Protein AF-A0A6J2PR58-F1 (afdb_monomer_lite)

Secondary structure (DSSP, 8-state):
-HHHHHHHHHHHHHHHHHHHHHHHHHHHHHHHHHHHHHHHHHHHHHHHHHSTHHHHHHHHHHHHHHHHHHHHHHHHHHHHHHHHHHHHHHHHHHHHHHHHHHHHHHHHHHHHHHHHHHHHHHHHHHHHHHHHHHHHHHHHHHHHHHHHHHHHHHHHHHHHHHHHHHHHHHHHHHHHHHHHHHHHTTT--------SSSTTHHHHHHHHHHHHHHHHHHHHHHHHHHH----HHHHHHHHHHHHHHHHHHHHHHHHHHHHHHHHHHHHHHHHHHHHHHHHHHHHHHHHHHHHHHHHHHHHHHHHHHHHHHHHHHHHHHHHHHHHHHHHHHHHHHH--S-----HHHHHHHHHHHHHHHHHHHHHHHT-------------S----------

Structure (mmCIF, N/CA/C/O backbone):
data_AF-A0A6J2PR58-F1
#
_entry.id   AF-A0A6J2PR58-F1
#
loop_
_atom_site.group_PDB
_atom_site.id
_atom_site.type_symbol
_atom_site.label_atom_id
_atom_site.label_alt_id
_atom_site.label_comp_id
_atom_site.label_asym_id
_atom_site.label_entity_id
_atom_site.label_seq_id
_atom_site.pdbx_PDB_ins_code
_atom_site.Cartn_x
_atom_site.Cartn_y
_atom_site.Cartn_z
_atom_site.occupancy
_atom_site.B_iso_or_equiv
_atom_site.auth_seq_id
_atom_site.auth_comp_id
_atom_site.auth_asym_id
_atom_site.auth_atom_id
_atom_site.pdbx_PDB_model_num
ATOM 1 N N . MET A 1 1 ? -99.690 -9.669 124.023 1.00 51.38 1 MET A N 1
ATOM 2 C CA . MET A 1 1 ? -99.698 -9.396 122.567 1.00 51.38 1 MET A CA 1
ATOM 3 C C . MET A 1 1 ? -98.706 -8.310 122.142 1.00 51.38 1 MET A C 1
ATOM 5 O O . MET A 1 1 ? -98.064 -8.516 121.130 1.00 51.38 1 MET A O 1
ATOM 9 N N . ALA A 1 2 ? -98.497 -7.208 122.881 1.00 53.41 2 ALA A N 1
ATOM 10 C CA . ALA A 1 2 ? -97.497 -6.187 122.503 1.00 53.41 2 ALA A CA 1
ATOM 11 C C . ALA A 1 2 ? -96.020 -6.572 122.787 1.00 53.41 2 ALA A C 1
ATOM 13 O O . ALA A 1 2 ? -95.112 -6.039 122.160 1.00 53.41 2 ALA A O 1
ATOM 14 N N . THR A 1 3 ? -95.767 -7.504 123.711 1.00 57.28 3 THR A N 1
ATOM 15 C CA . THR A 1 3 ? -94.415 -7.934 124.123 1.00 57.28 3 THR A CA 1
ATOM 16 C C . THR A 1 3 ? -93.779 -8.978 123.203 1.00 57.28 3 THR A C 1
ATOM 18 O O . THR A 1 3 ? -92.557 -9.028 123.113 1.00 57.28 3 THR A O 1
ATOM 21 N N . ASP A 1 4 ? -94.582 -9.778 122.496 1.00 58.44 4 ASP A N 1
ATOM 22 C CA . ASP A 1 4 ? -94.076 -10.813 121.582 1.00 58.44 4 ASP A CA 1
ATOM 23 C C . ASP A 1 4 ? -93.649 -10.214 120.234 1.00 58.44 4 ASP A C 1
ATOM 25 O O . ASP A 1 4 ? -92.591 -10.561 119.721 1.00 58.44 4 ASP A O 1
ATOM 29 N N . ILE A 1 5 ? -94.378 -9.203 119.742 1.00 66.44 5 ILE A N 1
ATOM 30 C CA . ILE A 1 5 ? -94.040 -8.451 118.518 1.00 66.44 5 ILE A CA 1
ATOM 31 C C . ILE A 1 5 ? -92.694 -7.722 118.669 1.00 66.44 5 ILE A C 1
ATOM 33 O O . ILE A 1 5 ? -91.879 -7.710 117.754 1.00 66.44 5 ILE A O 1
ATOM 37 N N . LEU A 1 6 ? -92.426 -7.149 119.847 1.00 65.69 6 LEU A N 1
ATOM 38 C CA . LEU A 1 6 ? -91.171 -6.447 120.147 1.00 65.69 6 LEU A CA 1
ATOM 39 C C . LEU A 1 6 ? -89.967 -7.399 120.217 1.00 65.69 6 LEU A C 1
ATOM 41 O O . LEU A 1 6 ? -88.860 -7.029 119.832 1.00 65.69 6 LEU A O 1
ATOM 45 N N . LYS A 1 7 ? -90.180 -8.633 120.686 1.00 71.75 7 LYS A N 1
ATOM 46 C CA . LYS A 1 7 ? -89.139 -9.663 120.780 1.00 71.75 7 LYS A CA 1
ATOM 47 C C . LYS A 1 7 ? -88.819 -10.267 119.411 1.00 71.75 7 LYS A C 1
ATOM 49 O O . LYS A 1 7 ? -87.658 -10.521 119.111 1.00 71.75 7 LYS A O 1
ATOM 54 N N . GLU A 1 8 ? -89.836 -10.433 118.573 1.00 74.75 8 GLU A N 1
ATOM 55 C CA . GLU A 1 8 ? -89.696 -10.877 117.186 1.00 74.75 8 GLU A CA 1
ATOM 56 C C . GLU A 1 8 ? -89.012 -9.804 116.320 1.00 74.75 8 GLU A C 1
ATOM 58 O O . GLU A 1 8 ? -88.082 -10.115 115.580 1.00 74.75 8 GLU A O 1
ATOM 63 N N . GLN A 1 9 ? -89.352 -8.521 116.509 1.00 76.62 9 GLN A N 1
ATOM 64 C CA . GLN A 1 9 ? -88.638 -7.398 115.884 1.00 76.62 9 GLN A CA 1
ATOM 65 C C . GLN A 1 9 ? -87.181 -7.285 116.351 1.00 76.62 9 GLN A C 1
ATOM 67 O O . GLN A 1 9 ? -86.301 -7.026 115.533 1.00 76.62 9 GLN A O 1
ATOM 72 N N . TYR A 1 10 ? -86.904 -7.503 117.641 1.00 80.69 10 TYR A N 1
ATOM 73 C CA . TYR A 1 10 ? -85.537 -7.494 118.170 1.00 80.69 10 TYR A CA 1
ATOM 74 C C . TYR A 1 10 ? -84.691 -8.639 117.598 1.00 80.69 10 TYR A C 1
ATOM 76 O O . TYR A 1 10 ? -83.565 -8.407 117.164 1.00 80.69 10 TYR A O 1
ATOM 84 N N . ASN A 1 11 ? -85.244 -9.853 117.532 1.00 79.69 11 ASN A N 1
ATOM 85 C CA . ASN A 1 11 ? -84.558 -10.999 116.937 1.00 79.69 11 ASN A CA 1
ATOM 86 C C . ASN A 1 11 ? -84.330 -10.806 115.429 1.00 79.69 11 ASN A C 1
ATOM 88 O O . ASN A 1 11 ? -83.225 -11.054 114.957 1.00 79.69 11 ASN A O 1
ATOM 92 N N . SER A 1 12 ? -85.318 -10.281 114.695 1.00 82.81 12 SER A N 1
ATOM 93 C CA . SER A 1 12 ? -85.172 -9.958 113.269 1.00 82.81 12 SER A CA 1
ATOM 94 C C . SER A 1 12 ? -84.092 -8.900 113.026 1.00 82.81 12 SER A C 1
ATOM 96 O O . SER A 1 12 ? -83.283 -9.055 112.117 1.00 82.81 12 SER A O 1
ATOM 98 N N . LEU A 1 13 ? -84.036 -7.846 113.849 1.00 82.94 13 LEU A N 1
ATOM 99 C CA . LEU A 1 13 ? -82.991 -6.818 113.771 1.00 82.94 13 LEU A CA 1
ATOM 100 C C . LEU A 1 13 ? -81.608 -7.371 114.123 1.00 82.94 13 LEU A C 1
ATOM 102 O O . LEU A 1 13 ? -80.607 -6.928 113.563 1.00 82.94 13 LEU A O 1
ATOM 106 N N . GLN A 1 14 ? -81.530 -8.321 115.053 1.00 84.62 14 GLN A N 1
ATOM 107 C CA . GLN A 1 14 ? -80.269 -8.941 115.438 1.00 84.62 14 GLN A CA 1
ATOM 108 C C . GLN A 1 14 ? -79.745 -9.891 114.356 1.00 84.62 14 GLN A C 1
ATOM 110 O O . GLN A 1 14 ? -78.556 -9.851 114.043 1.00 84.62 14 GLN A O 1
ATOM 115 N N . GLU A 1 15 ? -80.628 -10.663 113.721 1.00 85.56 15 GLU A N 1
ATOM 116 C CA . GLU A 1 15 ? -80.294 -11.468 112.544 1.00 85.56 15 GLU A CA 1
ATOM 117 C C . GLU A 1 15 ? -79.847 -10.593 111.367 1.00 85.56 15 GLU A C 1
ATOM 119 O O . GLU A 1 15 ? -78.839 -10.901 110.733 1.00 85.56 15 GLU A O 1
ATOM 124 N N . GLU A 1 16 ? -80.525 -9.471 111.110 1.00 86.69 16 GLU A N 1
ATOM 125 C CA . GLU A 1 16 ? -80.123 -8.515 110.071 1.00 86.69 16 GLU A CA 1
ATOM 126 C C . GLU A 1 16 ? -78.748 -7.895 110.384 1.00 86.69 16 GLU A C 1
ATOM 128 O O . GLU A 1 16 ? -77.880 -7.799 109.517 1.00 86.69 16 GLU A O 1
ATOM 133 N N . ASN A 1 17 ? -78.492 -7.545 111.649 1.00 87.38 17 ASN A N 1
ATOM 134 C CA . ASN A 1 17 ? -77.202 -7.013 112.091 1.00 87.38 17 ASN A CA 1
ATOM 135 C C . ASN A 1 17 ? -76.068 -8.036 111.911 1.00 87.38 17 ASN A C 1
ATOM 137 O O . ASN A 1 17 ? -74.985 -7.694 111.431 1.00 87.38 17 ASN A O 1
ATOM 141 N N . ASP A 1 18 ? -76.314 -9.302 112.240 1.00 88.62 18 ASP A N 1
ATOM 142 C CA . ASP A 1 18 ? -75.333 -10.369 112.058 1.00 88.62 18 ASP A CA 1
ATOM 143 C C . ASP A 1 18 ? -75.120 -10.717 110.574 1.00 88.62 18 ASP A C 1
ATOM 145 O O . ASP A 1 18 ? -73.992 -11.030 110.177 1.00 88.62 18 ASP A O 1
ATOM 149 N N . GLN A 1 19 ? -76.142 -10.567 109.722 1.00 88.75 19 GLN A N 1
ATOM 150 C CA . GLN A 1 19 ? -75.996 -10.632 108.264 1.00 88.75 19 GLN A CA 1
ATOM 151 C C . GLN A 1 19 ? -75.144 -9.475 107.723 1.00 88.75 19 GLN A C 1
ATOM 153 O O . GLN A 1 19 ? -74.201 -9.723 106.970 1.00 88.75 19 GLN A O 1
ATOM 158 N N . TYR A 1 20 ? -75.379 -8.230 108.154 1.00 89.56 20 TYR A N 1
ATOM 159 C CA . TYR A 1 20 ? -74.542 -7.094 107.749 1.00 89.56 20 TYR A CA 1
ATOM 160 C C . TYR A 1 20 ? -73.099 -7.228 108.233 1.00 89.56 20 TYR A C 1
ATOM 162 O O . TYR A 1 20 ? -72.178 -6.848 107.507 1.00 89.56 20 TYR A O 1
ATOM 170 N N . LYS A 1 21 ? -72.859 -7.794 109.422 1.00 90.19 21 LYS A N 1
ATOM 171 C CA . LYS A 1 21 ? -71.496 -8.085 109.897 1.00 90.19 21 LYS A CA 1
ATOM 172 C C . LYS A 1 21 ? -70.798 -9.118 109.020 1.00 90.19 21 LYS A C 1
ATOM 174 O O . LYS A 1 21 ? -69.639 -8.900 108.668 1.00 90.19 21 LYS A O 1
ATOM 179 N N . LYS A 1 22 ? -71.485 -10.203 108.643 1.00 90.12 22 LYS A N 1
ATOM 180 C CA . LYS A 1 22 ? -70.945 -11.211 107.714 1.00 90.12 22 LYS A CA 1
ATOM 181 C C . LYS A 1 22 ? -70.632 -10.596 106.354 1.00 90.12 22 LYS A C 1
ATOM 183 O O . LYS A 1 22 ? -69.499 -10.704 105.900 1.00 90.12 22 LYS A O 1
ATOM 188 N N . PHE A 1 23 ? -71.572 -9.844 105.785 1.00 93.12 23 PHE A N 1
ATOM 189 C CA . PHE A 1 23 ? -71.369 -9.139 104.521 1.00 93.12 23 PHE A CA 1
ATOM 190 C C . PHE A 1 23 ? -70.197 -8.149 104.598 1.00 93.12 23 PHE A C 1
ATOM 192 O O . PHE A 1 23 ? -69.358 -8.095 103.706 1.00 93.12 23 PHE A O 1
ATOM 199 N N . THR A 1 24 ? -70.072 -7.406 105.700 1.00 91.00 24 THR A N 1
ATOM 200 C CA . THR A 1 24 ? -68.943 -6.487 105.920 1.00 91.00 24 THR A CA 1
ATOM 201 C C . THR A 1 24 ? -67.612 -7.234 106.027 1.00 91.00 24 THR A C 1
ATOM 203 O O . THR A 1 24 ? -66.591 -6.724 105.567 1.00 91.00 24 THR A O 1
ATOM 206 N N . SER A 1 25 ? -67.599 -8.430 106.624 1.00 91.81 25 SER A N 1
ATOM 207 C CA . SER A 1 25 ? -66.407 -9.282 106.690 1.00 91.81 25 SER A CA 1
ATOM 208 C C . SER A 1 25 ? -65.996 -9.770 105.301 1.00 91.81 25 SER A C 1
ATOM 210 O O . SER A 1 25 ? -64.849 -9.584 104.912 1.00 91.81 25 SER A O 1
ATOM 212 N N . GLU A 1 26 ? -66.940 -10.296 104.520 1.00 92.88 26 GLU A N 1
ATOM 213 C CA . GLU A 1 26 ? -66.694 -10.768 103.150 1.00 92.88 26 GLU A CA 1
ATOM 214 C C . GLU A 1 26 ? -66.212 -9.635 102.234 1.00 92.88 26 GLU A C 1
ATOM 216 O O . GLU A 1 26 ? -65.263 -9.799 101.469 1.00 92.88 26 GLU A O 1
ATOM 221 N N . GLN A 1 27 ? -66.816 -8.447 102.344 1.00 90.62 27 GLN A N 1
ATOM 222 C CA . GLN A 1 27 ? -66.378 -7.271 101.591 1.00 90.62 27 GLN A CA 1
ATOM 223 C C . GLN A 1 27 ? -64.955 -6.847 101.970 1.00 90.62 27 GLN A C 1
ATOM 225 O O . GLN A 1 27 ? -64.184 -6.477 101.087 1.00 90.62 27 GLN A O 1
ATOM 230 N N . LYS A 1 28 ? -64.571 -6.935 103.252 1.00 92.19 28 LYS A N 1
ATOM 231 C CA . LYS A 1 28 ? -63.194 -6.654 103.691 1.00 92.19 28 LYS A CA 1
ATOM 232 C C . LYS A 1 28 ? -62.196 -7.668 103.137 1.00 92.19 28 LYS A C 1
ATOM 234 O O . LYS A 1 28 ? -61.143 -7.254 102.659 1.00 92.19 28 LYS A O 1
ATOM 239 N N . ASP A 1 29 ? -62.530 -8.954 103.149 1.00 92.62 29 ASP A N 1
ATOM 240 C CA . ASP A 1 29 ? -61.659 -10.004 102.610 1.00 92.62 29 ASP A CA 1
ATOM 241 C C . ASP A 1 29 ? -61.464 -9.850 101.093 1.00 92.62 29 ASP A C 1
ATOM 243 O O . ASP A 1 29 ? -60.339 -9.942 100.589 1.00 92.62 29 ASP A O 1
ATOM 247 N N . ASN A 1 30 ? -62.534 -9.501 100.370 1.00 92.06 30 ASN A N 1
ATOM 248 C CA . ASN A 1 30 ? -62.465 -9.178 98.946 1.00 92.06 30 ASN A CA 1
ATOM 249 C C . ASN A 1 30 ? -61.567 -7.963 98.681 1.00 92.06 30 ASN A C 1
ATOM 251 O O . ASN A 1 30 ? -60.738 -8.011 97.770 1.00 92.06 30 ASN A O 1
ATOM 255 N N . LEU A 1 31 ? -61.677 -6.910 99.498 1.00 91.56 31 LEU A N 1
ATOM 256 C CA . LEU A 1 31 ? -60.852 -5.702 99.396 1.00 91.56 31 LEU A CA 1
ATOM 257 C C . LEU A 1 31 ? -59.365 -6.024 99.601 1.00 91.56 31 LEU A C 1
ATOM 259 O O . LEU A 1 31 ? -58.530 -5.597 98.808 1.00 91.56 31 LEU A O 1
ATOM 263 N N . VAL A 1 32 ? -59.043 -6.862 100.590 1.00 94.44 32 VAL A N 1
ATOM 264 C CA . VAL A 1 32 ? -57.671 -7.332 100.840 1.00 94.44 32 VAL A CA 1
ATOM 265 C C . VAL A 1 32 ? -57.143 -8.173 99.673 1.00 94.44 32 VAL A C 1
ATOM 267 O O . VAL A 1 32 ? -55.970 -8.054 99.310 1.00 94.44 32 VAL A O 1
ATOM 270 N N . SER A 1 33 ? -57.979 -9.019 99.060 1.00 92.31 33 SER A N 1
ATOM 271 C CA . SER A 1 33 ? -57.575 -9.780 97.870 1.00 92.31 33 SER A CA 1
ATOM 272 C C . SER A 1 33 ? -57.289 -8.859 96.677 1.00 92.31 33 SER A C 1
ATOM 274 O O . SER A 1 33 ? -56.251 -8.995 96.030 1.00 92.31 33 SER A O 1
ATOM 276 N N . LEU A 1 34 ? -58.133 -7.846 96.461 1.00 93.31 34 LEU A N 1
ATOM 277 C CA . LEU A 1 34 ? -57.999 -6.906 95.355 1.00 93.31 34 LEU A CA 1
ATOM 278 C C . LEU A 1 34 ? -56.782 -5.990 95.544 1.00 93.31 34 LEU A C 1
ATOM 280 O O . LEU A 1 34 ? -56.051 -5.725 94.593 1.00 93.31 34 LEU A O 1
ATOM 284 N N . GLU A 1 35 ? -56.502 -5.550 96.773 1.00 92.31 35 GLU A N 1
ATOM 285 C CA . GLU A 1 35 ? -55.280 -4.808 97.100 1.00 92.31 35 GLU A CA 1
ATOM 286 C C . GLU A 1 35 ? -54.019 -5.641 96.838 1.00 92.31 35 GLU A C 1
ATOM 288 O O . GLU A 1 35 ? -53.016 -5.115 96.337 1.00 92.31 35 GLU A O 1
ATOM 293 N N . ARG A 1 36 ? -54.066 -6.954 97.097 1.00 93.69 36 ARG A N 1
ATOM 294 C CA . ARG A 1 36 ? -52.973 -7.880 96.770 1.00 93.69 36 ARG A CA 1
ATOM 295 C C . ARG A 1 36 ? -52.761 -8.000 95.256 1.00 93.69 36 ARG A C 1
ATOM 297 O O . ARG A 1 36 ? -51.622 -7.947 94.794 1.00 93.69 36 ARG A O 1
ATOM 304 N N . ASP A 1 37 ? -53.832 -8.073 94.474 1.00 92.69 37 ASP A N 1
ATOM 305 C CA . ASP A 1 37 ? -53.745 -8.153 93.010 1.00 92.69 37 ASP A CA 1
ATOM 306 C C . ASP A 1 37 ? -53.285 -6.835 92.373 1.00 92.69 37 ASP A C 1
ATOM 308 O O . ASP A 1 37 ? -52.483 -6.827 91.430 1.00 92.69 37 ASP A O 1
ATOM 312 N N . VAL A 1 38 ? -53.729 -5.699 92.918 1.00 92.06 38 VAL A N 1
ATOM 313 C CA . VAL A 1 38 ? -53.299 -4.363 92.486 1.00 92.06 38 VAL A CA 1
ATOM 314 C C . VAL A 1 38 ? -51.822 -4.144 92.799 1.00 92.06 38 VAL A C 1
ATOM 316 O O . VAL A 1 38 ? -51.086 -3.626 91.954 1.00 92.06 38 VAL A O 1
ATOM 319 N N . THR A 1 39 ? -51.358 -4.551 93.983 1.00 92.44 39 THR A N 1
ATOM 320 C CA . THR A 1 39 ? -49.936 -4.452 94.344 1.00 92.44 39 THR A CA 1
ATOM 321 C C . THR A 1 39 ? -49.077 -5.373 93.481 1.00 92.44 39 THR A C 1
ATOM 323 O O . THR A 1 39 ? -48.090 -4.904 92.914 1.00 92.44 39 THR A O 1
ATOM 326 N N . ALA A 1 40 ? -49.491 -6.623 93.254 1.00 91.12 40 ALA A N 1
ATOM 327 C CA . ALA A 1 40 ? -48.799 -7.541 92.348 1.00 91.12 40 ALA A CA 1
ATOM 328 C C . ALA A 1 40 ? -48.733 -7.007 90.902 1.00 91.12 40 ALA A C 1
ATOM 330 O O . ALA A 1 40 ? -47.682 -7.064 90.254 1.00 91.12 40 ALA A O 1
ATOM 331 N N . SER A 1 41 ? -49.828 -6.433 90.395 1.00 86.19 41 SER A N 1
ATOM 332 C CA . SER A 1 41 ? -49.888 -5.848 89.048 1.00 86.19 41 SER A CA 1
ATOM 333 C C . SER A 1 41 ? -49.017 -4.596 88.915 1.00 86.19 41 SER A C 1
ATOM 335 O O . SER A 1 41 ? -48.335 -4.432 87.897 1.00 86.19 41 SER A O 1
ATOM 337 N N . LYS A 1 42 ? -48.971 -3.742 89.949 1.00 86.75 42 LYS A N 1
ATOM 338 C CA . LYS A 1 42 ? -48.048 -2.595 90.029 1.00 86.75 42 LYS A CA 1
ATOM 339 C C . LYS A 1 42 ? -46.588 -3.037 90.045 1.00 86.75 42 LYS A C 1
ATOM 341 O O . LYS A 1 42 ? -45.789 -2.474 89.305 1.00 86.75 42 LYS A O 1
ATOM 346 N N . SER A 1 43 ? -46.236 -4.069 90.810 1.00 82.75 43 SER A N 1
ATOM 347 C CA . SER A 1 43 ? -44.870 -4.604 90.821 1.00 82.75 43 SER A CA 1
ATOM 348 C C . SER A 1 43 ? -44.461 -5.150 89.449 1.00 82.75 43 SER A C 1
ATOM 350 O O . SER A 1 43 ? -43.393 -4.794 88.956 1.00 82.75 43 SER A O 1
ATOM 352 N N . ARG A 1 44 ? -45.333 -5.912 88.767 1.00 84.00 44 ARG A N 1
ATOM 353 C CA . ARG A 1 44 ? -45.070 -6.419 87.402 1.00 84.00 44 ARG A CA 1
ATOM 354 C C . ARG A 1 44 ? -44.918 -5.303 86.366 1.00 84.00 44 ARG A C 1
ATOM 356 O O . ARG A 1 44 ? -44.113 -5.419 85.444 1.00 84.00 44 ARG A O 1
ATOM 363 N N . THR A 1 45 ? -45.700 -4.228 86.472 1.00 78.44 45 THR A N 1
ATOM 364 C CA . THR A 1 45 ? -45.576 -3.074 85.562 1.00 78.44 45 THR A CA 1
ATOM 365 C C . THR A 1 45 ? -44.331 -2.250 85.860 1.00 78.44 45 THR A C 1
ATOM 367 O O . THR A 1 45 ? -43.641 -1.846 84.925 1.00 78.44 45 THR A O 1
ATOM 370 N N . GLN A 1 46 ? -43.996 -2.053 87.135 1.00 76.69 46 GLN A N 1
ATOM 371 C CA . GLN A 1 46 ? -42.782 -1.358 87.546 1.00 76.69 46 GLN A CA 1
ATOM 372 C C . GLN A 1 46 ? -41.522 -2.114 87.118 1.00 76.69 46 GLN A C 1
ATOM 374 O O . GLN A 1 46 ? -40.598 -1.476 86.626 1.00 76.69 46 GLN A O 1
ATOM 379 N N . GLU A 1 47 ? -41.513 -3.446 87.208 1.00 74.50 47 GLU A N 1
ATOM 380 C CA . GLU A 1 47 ? -40.431 -4.297 86.701 1.00 74.50 47 GLU A CA 1
ATOM 381 C C . GLU A 1 47 ? -40.255 -4.141 85.184 1.00 74.50 47 GLU A C 1
ATOM 383 O O . GLU A 1 47 ? -39.159 -3.860 84.709 1.00 74.50 47 GLU A O 1
ATOM 388 N N . LYS A 1 48 ? -41.342 -4.195 84.403 1.00 68.56 48 LYS A N 1
ATOM 389 C CA . LYS A 1 48 ? -41.293 -3.963 82.945 1.00 68.56 48 LYS A CA 1
ATOM 390 C C . LYS A 1 48 ? -40.818 -2.553 82.565 1.00 68.56 48 LYS A C 1
ATOM 392 O O . LYS A 1 48 ? -40.199 -2.389 81.517 1.00 68.56 48 LYS A O 1
ATOM 397 N N . LEU A 1 49 ? -41.091 -1.548 83.399 1.00 65.06 49 LEU A N 1
ATOM 398 C CA . LEU A 1 49 ? -40.630 -0.165 83.222 1.00 65.06 49 LEU A CA 1
ATOM 399 C C . LEU A 1 49 ? -39.163 0.037 83.631 1.00 65.06 49 LEU A C 1
ATOM 401 O O . LEU A 1 49 ? -38.485 0.884 83.045 1.00 65.06 49 LEU A O 1
ATOM 405 N N . THR A 1 50 ? -38.657 -0.722 84.608 1.00 60.12 50 THR A N 1
ATOM 406 C CA . THR A 1 50 ? -37.240 -0.703 85.000 1.00 60.12 50 THR A CA 1
ATOM 407 C C . THR A 1 50 ? -36.359 -1.562 84.097 1.00 60.12 50 THR A C 1
ATOM 409 O O . THR A 1 50 ? -35.156 -1.295 84.039 1.00 60.12 50 THR A O 1
ATOM 412 N N . VAL A 1 51 ? -36.910 -2.515 83.326 1.00 58.97 51 VAL A N 1
ATOM 413 C CA . VAL A 1 51 ? -36.164 -3.189 82.248 1.00 58.97 51 VAL A CA 1
ATOM 414 C C . VAL A 1 51 ? -35.721 -2.133 81.216 1.00 58.97 51 VAL A C 1
ATOM 416 O O . VAL A 1 51 ? -36.553 -1.578 80.498 1.00 58.97 51 VAL A O 1
ATOM 419 N N . PRO A 1 52 ? -34.411 -1.861 81.044 1.00 57.59 52 PRO A N 1
ATOM 420 C CA . PRO A 1 52 ? -33.920 -0.752 80.212 1.00 57.59 52 PRO A CA 1
ATOM 421 C C . PRO A 1 52 ? -34.117 -0.934 78.692 1.00 57.59 52 PRO A C 1
ATOM 423 O O . PRO A 1 52 ? -33.478 -0.237 77.902 1.00 57.59 52 PRO A O 1
ATOM 426 N N . GLY A 1 53 ? -34.921 -1.907 78.256 1.00 58.97 53 GLY A N 1
ATOM 427 C CA . GLY A 1 53 ? -35.009 -2.381 76.873 1.00 58.97 53 GLY A CA 1
ATOM 428 C C . GLY A 1 53 ? -35.599 -1.359 75.899 1.00 58.97 53 GLY A C 1
ATOM 429 O O . GLY A 1 53 ? -34.994 -1.108 74.858 1.00 58.97 53 GLY A O 1
ATOM 430 N N . GLY A 1 54 ? -36.711 -0.707 76.258 1.00 62.34 54 GLY A N 1
ATOM 431 C CA . GLY A 1 54 ? -37.439 0.202 75.357 1.00 62.34 54 GLY A CA 1
ATOM 432 C C . GLY A 1 54 ? -36.624 1.426 74.918 1.00 62.34 54 GLY A C 1
ATOM 433 O O . GLY A 1 54 ? -36.452 1.670 73.725 1.00 62.34 54 GLY A O 1
ATOM 434 N N . ARG A 1 55 ? -36.004 2.143 75.869 1.00 62.38 55 ARG A N 1
ATOM 435 C CA . ARG A 1 55 ? -35.138 3.303 75.562 1.00 62.38 55 ARG A CA 1
ATOM 436 C C . ARG A 1 55 ? -33.867 2.907 74.799 1.00 62.38 55 ARG A C 1
ATOM 438 O O . ARG A 1 55 ? -33.425 3.631 73.909 1.00 62.38 55 ARG A O 1
ATOM 445 N N . LYS A 1 56 ? -33.289 1.735 75.099 1.00 66.44 56 LYS A N 1
ATOM 446 C CA . LYS A 1 56 ? -32.127 1.199 74.364 1.00 66.44 56 LYS A CA 1
ATOM 447 C C . LYS A 1 56 ? -32.484 0.834 72.919 1.00 66.44 56 LYS A C 1
ATOM 449 O O . LYS A 1 56 ? -31.631 0.956 72.039 1.00 66.44 56 LYS A O 1
ATOM 454 N N . GLN A 1 57 ? -33.714 0.397 72.655 1.00 70.06 57 GLN A N 1
ATOM 455 C CA . GLN A 1 57 ? -34.175 0.028 71.317 1.00 70.06 57 GLN A CA 1
ATOM 456 C C . GLN A 1 57 ? -34.400 1.256 70.425 1.00 70.06 57 GLN A C 1
ATOM 458 O O . GLN A 1 57 ? -33.916 1.276 69.294 1.00 70.06 57 GLN A O 1
ATOM 463 N N . GLU A 1 58 ? -35.004 2.327 70.943 1.00 74.12 58 GLU A N 1
ATOM 464 C CA . GLU A 1 58 ? -35.116 3.607 70.225 1.00 74.12 58 GLU A CA 1
ATOM 465 C C . GLU A 1 58 ? -33.745 4.206 69.884 1.00 74.12 58 GLU A C 1
ATOM 467 O O . GLU A 1 58 ? -33.514 4.668 68.761 1.00 74.12 58 GLU A O 1
ATOM 472 N N . GLU A 1 59 ? -32.790 4.143 70.818 1.00 78.00 59 GLU A N 1
ATOM 473 C CA . GLU A 1 59 ? -31.426 4.608 70.573 1.00 78.00 59 GLU A CA 1
ATOM 474 C C . GLU A 1 59 ? -30.722 3.767 69.495 1.00 78.00 59 GLU A C 1
ATOM 476 O O . GLU A 1 59 ? -30.057 4.322 68.611 1.00 78.00 59 GLU A O 1
ATOM 481 N N . LYS A 1 60 ? -30.909 2.438 69.507 1.00 80.38 60 LYS A N 1
ATOM 482 C CA . LYS A 1 60 ? -30.438 1.544 68.438 1.00 80.38 60 LYS A CA 1
ATOM 483 C C . LYS A 1 60 ? -31.068 1.916 67.097 1.00 80.38 60 LYS A C 1
ATOM 485 O O . LYS A 1 60 ? -30.319 2.099 66.139 1.00 80.38 60 LYS A O 1
ATOM 490 N N . HIS A 1 61 ? -32.384 2.109 67.014 1.00 80.38 61 HIS A N 1
ATOM 491 C CA . HIS A 1 61 ? -33.047 2.538 65.777 1.00 80.38 61 HIS A CA 1
ATOM 492 C C . HIS A 1 61 ? -32.526 3.893 65.282 1.00 80.38 61 HIS A C 1
ATOM 494 O O . HIS A 1 61 ? -32.297 4.067 64.084 1.00 80.38 61 HIS A O 1
ATOM 500 N N . ARG A 1 62 ? -32.263 4.849 66.183 1.00 83.31 62 ARG A N 1
ATOM 501 C CA . ARG A 1 62 ? -31.656 6.140 65.821 1.00 83.31 62 ARG A CA 1
ATOM 502 C C . ARG A 1 62 ? -30.240 5.967 65.266 1.00 83.31 62 ARG A C 1
ATOM 504 O O . ARG A 1 62 ? -29.897 6.614 64.278 1.00 83.31 62 ARG A O 1
ATOM 511 N N . LYS A 1 63 ? -29.423 5.094 65.868 1.00 88.00 63 LYS A N 1
ATOM 512 C CA . LYS A 1 63 ? -28.074 4.752 65.376 1.00 88.00 63 LYS A CA 1
ATOM 513 C C . LYS A 1 63 ? -28.131 4.084 63.999 1.00 88.00 63 LYS A C 1
ATOM 515 O O . LYS A 1 63 ? -27.369 4.481 63.121 1.00 88.00 63 LYS A O 1
ATOM 520 N N . HIS A 1 64 ? -29.068 3.161 63.781 1.00 89.75 64 HIS A N 1
ATOM 521 C CA . HIS A 1 64 ? -29.264 2.499 62.487 1.00 89.75 64 HIS A CA 1
ATOM 522 C C . HIS A 1 64 ? -29.683 3.493 61.402 1.00 89.75 64 HIS A C 1
ATOM 524 O O . HIS A 1 64 ? -29.038 3.548 60.364 1.00 89.75 64 HIS A O 1
ATOM 530 N N . ARG A 1 65 ? -30.667 4.367 61.658 1.00 90.12 65 ARG A N 1
ATOM 531 C CA . ARG A 1 65 ? -31.064 5.409 60.690 1.00 90.12 65 ARG A CA 1
ATOM 532 C C . ARG A 1 65 ? -29.912 6.345 60.324 1.00 90.12 65 ARG A C 1
ATOM 534 O O . ARG A 1 65 ? -29.754 6.696 59.160 1.00 90.12 65 ARG A O 1
ATOM 541 N N . LYS A 1 66 ? -29.080 6.738 61.297 1.00 94.88 66 LYS A N 1
ATOM 542 C CA . LYS A 1 66 ? -27.872 7.535 61.019 1.00 94.88 66 LYS A CA 1
ATOM 543 C C . LYS A 1 66 ? -26.869 6.764 60.159 1.00 94.88 66 LYS A C 1
ATOM 545 O O . LYS A 1 66 ? -26.318 7.340 59.231 1.00 94.88 66 LYS A O 1
ATOM 550 N N . ARG A 1 67 ? -26.650 5.477 60.451 1.00 94.00 67 ARG A N 1
ATOM 551 C CA . ARG A 1 67 ? -25.771 4.596 59.666 1.00 94.00 67 ARG A CA 1
ATOM 552 C C . ARG A 1 67 ? -26.263 4.475 58.222 1.00 94.00 67 ARG A C 1
ATOM 554 O O . ARG A 1 67 ? -25.451 4.631 57.322 1.00 94.00 67 ARG A O 1
ATOM 561 N N . ILE A 1 68 ? -27.567 4.269 58.024 1.00 94.38 68 ILE A N 1
ATOM 562 C CA . ILE A 1 68 ? -28.204 4.204 56.701 1.00 94.38 68 ILE A CA 1
ATOM 563 C C . ILE A 1 68 ? -27.936 5.496 55.927 1.00 94.38 68 ILE A C 1
ATOM 565 O O . ILE A 1 68 ? -27.326 5.430 54.870 1.00 94.38 68 ILE A O 1
ATOM 569 N N . ARG A 1 69 ? -28.228 6.671 56.504 1.00 96.19 69 ARG A N 1
ATOM 570 C CA . ARG A 1 69 ? -27.959 7.962 55.840 1.00 96.19 69 ARG A CA 1
ATOM 571 C C . ARG A 1 69 ? -26.490 8.163 55.466 1.00 96.19 69 ARG A C 1
ATOM 573 O O . ARG A 1 69 ? -26.186 8.719 54.419 1.00 96.19 69 ARG A O 1
ATOM 580 N N . VAL A 1 70 ? -25.559 7.739 56.324 1.00 96.69 70 VAL A N 1
ATOM 581 C CA . VAL A 1 70 ? -24.119 7.819 56.019 1.00 96.69 70 VAL A CA 1
ATOM 582 C C . VAL A 1 70 ? -23.754 6.898 54.854 1.00 96.69 70 VAL A C 1
ATOM 584 O O . VAL A 1 70 ? -22.968 7.296 53.998 1.00 96.69 70 VAL A O 1
ATOM 587 N N . LEU A 1 71 ? -24.318 5.690 54.809 1.00 96.88 71 LEU A N 1
ATOM 588 C CA . LEU A 1 71 ? -24.095 4.743 53.717 1.00 96.88 71 LEU A CA 1
ATOM 589 C C . LEU A 1 71 ? -24.723 5.227 52.406 1.00 96.88 71 LEU A C 1
ATOM 591 O O . LEU A 1 71 ? -24.055 5.164 51.383 1.00 96.88 71 LEU A O 1
ATOM 595 N N . GLU A 1 72 ? -25.936 5.779 52.441 1.00 96.19 72 GLU A N 1
ATOM 596 C CA . GLU A 1 72 ? -26.601 6.397 51.285 1.00 96.19 72 GLU A CA 1
ATOM 597 C C . GLU A 1 72 ? -25.784 7.571 50.736 1.00 96.19 72 GLU A C 1
ATOM 599 O O . GLU A 1 72 ? -25.510 7.632 49.541 1.00 96.19 72 GLU A O 1
ATOM 604 N N . ASN A 1 73 ? -25.307 8.463 51.611 1.00 97.19 73 ASN A N 1
ATOM 605 C CA . ASN A 1 73 ? -24.452 9.577 51.202 1.00 97.19 73 ASN A CA 1
ATOM 606 C C . ASN A 1 73 ? -23.132 9.094 50.592 1.00 97.19 73 ASN A C 1
ATOM 608 O O . ASN A 1 73 ? -22.655 9.674 49.618 1.00 97.19 73 ASN A O 1
ATOM 612 N N . LYS A 1 74 ? -22.531 8.037 51.154 1.00 97.88 74 LYS A N 1
ATOM 613 C CA . LYS A 1 74 ? -21.307 7.448 50.603 1.00 97.88 74 LYS A CA 1
ATOM 614 C C . LYS A 1 74 ? -21.566 6.814 49.236 1.00 97.88 74 LYS A C 1
ATOM 616 O O . LYS A 1 74 ? -20.802 7.066 48.312 1.00 97.88 74 LYS A O 1
ATOM 621 N N . LEU A 1 75 ? -22.659 6.067 49.098 1.00 97.75 75 LEU A N 1
ATOM 622 C CA . LEU A 1 75 ? -23.078 5.471 47.833 1.00 97.75 75 LEU A CA 1
ATOM 623 C C . LEU A 1 75 ? -23.310 6.546 46.768 1.00 97.75 75 LEU A C 1
ATOM 625 O O . LEU A 1 75 ? -22.819 6.413 45.652 1.00 97.75 75 LEU A O 1
ATOM 629 N N . TYR A 1 76 ? -23.988 7.638 47.120 1.00 98.00 76 TYR A N 1
ATOM 630 C CA . TYR A 1 76 ? -24.198 8.771 46.223 1.00 98.00 76 TYR A CA 1
ATOM 631 C C . TYR A 1 76 ? -22.873 9.406 45.777 1.00 98.00 76 TYR A C 1
ATOM 633 O O . TYR A 1 76 ? -22.662 9.627 44.587 1.00 98.00 76 TYR A O 1
ATOM 641 N N . GLN A 1 77 ? -21.939 9.644 46.706 1.00 98.19 77 GLN A N 1
ATOM 642 C CA . GLN A 1 77 ? -20.612 10.165 46.360 1.00 98.19 77 GLN A CA 1
ATOM 643 C C . GLN A 1 77 ? -19.828 9.218 45.449 1.00 98.19 77 GLN A C 1
ATOM 645 O O . GLN A 1 77 ? -19.167 9.677 44.519 1.00 98.19 77 GLN A O 1
ATOM 650 N N . ASP A 1 78 ? -19.877 7.914 45.710 1.00 98.00 78 ASP A N 1
ATOM 651 C CA . ASP A 1 78 ? -19.175 6.923 44.897 1.00 98.00 78 ASP A CA 1
ATOM 652 C C . ASP A 1 78 ? -19.833 6.766 43.513 1.00 98.00 78 ASP A C 1
ATOM 654 O O . ASP A 1 78 ? -19.118 6.626 42.523 1.00 98.00 78 ASP A O 1
ATOM 658 N N . THR A 1 79 ? -21.157 6.931 43.416 1.00 97.94 79 THR A N 1
ATOM 659 C CA . THR A 1 79 ? -21.893 6.993 42.139 1.00 97.94 79 THR A CA 1
ATOM 660 C C . THR A 1 79 ? -21.469 8.212 41.319 1.00 97.94 79 THR A C 1
ATOM 662 O O . THR A 1 79 ? -21.089 8.063 40.165 1.00 97.94 79 THR A O 1
ATOM 665 N N . ILE A 1 80 ? -21.395 9.404 41.927 1.00 98.31 80 ILE A N 1
ATOM 666 C CA . ILE A 1 80 ? -20.896 10.605 41.233 1.00 98.31 80 ILE A CA 1
ATOM 667 C C . ILE A 1 80 ? -19.462 10.402 40.730 1.00 98.31 80 ILE A C 1
ATOM 669 O O . ILE A 1 80 ? -19.130 10.790 39.611 1.00 98.31 80 ILE A O 1
ATOM 673 N N . LYS A 1 81 ? -18.577 9.813 41.547 1.00 98.38 81 LYS A N 1
ATOM 674 C CA . LYS A 1 81 ? -17.199 9.524 41.116 1.00 98.38 81 LYS A CA 1
ATOM 675 C C . LYS A 1 81 ? -17.183 8.561 39.935 1.00 98.38 81 LYS A C 1
ATOM 677 O O . LYS A 1 81 ? -16.410 8.775 39.006 1.00 98.38 81 LYS A O 1
ATOM 682 N N . PHE A 1 82 ? -18.016 7.526 39.974 1.00 98.12 82 PHE A N 1
ATOM 683 C CA . PHE A 1 82 ? -18.150 6.569 38.885 1.00 98.12 82 PHE A CA 1
ATOM 684 C C . PHE A 1 82 ? -18.631 7.246 37.597 1.00 98.12 82 PHE A C 1
ATOM 686 O O . PHE A 1 82 ? -17.985 7.096 36.562 1.00 98.12 82 PHE A O 1
ATOM 693 N N . ASP A 1 83 ? -19.667 8.079 37.669 1.00 98.12 83 ASP A N 1
ATOM 694 C CA . ASP A 1 83 ? -20.183 8.820 36.514 1.00 98.12 83 ASP A CA 1
ATOM 695 C C . ASP A 1 83 ? -19.135 9.783 35.937 1.00 98.12 83 ASP A C 1
ATOM 697 O O . ASP A 1 83 ? -18.946 9.857 34.721 1.00 98.12 83 ASP A O 1
ATOM 701 N N . ASN A 1 84 ? -18.374 10.468 36.795 1.00 98.31 84 ASN A N 1
ATOM 702 C CA . ASN A 1 84 ? -17.265 11.319 36.363 1.00 98.31 84 ASN A CA 1
ATOM 703 C C . ASN A 1 84 ? -16.162 10.516 35.655 1.00 98.31 84 ASN A C 1
ATOM 705 O O . ASN A 1 84 ? -15.632 10.962 34.634 1.00 98.31 84 ASN A O 1
ATOM 709 N N . LEU A 1 85 ? -15.830 9.324 36.162 1.00 98.31 85 LEU A N 1
ATOM 710 C CA . LEU A 1 85 ? -14.878 8.420 35.514 1.00 98.31 85 LEU A CA 1
ATOM 711 C C . LEU A 1 85 ? -15.405 7.923 34.163 1.00 98.31 85 LEU A C 1
ATOM 713 O O . LEU A 1 85 ? -14.629 7.843 33.213 1.00 98.31 85 LEU A O 1
ATOM 717 N N . LEU A 1 86 ? -16.705 7.640 34.041 1.00 98.19 86 LEU A N 1
ATOM 718 C CA . LEU A 1 86 ? -17.323 7.263 32.768 1.00 98.19 86 LEU A CA 1
ATOM 719 C C . LEU A 1 86 ? -17.291 8.406 31.750 1.00 98.19 86 LEU A C 1
ATOM 721 O O . LEU A 1 86 ? -16.947 8.175 30.589 1.00 98.19 86 LEU A O 1
ATOM 725 N N . CYS A 1 87 ? -17.596 9.636 32.170 1.00 98.25 87 CYS A N 1
ATOM 726 C CA . CYS A 1 87 ? -17.487 10.822 31.321 1.00 98.25 87 CYS A CA 1
ATOM 727 C C . CYS A 1 87 ? -16.046 11.032 30.840 1.00 98.25 87 CYS A C 1
ATOM 729 O O . CYS A 1 87 ? -15.813 11.142 29.637 1.00 98.25 87 CYS A O 1
ATOM 731 N N . SER A 1 88 ? -15.070 10.972 31.750 1.00 98.38 88 SER A N 1
ATOM 732 C CA . SER A 1 88 ? -13.652 11.068 31.393 1.00 98.38 88 SER A CA 1
ATOM 733 C C . SER A 1 88 ? -13.216 9.935 30.456 1.00 98.38 88 SER A C 1
ATOM 735 O O . SER A 1 88 ? -12.536 10.185 29.463 1.00 98.38 88 SER A O 1
ATOM 737 N N . ASN A 1 89 ? -13.663 8.696 30.693 1.00 98.19 89 ASN A N 1
ATOM 738 C CA . ASN A 1 89 ? -13.371 7.571 29.805 1.00 98.19 89 ASN A CA 1
ATOM 739 C C . ASN A 1 89 ? -13.953 7.786 28.403 1.00 98.19 89 ASN A C 1
ATOM 741 O O . ASN A 1 89 ? -13.289 7.493 27.409 1.00 98.19 89 ASN A O 1
ATOM 745 N N . LYS A 1 90 ? -15.176 8.319 28.312 1.00 98.38 90 LYS A N 1
ATOM 746 C CA . LYS A 1 90 ? -15.819 8.656 27.041 1.00 98.38 90 LYS A CA 1
ATOM 747 C C . LYS A 1 90 ? -15.017 9.701 26.269 1.00 98.38 90 LYS A C 1
ATOM 749 O O . LYS A 1 90 ? -14.868 9.548 25.059 1.00 98.38 90 LYS A O 1
ATOM 754 N N . ASP A 1 91 ? -14.493 10.722 26.938 1.00 98.31 91 ASP A N 1
ATOM 755 C CA . ASP A 1 91 ? -13.672 11.745 26.287 1.00 98.31 91 ASP A CA 1
ATOM 756 C C . ASP A 1 91 ? -12.317 11.182 25.840 1.00 98.31 91 ASP A C 1
ATOM 758 O O . ASP A 1 91 ? -11.971 11.319 24.668 1.00 98.31 91 ASP A O 1
ATOM 762 N N . CYS A 1 92 ? -11.641 10.384 26.676 1.00 98.44 92 CYS A N 1
ATOM 763 C CA . CYS A 1 92 ? -10.432 9.658 26.268 1.00 98.44 92 CYS A CA 1
ATOM 764 C C . CYS A 1 92 ? -10.671 8.771 25.033 1.00 98.44 92 CYS A C 1
ATOM 766 O O . CYS A 1 92 ? -9.827 8.702 24.142 1.00 98.44 92 CYS A O 1
ATOM 768 N N . ARG A 1 93 ? -11.826 8.095 24.934 1.00 98.38 93 ARG A N 1
ATOM 769 C CA . ARG A 1 93 ? -12.173 7.288 23.749 1.00 98.38 93 ARG A CA 1
ATOM 770 C C . ARG A 1 93 ? -12.336 8.139 22.489 1.00 98.38 93 ARG A C 1
ATOM 772 O O . ARG A 1 93 ? -11.940 7.685 21.417 1.00 98.38 93 ARG A O 1
ATOM 779 N N . LYS A 1 94 ? -12.897 9.349 22.595 1.00 98.38 94 LYS A N 1
ATOM 780 C CA . LYS A 1 94 ? -12.991 10.281 21.457 1.00 98.38 94 LYS A CA 1
ATOM 781 C C . LYS A 1 94 ? -11.607 10.743 21.014 1.00 98.38 94 LYS A C 1
ATOM 783 O O . LYS A 1 94 ? -11.334 10.735 19.817 1.00 98.38 94 LYS A O 1
ATOM 788 N N . ASP A 1 95 ? -10.734 11.072 21.962 1.00 98.44 95 ASP A N 1
ATOM 789 C CA . ASP A 1 95 ? -9.364 11.495 21.665 1.00 98.44 95 ASP A CA 1
ATOM 790 C C . ASP A 1 95 ? -8.577 10.373 20.982 1.00 98.44 95 ASP A C 1
ATOM 792 O O . ASP A 1 95 ? -7.920 10.600 19.966 1.00 98.44 95 ASP A O 1
ATOM 796 N N . ILE A 1 96 ? -8.710 9.134 21.470 1.00 98.44 96 ILE A N 1
ATOM 797 C CA . ILE A 1 96 ? -8.121 7.953 20.827 1.00 98.44 96 ILE A CA 1
ATOM 798 C C . ILE A 1 96 ? -8.657 7.792 19.400 1.00 98.44 96 ILE A C 1
ATOM 800 O O . ILE A 1 96 ? -7.868 7.604 18.475 1.00 98.44 96 ILE A O 1
ATOM 804 N N . ALA A 1 97 ? -9.973 7.894 19.190 1.00 98.25 97 ALA A N 1
ATOM 805 C CA . ALA A 1 97 ? -10.564 7.781 17.857 1.00 98.25 97 ALA A CA 1
ATOM 806 C C . ALA A 1 97 ? -10.037 8.865 16.898 1.00 98.25 97 ALA A C 1
ATOM 808 O O . ALA A 1 97 ? -9.664 8.561 15.763 1.00 98.25 97 ALA A O 1
ATOM 809 N N . HIS A 1 98 ? -9.926 10.109 17.372 1.00 98.31 98 HIS A N 1
ATOM 810 C CA . HIS A 1 98 ? -9.355 11.215 16.608 1.00 98.31 98 HIS A CA 1
ATOM 811 C C . HIS A 1 98 ? -7.878 10.968 16.253 1.00 98.31 98 HIS A C 1
ATOM 813 O O . HIS A 1 98 ? -7.475 11.144 15.102 1.00 98.31 98 HIS A O 1
ATOM 819 N N . LEU A 1 99 ? -7.067 10.491 17.204 1.00 98.44 99 LEU A N 1
ATOM 820 C CA . LEU A 1 99 ? -5.661 10.152 16.962 1.00 98.44 99 LEU A CA 1
ATOM 821 C C . LEU A 1 99 ? -5.500 9.005 15.957 1.00 98.44 99 LEU A C 1
ATOM 823 O O . LEU A 1 99 ? -4.613 9.058 15.106 1.00 98.44 99 LEU A O 1
ATOM 827 N N . VAL A 1 100 ? -6.364 7.989 16.011 1.00 98.31 100 VAL A N 1
ATOM 828 C CA . VAL A 1 100 ? -6.366 6.886 15.036 1.00 98.31 100 VAL A CA 1
ATOM 829 C C . VAL A 1 100 ? -6.696 7.402 13.633 1.00 98.31 100 VAL A C 1
ATOM 831 O O . VAL A 1 100 ? -6.009 7.043 12.675 1.00 98.31 100 VAL A O 1
ATOM 834 N N . GLN A 1 101 ? -7.681 8.294 13.502 1.00 98.19 101 GLN A N 1
ATOM 835 C CA . GLN A 1 101 ? -8.020 8.921 12.222 1.00 98.19 101 GLN A CA 1
ATOM 836 C C . GLN A 1 101 ? -6.864 9.774 11.672 1.00 98.19 101 GLN A C 1
ATOM 838 O O . GLN A 1 101 ? -6.547 9.707 10.477 1.00 98.19 101 GLN A O 1
ATOM 843 N N . LEU A 1 102 ? -6.202 10.549 12.536 1.00 98.06 102 LEU A N 1
ATOM 844 C CA . LEU A 1 102 ? -5.041 11.351 12.158 1.00 98.06 102 LEU A CA 1
ATOM 845 C C . LEU A 1 102 ? -3.876 10.461 11.708 1.00 98.06 102 LEU A C 1
ATOM 847 O O . LEU A 1 102 ? -3.283 10.718 10.661 1.00 98.06 102 LEU A O 1
ATOM 851 N N . LYS A 1 103 ? -3.594 9.377 12.442 1.00 98.25 103 LYS A N 1
ATOM 852 C CA . LYS A 1 103 ? -2.577 8.385 12.069 1.00 98.25 103 LYS A CA 1
ATOM 853 C C . LYS A 1 103 ? -2.870 7.779 10.697 1.00 98.25 103 LYS A C 1
ATOM 855 O O . LYS A 1 103 ? -1.973 7.731 9.863 1.00 98.25 103 LYS A O 1
ATOM 860 N N . GLY A 1 104 ? -4.115 7.375 10.434 1.00 98.12 104 GLY A N 1
ATOM 861 C CA . GLY A 1 104 ? -4.514 6.853 9.123 1.00 98.12 104 GLY A CA 1
ATOM 862 C C . GLY A 1 104 ? -4.293 7.868 7.996 1.00 98.12 104 GLY A C 1
ATOM 863 O O . GLY A 1 104 ? -3.765 7.530 6.938 1.00 98.12 104 GLY A O 1
ATOM 864 N N . SER A 1 105 ? -4.617 9.139 8.242 1.00 98.12 105 SER A N 1
ATOM 865 C CA . SER A 1 105 ? -4.390 10.224 7.277 1.00 98.12 105 SER A CA 1
ATOM 866 C C . SER A 1 105 ? -2.899 10.466 7.008 1.00 98.12 105 SER A C 1
ATOM 868 O O . SER A 1 105 ? -2.508 10.673 5.857 1.00 98.12 105 SER A O 1
ATOM 870 N N . LEU A 1 106 ? -2.061 10.399 8.047 1.00 98.38 106 LEU A N 1
ATOM 871 C CA . LEU A 1 106 ? -0.607 10.526 7.936 1.00 98.38 106 LEU A CA 1
ATOM 872 C C . LEU A 1 106 ? 0.012 9.357 7.167 1.00 98.38 106 LEU A C 1
ATOM 874 O O . LEU A 1 106 ? 0.748 9.612 6.216 1.00 98.38 106 LEU A O 1
ATOM 878 N N . CYS A 1 107 ? -0.339 8.109 7.494 1.00 98.25 107 CYS A N 1
ATOM 879 C CA . CYS A 1 107 ? 0.132 6.931 6.756 1.00 98.25 107 CYS A CA 1
ATOM 880 C C . CYS A 1 107 ? -0.239 7.019 5.268 1.00 98.25 107 CYS A C 1
ATOM 882 O O . CYS A 1 107 ? 0.612 6.832 4.404 1.00 98.25 107 CYS A O 1
ATOM 884 N N . ASN A 1 108 ? -1.473 7.423 4.950 1.00 98.06 108 ASN A N 1
ATOM 885 C CA . ASN A 1 108 ? -1.897 7.624 3.562 1.00 98.06 108 ASN A CA 1
ATOM 886 C C . ASN A 1 108 ? -1.067 8.697 2.832 1.00 98.06 108 ASN A C 1
ATOM 888 O O . ASN A 1 108 ? -0.803 8.575 1.632 1.00 98.06 108 ASN A O 1
ATOM 892 N N . SER A 1 109 ? -0.687 9.774 3.524 1.00 98.06 109 SER A N 1
ATOM 893 C CA . SER A 1 109 ? 0.172 10.828 2.968 1.00 98.06 109 SER A CA 1
ATOM 894 C C . SER A 1 109 ? 1.601 10.327 2.740 1.00 98.06 109 SER A C 1
ATOM 896 O O . SER A 1 109 ? 2.178 10.547 1.673 1.00 98.06 109 SER A O 1
ATOM 898 N N . GLU A 1 110 ? 2.144 9.586 3.704 1.00 98.31 110 GLU A N 1
ATOM 899 C CA . GLU A 1 110 ? 3.468 8.972 3.631 1.00 98.31 110 GLU A CA 1
ATOM 900 C C . GLU A 1 110 ? 3.562 7.984 2.461 1.00 98.31 110 GLU A C 1
ATOM 902 O O . GLU A 1 110 ? 4.458 8.092 1.626 1.00 98.31 110 GLU A O 1
ATOM 907 N N . GLU A 1 111 ? 2.584 7.090 2.309 1.00 98.31 111 GLU A N 1
ATOM 908 C CA . GLU A 1 111 ? 2.521 6.149 1.188 1.00 98.31 111 GLU A CA 1
ATOM 909 C C . GLU A 1 111 ? 2.453 6.847 -0.172 1.00 98.31 111 GLU A C 1
ATOM 911 O O . GLU A 1 111 ? 3.026 6.372 -1.159 1.00 98.31 111 GLU A O 1
ATOM 916 N N . LYS A 1 112 ? 1.725 7.967 -0.269 1.00 98.25 112 LYS A N 1
ATOM 917 C CA . LYS A 1 112 ? 1.694 8.776 -1.494 1.00 98.25 112 LYS A CA 1
ATOM 918 C C . LYS A 1 112 ? 3.070 9.375 -1.766 1.00 98.25 112 LYS A C 1
ATOM 920 O O . LYS A 1 112 ? 3.562 9.248 -2.887 1.00 98.25 112 LYS A O 1
ATOM 925 N N . SER A 1 113 ? 3.700 9.969 -0.756 1.00 98.00 113 SER A N 1
ATOM 926 C CA . SER A 1 113 ? 5.043 10.545 -0.866 1.00 98.00 113 SER A CA 1
ATOM 927 C C . SER A 1 113 ? 6.075 9.498 -1.300 1.00 98.00 113 SER A C 1
ATOM 929 O O . SER A 1 113 ? 6.787 9.704 -2.281 1.00 98.00 113 SER A O 1
ATOM 931 N N . ASN A 1 114 ? 6.066 8.316 -0.679 1.00 98.31 114 ASN A N 1
ATOM 932 C CA . ASN A 1 114 ? 6.950 7.201 -1.027 1.00 98.31 114 ASN A CA 1
ATOM 933 C C . ASN A 1 114 ? 6.735 6.724 -2.470 1.00 98.31 114 ASN A C 1
ATOM 935 O O . ASN A 1 114 ? 7.698 6.497 -3.204 1.00 98.31 114 ASN A O 1
ATOM 939 N N . ARG A 1 115 ? 5.479 6.648 -2.933 1.00 98.31 115 ARG A N 1
ATOM 940 C CA . ARG A 1 115 ? 5.173 6.346 -4.342 1.00 98.31 115 ARG A CA 1
ATOM 941 C C . ARG A 1 115 ? 5.714 7.411 -5.298 1.00 98.31 115 ARG A C 1
ATOM 943 O O . ARG A 1 115 ? 6.202 7.063 -6.374 1.00 98.31 115 ARG A O 1
ATOM 950 N N . HIS A 1 116 ? 5.628 8.692 -4.942 1.00 98.25 116 HIS A N 1
ATOM 951 C CA . HIS A 1 116 ? 6.208 9.775 -5.742 1.00 98.25 116 HIS A CA 1
ATOM 952 C C . HIS A 1 116 ? 7.738 9.702 -5.773 1.00 98.25 116 HIS A C 1
ATOM 954 O O . HIS A 1 116 ? 8.319 9.796 -6.855 1.00 98.25 116 HIS A O 1
ATOM 960 N N . LEU A 1 117 ? 8.373 9.444 -4.629 1.00 98.44 117 LEU A N 1
ATOM 961 C CA . LEU A 1 117 ? 9.820 9.282 -4.521 1.00 98.44 117 LEU A CA 1
ATOM 962 C C . LEU A 1 117 ? 10.319 8.122 -5.394 1.00 98.44 117 LEU A C 1
ATOM 964 O O . LEU A 1 117 ? 11.239 8.303 -6.189 1.00 98.44 117 LEU A O 1
ATOM 968 N N . ALA A 1 118 ? 9.655 6.965 -5.333 1.00 98.19 118 ALA A N 1
ATOM 969 C CA . ALA A 1 118 ? 9.998 5.805 -6.152 1.00 98.19 118 ALA A CA 1
ATOM 970 C C . ALA A 1 118 ? 9.852 6.091 -7.659 1.00 98.19 118 ALA A C 1
ATOM 972 O O . ALA A 1 118 ? 10.685 5.685 -8.471 1.00 98.19 118 ALA A O 1
ATOM 973 N N . LYS A 1 119 ? 8.807 6.827 -8.068 1.00 98.00 119 LYS A N 1
ATOM 974 C CA . LYS A 1 119 ? 8.644 7.265 -9.467 1.00 98.00 119 LYS A CA 1
ATOM 975 C C . LYS A 1 119 ? 9.761 8.211 -9.905 1.00 98.00 119 LYS A C 1
ATOM 977 O O . LYS A 1 119 ? 10.242 8.097 -11.035 1.00 98.00 119 LYS A O 1
ATOM 982 N N . GLN A 1 120 ? 10.169 9.129 -9.032 1.00 98.12 120 GLN A N 1
ATOM 983 C CA . GLN A 1 120 ? 11.253 10.063 -9.311 1.00 98.12 120 GLN A CA 1
ATOM 984 C C . GLN A 1 120 ? 12.591 9.331 -9.440 1.00 98.12 120 GLN A C 1
ATOM 986 O O . GLN A 1 120 ? 13.273 9.532 -10.438 1.00 98.12 120 GLN A O 1
ATOM 991 N N . GLN A 1 121 ? 12.924 8.430 -8.513 1.00 98.31 121 GLN A N 1
ATOM 992 C CA . GLN A 1 121 ? 14.134 7.599 -8.579 1.00 98.31 121 GLN A CA 1
ATOM 993 C C . GLN A 1 121 ? 14.197 6.801 -9.885 1.00 98.31 121 GLN A C 1
ATOM 995 O O . GLN A 1 121 ? 15.154 6.933 -10.638 1.00 98.31 121 GLN A O 1
ATOM 1000 N N . ASN A 1 122 ? 13.117 6.099 -10.241 1.00 98.19 122 ASN A N 1
ATOM 1001 C CA . ASN A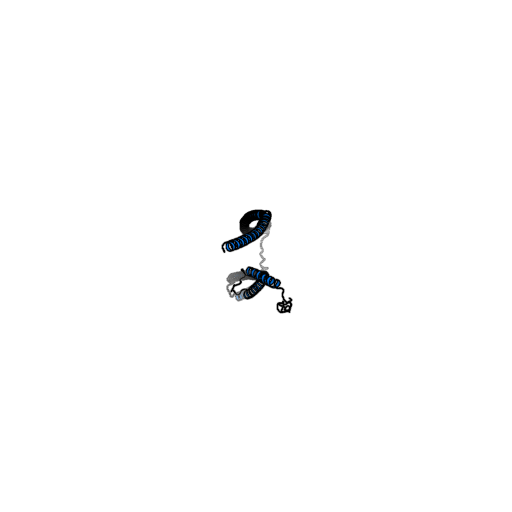 1 122 ? 13.038 5.369 -11.509 1.00 98.19 122 ASN A CA 1
ATOM 1002 C C . ASN A 1 122 ? 13.238 6.266 -12.744 1.00 98.19 122 ASN A C 1
ATOM 1004 O O . ASN A 1 122 ? 13.763 5.821 -13.766 1.00 98.19 122 ASN A O 1
ATOM 1008 N N . SER A 1 123 ? 12.778 7.517 -12.686 1.00 98.00 123 SER A N 1
ATOM 1009 C CA . SER A 1 123 ? 12.949 8.480 -13.780 1.00 98.00 123 SER A CA 1
ATOM 1010 C C . SER A 1 123 ? 14.392 8.983 -13.856 1.00 98.00 123 SER A C 1
ATOM 1012 O O . SER A 1 123 ? 14.953 9.046 -14.950 1.00 98.00 123 SER A O 1
ATOM 1014 N N . THR A 1 124 ? 15.008 9.269 -12.708 1.00 97.75 124 THR A N 1
ATOM 1015 C CA . THR A 1 124 ? 16.424 9.634 -12.598 1.00 97.75 124 THR A CA 1
ATOM 1016 C C . THR A 1 124 ? 17.323 8.511 -13.108 1.00 97.75 124 THR A C 1
ATOM 1018 O O . THR A 1 124 ? 18.184 8.775 -13.940 1.00 97.75 124 THR A O 1
ATOM 1021 N N . ASP A 1 125 ? 17.067 7.258 -12.729 1.00 98.19 125 ASP A N 1
ATOM 1022 C CA . ASP A 1 125 ? 17.844 6.096 -13.180 1.00 98.19 125 ASP A CA 1
ATOM 1023 C C . ASP A 1 125 ? 17.764 5.905 -14.698 1.00 98.19 125 ASP A C 1
ATOM 1025 O O . ASP A 1 125 ? 18.752 5.578 -15.360 1.00 98.19 125 ASP A O 1
ATOM 1029 N N . LYS A 1 126 ? 16.579 6.113 -15.287 1.00 97.88 126 LYS A N 1
ATOM 1030 C CA . LYS A 1 126 ? 16.404 6.074 -16.747 1.00 97.88 126 LYS A CA 1
ATOM 1031 C C . LYS A 1 126 ? 17.194 7.185 -17.431 1.00 97.88 126 LYS A C 1
ATOM 1033 O O . LYS A 1 126 ? 17.836 6.930 -18.450 1.00 97.88 126 LYS A O 1
ATOM 1038 N N . LEU A 1 127 ? 17.156 8.396 -16.876 1.00 98.19 127 LEU A N 1
ATOM 1039 C CA . LEU A 1 127 ? 17.900 9.538 -17.399 1.00 98.19 127 LEU A CA 1
ATOM 1040 C C . LEU A 1 127 ? 19.408 9.302 -17.294 1.00 98.19 127 LEU A C 1
ATOM 1042 O O . LEU A 1 127 ? 20.132 9.565 -18.251 1.00 98.19 127 LEU A O 1
ATOM 1046 N N . GLU A 1 128 ? 19.878 8.747 -16.180 1.00 97.88 128 GLU A N 1
ATOM 1047 C CA . GLU A 1 128 ? 21.282 8.405 -15.987 1.00 97.88 128 GLU A CA 1
ATOM 1048 C C . GLU A 1 128 ? 21.748 7.337 -16.980 1.00 97.88 128 GLU A C 1
ATOM 1050 O O . GLU A 1 128 ? 22.760 7.537 -17.650 1.00 97.88 128 GLU A O 1
ATOM 1055 N N . LYS A 1 129 ? 20.981 6.256 -17.165 1.00 97.50 129 LYS A N 1
ATOM 1056 C CA . LYS A 1 129 ? 21.273 5.238 -18.190 1.00 97.50 129 LYS A CA 1
ATOM 1057 C C . LYS A 1 129 ? 21.334 5.847 -19.592 1.00 97.50 129 LYS A C 1
ATOM 1059 O O . LYS A 1 129 ? 22.255 5.544 -20.349 1.00 97.50 129 LYS A O 1
ATOM 1064 N N . GLY A 1 130 ? 20.389 6.730 -19.925 1.00 97.88 130 GLY A N 1
ATOM 1065 C CA . GLY A 1 130 ? 20.381 7.459 -21.195 1.00 97.88 130 GLY A CA 1
ATOM 1066 C C . GLY A 1 130 ? 21.618 8.344 -21.368 1.00 97.88 130 GLY A C 1
ATOM 1067 O O . GLY A 1 130 ? 22.270 8.296 -22.409 1.00 97.88 130 GLY A O 1
ATOM 1068 N N . ARG A 1 131 ? 21.995 9.093 -20.326 1.00 97.56 131 ARG A N 1
ATOM 1069 C CA . ARG A 1 131 ? 23.199 9.933 -20.311 1.00 97.56 131 ARG A CA 1
ATOM 1070 C C . ARG A 1 131 ? 24.464 9.105 -20.529 1.00 97.56 131 ARG A C 1
ATOM 1072 O O . ARG A 1 131 ? 25.292 9.478 -21.354 1.00 97.56 131 ARG A O 1
ATOM 1079 N N . THR A 1 132 ? 24.602 7.983 -19.828 1.00 97.88 132 THR A N 1
ATOM 1080 C CA . THR A 1 132 ? 25.760 7.087 -19.954 1.00 97.88 132 THR A CA 1
ATOM 1081 C C . THR A 1 132 ? 25.862 6.499 -21.361 1.00 97.88 132 THR A C 1
ATOM 1083 O O . THR A 1 132 ? 26.950 6.465 -21.931 1.00 97.88 132 THR A O 1
ATOM 1086 N N . LEU A 1 133 ? 24.735 6.110 -21.972 1.00 98.12 133 LEU A N 1
ATOM 1087 C CA . LEU A 1 133 ? 24.711 5.629 -23.356 1.00 98.12 133 LEU A CA 1
ATOM 1088 C C . LEU A 1 133 ? 25.188 6.700 -24.346 1.00 98.12 133 LEU A C 1
ATOM 1090 O O . LEU A 1 133 ? 26.055 6.419 -25.172 1.00 98.12 133 LEU A O 1
ATOM 1094 N N . VAL A 1 134 ? 24.650 7.920 -24.251 1.00 97.88 134 VAL A N 1
ATOM 1095 C CA . VAL A 1 134 ? 25.052 9.037 -25.122 1.00 97.88 134 VAL A CA 1
ATOM 1096 C C . VAL A 1 134 ? 26.536 9.346 -24.944 1.00 97.88 134 VAL A C 1
ATOM 1098 O O . VAL A 1 134 ? 27.251 9.486 -25.931 1.00 97.88 134 VAL A O 1
ATOM 1101 N N . PHE A 1 135 ? 27.028 9.374 -23.704 1.00 98.25 135 PHE A N 1
ATOM 1102 C CA . PHE A 1 135 ? 28.443 9.602 -23.422 1.00 98.25 135 PHE A CA 1
ATOM 1103 C C . PHE A 1 135 ? 29.346 8.542 -24.073 1.00 98.25 135 PHE A C 1
ATOM 1105 O O . PHE A 1 135 ? 30.337 8.889 -24.717 1.00 98.25 135 PHE A O 1
ATOM 1112 N N . HIS A 1 136 ? 28.985 7.258 -23.976 1.00 98.00 136 HIS A N 1
ATOM 1113 C CA . HIS A 1 136 ? 29.724 6.188 -24.649 1.00 98.00 136 HIS A CA 1
ATOM 1114 C C . HIS A 1 136 ? 29.714 6.339 -26.174 1.00 98.00 136 HIS A C 1
ATOM 1116 O O . HIS A 1 136 ? 30.760 6.186 -26.802 1.00 98.00 136 HIS A O 1
ATOM 1122 N N . GLN A 1 137 ? 28.568 6.678 -26.770 1.00 97.81 137 GLN A N 1
ATOM 1123 C CA . GLN A 1 137 ? 28.461 6.907 -28.214 1.00 97.81 137 GLN A CA 1
ATOM 1124 C C . GLN A 1 137 ? 29.318 8.092 -28.673 1.00 97.81 137 GLN A C 1
ATOM 1126 O O . GLN A 1 137 ? 30.032 7.979 -29.671 1.00 97.81 137 GLN A O 1
ATOM 1131 N N . SER A 1 138 ? 29.291 9.207 -27.938 1.00 98.00 138 SER A N 1
ATOM 1132 C CA . SER A 1 138 ? 30.134 10.375 -28.209 1.00 98.00 138 SER A CA 1
ATOM 1133 C C . SER A 1 138 ? 31.621 10.031 -28.112 1.00 98.00 138 SER A C 1
ATOM 1135 O O . SER A 1 138 ? 32.371 10.320 -29.040 1.00 98.00 138 SER A O 1
ATOM 1137 N N . SER A 1 139 ? 32.039 9.340 -27.048 1.00 98.19 139 SER A N 1
ATOM 1138 C CA . SER A 1 139 ? 33.432 8.914 -26.861 1.00 98.19 139 SER A CA 1
ATOM 1139 C C . SER A 1 139 ? 33.911 7.964 -27.968 1.00 98.19 139 SER A C 1
ATOM 1141 O O . SER A 1 139 ? 35.030 8.088 -28.481 1.00 98.19 139 SER A O 1
ATOM 1143 N N . GLU A 1 140 ? 33.056 7.036 -28.404 1.00 97.75 140 GLU A N 1
ATOM 1144 C CA . GLU A 1 140 ? 33.374 6.140 -29.514 1.00 97.75 140 GLU A CA 1
ATOM 1145 C C . GLU A 1 140 ? 33.494 6.907 -30.842 1.00 97.75 140 GLU A C 1
ATOM 1147 O O . GLU A 1 140 ? 34.429 6.672 -31.613 1.00 97.75 140 GLU A O 1
ATOM 1152 N N . ALA A 1 141 ? 32.585 7.850 -31.109 1.00 97.75 141 ALA A N 1
ATOM 1153 C CA . ALA A 1 141 ? 32.640 8.704 -32.291 1.00 97.75 141 ALA A CA 1
ATOM 1154 C C . ALA A 1 141 ? 33.919 9.556 -32.319 1.00 97.75 141 ALA A C 1
ATOM 1156 O O . ALA A 1 141 ? 34.605 9.580 -33.342 1.00 97.75 141 ALA A O 1
ATOM 1157 N N . GLU A 1 142 ? 34.296 10.175 -31.199 1.00 97.94 142 GLU A N 1
ATOM 1158 C CA . GLU A 1 142 ? 35.549 10.927 -31.065 1.00 97.94 142 GLU A CA 1
ATOM 1159 C C . GLU A 1 142 ? 36.771 10.051 -31.345 1.00 97.94 142 GLU A C 1
ATOM 1161 O O . GLU A 1 142 ? 37.659 10.442 -32.106 1.00 97.94 142 GLU A O 1
ATOM 1166 N N . THR A 1 143 ? 36.784 8.828 -30.809 1.00 98.00 143 THR A N 1
ATOM 1167 C CA . THR A 1 143 ? 37.860 7.858 -31.047 1.00 98.00 143 THR A CA 1
ATOM 1168 C C . THR A 1 143 ? 37.952 7.475 -32.527 1.00 98.00 143 THR A C 1
ATOM 1170 O O . THR A 1 143 ? 39.048 7.417 -33.090 1.00 98.00 143 THR A O 1
ATOM 1173 N N . ARG A 1 144 ? 36.817 7.235 -33.199 1.00 97.94 144 ARG A N 1
ATOM 1174 C CA . ARG A 1 144 ? 36.785 6.950 -34.646 1.00 97.94 144 ARG A CA 1
ATOM 1175 C C . ARG A 1 144 ? 37.267 8.146 -35.467 1.00 97.94 144 ARG A C 1
ATOM 1177 O O . ARG A 1 144 ? 38.062 7.965 -36.386 1.00 97.94 144 ARG A O 1
ATOM 1184 N N . MET A 1 145 ? 36.829 9.357 -35.124 1.00 97.69 145 MET A N 1
ATOM 1185 C CA . MET A 1 145 ? 37.279 10.586 -35.781 1.00 97.69 145 MET A CA 1
ATOM 1186 C C . MET A 1 145 ? 38.783 10.795 -35.613 1.00 97.69 145 MET A C 1
ATOM 1188 O O . MET A 1 145 ? 39.453 11.181 -36.567 1.00 97.69 145 MET A O 1
ATOM 1192 N N . GLN A 1 146 ? 39.326 10.514 -34.428 1.00 97.81 146 GLN A N 1
ATOM 1193 C CA . GLN A 1 146 ? 40.757 10.615 -34.170 1.00 97.81 146 GLN A CA 1
ATOM 1194 C C . GLN A 1 146 ? 41.560 9.632 -35.031 1.00 97.81 146 GLN A C 1
ATOM 1196 O O . GLN A 1 146 ? 42.494 10.051 -35.711 1.00 97.81 146 GLN A O 1
ATOM 1201 N N . LYS A 1 147 ? 41.137 8.364 -35.099 1.00 97.81 147 LYS A N 1
ATOM 1202 C CA . LYS A 1 147 ? 41.754 7.364 -35.989 1.00 97.81 147 LYS A CA 1
ATOM 1203 C C . LYS A 1 147 ? 41.707 7.793 -37.455 1.00 97.81 147 LYS A C 1
ATOM 1205 O O . LYS A 1 147 ? 42.695 7.655 -38.168 1.00 97.81 147 LYS A O 1
ATOM 1210 N N . LEU A 1 148 ? 40.581 8.348 -37.908 1.00 97.69 148 LEU A N 1
ATOM 1211 C CA . LEU A 1 148 ? 40.454 8.852 -39.276 1.00 97.69 148 LEU A CA 1
ATOM 1212 C C . LEU A 1 148 ? 41.419 10.018 -39.537 1.00 97.69 148 LEU A C 1
ATOM 1214 O O . LEU A 1 148 ? 42.085 10.037 -40.570 1.00 97.69 148 LEU A O 1
ATOM 1218 N N . ARG A 1 149 ? 41.550 10.962 -38.593 1.00 98.00 149 ARG A N 1
ATOM 1219 C CA . ARG A 1 149 ? 42.532 12.056 -38.687 1.00 98.00 149 ARG A CA 1
ATOM 1220 C C . ARG A 1 149 ? 43.959 11.520 -38.815 1.00 98.00 149 ARG A C 1
ATOM 1222 O O . ARG A 1 149 ? 44.682 11.949 -39.708 1.00 98.00 149 ARG A O 1
ATOM 1229 N N . GLU A 1 150 ? 44.339 10.541 -38.002 1.00 97.38 150 GLU A N 1
ATOM 1230 C CA . GLU A 1 150 ? 45.661 9.905 -38.075 1.00 97.38 150 GLU A CA 1
ATOM 1231 C C . GLU A 1 150 ? 45.888 9.196 -39.420 1.00 97.38 150 GLU A C 1
ATOM 1233 O O . GLU A 1 150 ? 46.912 9.422 -40.067 1.00 97.38 150 GLU A O 1
ATOM 1238 N N . CYS A 1 151 ? 44.913 8.415 -39.902 1.00 97.56 151 CYS A N 1
ATOM 1239 C CA . CYS A 1 151 ? 44.979 7.778 -41.220 1.00 97.56 151 CYS A CA 1
ATOM 1240 C C . CYS A 1 151 ? 45.149 8.808 -42.343 1.00 97.56 151 CYS A C 1
ATOM 1242 O O . CYS A 1 151 ? 46.066 8.682 -43.153 1.00 97.56 151 CYS A O 1
ATOM 1244 N N . THR A 1 152 ? 44.325 9.860 -42.364 1.00 97.56 152 THR A N 1
ATOM 1245 C CA . THR A 1 152 ? 44.415 10.912 -43.393 1.00 97.56 152 THR A CA 1
ATOM 1246 C C . THR A 1 152 ? 45.751 11.656 -43.349 1.00 97.56 152 THR A C 1
ATOM 1248 O O . THR A 1 152 ? 46.306 11.980 -44.402 1.00 97.56 152 THR A O 1
ATOM 1251 N N . GLN A 1 153 ? 46.326 11.882 -42.163 1.00 97.56 153 GLN A N 1
ATOM 1252 C CA . GLN A 1 153 ? 47.651 12.488 -42.017 1.00 97.56 153 GLN A CA 1
ATOM 1253 C C . GLN A 1 153 ? 48.748 11.588 -42.606 1.00 97.56 153 GLN A C 1
ATOM 1255 O O . GLN A 1 153 ? 49.595 12.064 -43.369 1.00 97.56 153 GLN A O 1
ATOM 1260 N N . VAL A 1 154 ? 48.712 10.285 -42.305 1.00 97.88 154 VAL A N 1
ATOM 1261 C CA . VAL A 1 154 ? 49.657 9.299 -42.852 1.00 97.88 154 VAL A CA 1
ATOM 1262 C C . VAL A 1 154 ? 49.522 9.193 -44.372 1.00 97.88 154 VAL A C 1
ATOM 1264 O O . VAL A 1 154 ? 50.528 9.247 -45.082 1.00 97.88 154 VAL A O 1
ATOM 1267 N N . GLU A 1 155 ? 48.301 9.091 -44.894 1.00 97.50 155 GLU A N 1
ATOM 1268 C CA . GLU A 1 155 ? 48.035 9.038 -46.335 1.00 97.50 155 GLU A CA 1
ATOM 1269 C C . GLU A 1 155 ? 48.525 10.298 -47.052 1.00 97.50 155 GLU A C 1
ATOM 1271 O O . GLU A 1 155 ? 49.190 10.204 -48.085 1.00 97.50 155 GLU A O 1
ATOM 1276 N N . THR A 1 156 ? 48.282 11.478 -46.476 1.00 97.56 156 THR A N 1
ATOM 1277 C CA . THR A 1 156 ? 48.755 12.758 -47.024 1.00 97.56 156 THR A CA 1
ATOM 1278 C C . THR A 1 156 ? 50.284 12.812 -47.075 1.00 97.56 156 THR A C 1
ATOM 1280 O O . THR A 1 156 ? 50.864 13.249 -48.078 1.00 97.56 156 THR A O 1
ATOM 1283 N N . ALA A 1 157 ? 50.962 12.320 -46.034 1.00 97.50 157 ALA A N 1
ATOM 1284 C CA . ALA A 1 157 ? 52.419 12.223 -46.008 1.00 97.50 157 ALA A CA 1
ATOM 1285 C C . ALA A 1 157 ? 52.946 11.246 -47.078 1.00 97.50 157 ALA A C 1
ATOM 1287 O O . ALA A 1 157 ? 53.871 11.580 -47.827 1.00 97.50 157 ALA A O 1
ATOM 1288 N N . GLN A 1 158 ? 52.324 10.069 -47.218 1.00 97.19 158 GLN A N 1
ATOM 1289 C CA . GLN A 1 158 ? 52.676 9.089 -48.251 1.00 97.19 158 GLN A CA 1
ATOM 1290 C C . GLN A 1 158 ? 52.453 9.634 -49.665 1.00 97.19 158 GLN A C 1
ATOM 1292 O O . GLN A 1 158 ? 53.322 9.491 -50.528 1.00 97.19 158 GLN A O 1
ATOM 1297 N N . PHE A 1 159 ? 51.317 10.287 -49.910 1.00 97.50 159 PHE A N 1
ATOM 1298 C CA . PHE A 1 159 ? 51.005 10.916 -51.189 1.00 97.50 159 PHE A CA 1
ATOM 1299 C C . PHE A 1 159 ? 52.023 12.005 -51.533 1.00 97.50 159 PHE A C 1
ATOM 1301 O O . PHE A 1 159 ? 52.536 12.049 -52.651 1.00 97.50 159 PHE A O 1
ATOM 1308 N N . THR A 1 160 ? 52.393 12.835 -50.556 1.00 97.56 160 THR A N 1
ATOM 1309 C CA . THR A 1 160 ? 53.413 13.875 -50.737 1.00 97.56 160 THR A CA 1
ATOM 1310 C C . THR A 1 160 ? 54.770 13.273 -51.112 1.00 97.56 160 THR A C 1
ATOM 1312 O O . THR A 1 160 ? 55.407 13.761 -52.050 1.00 97.56 160 THR A O 1
ATOM 1315 N N . LYS A 1 161 ? 55.177 12.169 -50.467 1.00 97.25 161 LYS A N 1
ATOM 1316 C CA . LYS A 1 161 ? 56.402 11.426 -50.810 1.00 97.25 161 LYS A CA 1
ATOM 1317 C C . LYS A 1 161 ? 56.354 10.862 -52.233 1.00 97.25 161 LYS A C 1
ATOM 1319 O O . LYS A 1 161 ? 57.288 11.085 -53.001 1.00 97.25 161 LYS A O 1
ATOM 1324 N N . ARG A 1 162 ? 55.261 10.188 -52.615 1.00 97.00 162 ARG A N 1
ATOM 1325 C CA . ARG A 1 162 ? 55.067 9.652 -53.979 1.00 97.00 162 ARG A CA 1
ATOM 1326 C C . ARG A 1 162 ? 55.107 10.761 -55.026 1.00 97.00 162 ARG A C 1
ATOM 1328 O O . ARG A 1 162 ? 55.764 10.619 -56.051 1.00 97.00 162 ARG A O 1
ATOM 1335 N N . ARG A 1 163 ? 54.464 11.897 -54.746 1.00 96.94 163 ARG A N 1
ATOM 1336 C CA . ARG A 1 163 ? 54.476 13.077 -55.618 1.00 96.94 163 ARG A CA 1
ATOM 1337 C C . ARG A 1 163 ? 55.890 13.628 -55.809 1.00 96.94 163 ARG A C 1
ATOM 1339 O O . ARG A 1 163 ? 56.242 14.000 -56.923 1.00 96.94 163 ARG A O 1
ATOM 1346 N N . MET A 1 164 ? 56.702 13.680 -54.751 1.00 97.00 164 MET A N 1
ATOM 1347 C CA . MET A 1 164 ? 58.099 14.118 -54.843 1.00 97.00 164 MET A CA 1
ATOM 1348 C C . MET A 1 164 ? 58.952 13.145 -55.667 1.00 97.00 164 MET A C 1
ATOM 1350 O O . MET A 1 164 ? 59.699 13.588 -56.535 1.00 97.00 164 MET A O 1
ATOM 1354 N N . GLN A 1 165 ? 58.797 11.835 -55.453 1.00 96.19 165 GLN A N 1
ATOM 1355 C CA . GLN A 1 165 ? 59.480 10.803 -56.244 1.00 96.19 165 GLN A CA 1
ATOM 1356 C C . GLN A 1 165 ? 59.107 10.886 -57.726 1.00 96.19 165 GLN A C 1
ATOM 1358 O O . GLN A 1 165 ? 59.986 10.887 -58.579 1.00 96.19 165 GLN A O 1
ATOM 1363 N N . LEU A 1 166 ? 57.817 11.039 -58.038 1.00 96.81 166 LEU A N 1
ATOM 1364 C CA . LEU A 1 166 ? 57.357 11.189 -59.416 1.00 96.81 166 LEU A CA 1
ATOM 1365 C C . LEU A 1 166 ? 57.943 12.446 -60.073 1.00 96.81 166 LEU A C 1
ATOM 1367 O O . LEU A 1 166 ? 58.405 12.379 -61.206 1.00 96.81 166 LEU A O 1
ATOM 1371 N N . LYS A 1 167 ? 57.988 13.577 -59.355 1.00 96.00 167 LYS A N 1
ATOM 1372 C CA . LYS A 1 167 ? 58.646 14.799 -59.843 1.00 96.00 167 LYS A CA 1
ATOM 1373 C C . LYS A 1 167 ? 60.136 14.584 -60.128 1.00 96.00 167 LYS A C 1
ATOM 1375 O O . LYS A 1 167 ? 60.620 15.081 -61.140 1.00 96.00 167 LYS A O 1
ATOM 1380 N N . MET A 1 168 ? 60.851 13.857 -59.265 1.00 96.50 168 MET A N 1
ATOM 1381 C CA . MET A 1 168 ? 62.262 13.520 -59.491 1.00 96.50 168 MET A CA 1
ATOM 1382 C C . MET A 1 168 ? 62.436 12.622 -60.716 1.00 96.50 168 MET A C 1
ATOM 1384 O O . MET A 1 168 ? 63.268 12.932 -61.559 1.00 96.50 168 MET A O 1
ATOM 1388 N N . ASN A 1 169 ? 61.617 11.578 -60.863 1.00 95.94 169 ASN A N 1
ATOM 1389 C CA . ASN A 1 169 ? 61.658 10.693 -62.030 1.00 95.94 169 ASN A CA 1
ATOM 1390 C C . ASN A 1 169 ? 61.400 11.465 -63.327 1.00 95.94 169 ASN A C 1
ATOM 1392 O O . ASN A 1 169 ? 62.200 11.368 -64.244 1.00 95.94 169 ASN A O 1
ATOM 1396 N N . ILE A 1 170 ? 60.367 12.315 -63.368 1.00 95.62 170 ILE A N 1
ATOM 1397 C CA . ILE A 1 170 ? 60.096 13.178 -64.529 1.00 95.62 170 ILE A CA 1
ATOM 1398 C C . ILE A 1 170 ? 61.301 14.077 -64.827 1.00 95.62 170 ILE A C 1
ATOM 1400 O O . ILE A 1 170 ? 61.678 14.236 -65.982 1.00 95.62 170 ILE A O 1
ATOM 1404 N N . HIS A 1 171 ? 61.932 14.664 -63.807 1.00 95.88 171 HIS A N 1
ATOM 1405 C CA . HIS A 1 171 ? 63.131 15.477 -64.009 1.00 95.88 171 HIS A CA 1
ATOM 1406 C C . HIS A 1 171 ? 64.302 14.655 -64.576 1.00 95.88 171 HIS A C 1
ATOM 1408 O O . HIS A 1 171 ? 64.996 15.125 -65.478 1.00 95.88 171 HIS A O 1
ATOM 1414 N N . HIS A 1 172 ? 64.508 13.429 -64.085 1.00 95.50 172 HIS A N 1
ATOM 1415 C CA . HIS A 1 172 ? 65.506 12.502 -64.618 1.00 95.50 172 HIS A CA 1
ATOM 1416 C C . HIS A 1 172 ? 65.203 12.103 -66.067 1.00 95.50 172 HIS A C 1
ATOM 1418 O O . HIS A 1 172 ? 66.114 12.152 -66.889 1.00 95.50 172 HIS A O 1
ATOM 1424 N N . ASP A 1 173 ? 63.947 11.803 -66.397 1.00 94.25 173 ASP A N 1
ATOM 1425 C CA . ASP A 1 173 ? 63.500 11.459 -67.750 1.00 94.25 173 ASP A CA 1
ATOM 1426 C C . ASP A 1 173 ? 63.661 12.640 -68.711 1.00 94.25 173 ASP A C 1
ATOM 1428 O O . ASP A 1 173 ? 64.169 12.471 -69.811 1.00 94.25 173 ASP A O 1
ATOM 1432 N N . VAL A 1 174 ? 63.310 13.862 -68.296 1.00 94.19 174 VAL A N 1
ATOM 1433 C CA . VAL A 1 174 ? 63.540 15.080 -69.093 1.00 94.19 174 VAL A CA 1
ATOM 1434 C C . VAL A 1 174 ? 65.037 15.305 -69.315 1.00 94.19 174 VAL A C 1
ATOM 1436 O O . VAL A 1 174 ? 65.456 15.644 -70.422 1.00 94.19 174 VAL A O 1
ATOM 1439 N N . LYS A 1 175 ? 65.874 15.079 -68.297 1.00 93.75 175 LYS A N 1
ATOM 1440 C CA . LYS A 1 175 ? 67.333 15.178 -68.437 1.00 93.75 175 LYS A CA 1
ATOM 1441 C C . LYS A 1 175 ? 67.889 14.101 -69.376 1.00 93.75 175 LYS A C 1
ATOM 1443 O O . LYS A 1 175 ? 68.767 14.391 -70.182 1.00 93.75 175 LYS A O 1
ATOM 1448 N N . LEU A 1 176 ? 67.377 12.874 -69.295 1.00 93.44 176 LEU A N 1
ATOM 1449 C CA . LEU A 1 176 ? 67.754 11.789 -70.196 1.00 93.44 176 LEU A CA 1
ATOM 1450 C C . LEU A 1 176 ? 67.290 12.076 -71.625 1.00 93.44 176 LEU A C 1
ATOM 1452 O O . LEU A 1 176 ? 68.085 11.932 -72.540 1.00 93.44 176 LEU A O 1
ATOM 1456 N N . ASN A 1 177 ? 66.054 12.534 -71.823 1.00 90.69 177 ASN A N 1
ATOM 1457 C CA . ASN A 1 177 ? 65.527 12.899 -73.135 1.00 90.69 177 ASN A CA 1
ATOM 1458 C C . ASN A 1 177 ? 66.312 14.050 -73.750 1.00 90.69 177 ASN A C 1
ATOM 1460 O O . ASN A 1 177 ? 66.713 13.942 -74.895 1.00 90.69 177 ASN A O 1
ATOM 1464 N N . THR A 1 178 ? 66.621 15.108 -73.001 1.00 87.50 178 THR A N 1
ATOM 1465 C CA . THR A 1 178 ? 67.463 16.204 -73.518 1.00 87.50 178 THR A CA 1
ATOM 1466 C C . THR A 1 178 ? 68.881 15.728 -73.856 1.00 87.50 178 THR A C 1
ATOM 1468 O O . THR A 1 178 ? 69.439 16.134 -74.877 1.00 87.50 178 THR A O 1
ATOM 1471 N N . PHE A 1 179 ? 69.458 14.817 -73.063 1.00 87.25 179 PHE A N 1
ATOM 1472 C CA . PHE A 1 179 ? 70.726 14.159 -73.391 1.00 87.25 179 PHE A CA 1
ATOM 1473 C C . PHE A 1 179 ? 70.623 13.307 -74.666 1.00 87.25 179 PHE A C 1
ATOM 1475 O O . PHE A 1 179 ? 71.454 13.445 -75.562 1.00 87.25 179 PHE A O 1
ATOM 1482 N N . MET A 1 180 ? 69.591 12.469 -74.775 1.00 84.94 180 MET A N 1
ATOM 1483 C CA . MET A 1 180 ? 69.326 11.621 -75.934 1.00 84.94 180 MET A CA 1
ATOM 1484 C C . MET A 1 180 ? 69.034 12.451 -77.177 1.00 84.94 180 MET A C 1
ATOM 1486 O O . MET A 1 180 ? 69.576 12.134 -78.214 1.00 84.94 180 MET A O 1
ATOM 1490 N N . GLU A 1 181 ? 68.259 13.531 -77.098 1.00 83.19 181 GLU A N 1
ATOM 1491 C CA . GLU A 1 181 ? 68.020 14.474 -78.197 1.00 83.19 181 GLU A CA 1
ATOM 1492 C C . GLU A 1 181 ? 69.318 15.136 -78.655 1.00 83.19 181 GLU A C 1
ATOM 1494 O O . GLU A 1 181 ? 69.534 15.301 -79.851 1.00 83.19 181 GLU A O 1
ATOM 1499 N N . THR A 1 182 ? 70.206 15.487 -77.721 1.00 77.44 182 THR A N 1
ATOM 1500 C CA . THR A 1 182 ? 71.535 16.020 -78.052 1.00 77.44 182 THR A CA 1
ATOM 1501 C C . THR A 1 182 ? 72.379 14.962 -78.767 1.00 77.44 182 THR A C 1
ATOM 1503 O O . THR A 1 182 ? 73.002 15.263 -79.778 1.00 77.44 182 THR A O 1
ATOM 1506 N N . LYS A 1 183 ? 72.341 13.706 -78.304 1.00 77.62 183 LYS A N 1
ATOM 1507 C CA . LYS A 1 183 ? 73.039 12.568 -78.927 1.00 77.62 183 LYS A CA 1
ATOM 1508 C C . LYS A 1 183 ? 72.409 12.106 -80.249 1.00 77.62 183 LYS A C 1
ATOM 1510 O O . LYS A 1 183 ? 73.121 11.695 -81.151 1.00 77.62 183 LYS A O 1
ATOM 1515 N N . LEU A 1 184 ? 71.092 12.202 -80.399 1.00 63.47 184 LEU A N 1
ATOM 1516 C CA . LEU A 1 184 ? 70.331 11.873 -81.610 1.00 63.47 184 LEU A CA 1
ATOM 1517 C C . LEU A 1 184 ? 70.537 12.933 -82.690 1.00 63.47 184 LEU A C 1
ATOM 1519 O O . LEU A 1 184 ? 70.676 12.579 -83.858 1.00 63.47 184 LEU A O 1
ATOM 1523 N N . LYS A 1 185 ? 70.652 14.212 -82.303 1.00 59.91 185 LYS A N 1
ATOM 1524 C CA . LYS A 1 185 ? 71.131 15.285 -83.188 1.00 59.91 185 LYS A CA 1
ATOM 1525 C C . LYS A 1 185 ? 72.555 15.031 -83.705 1.00 59.91 185 LYS A C 1
ATOM 1527 O O . LYS A 1 185 ? 72.898 15.565 -84.751 1.00 59.91 185 LYS A O 1
ATOM 1532 N N . GLU A 1 186 ? 73.356 14.214 -83.013 1.00 55.38 186 GLU A N 1
ATOM 1533 C CA . GLU A 1 186 ? 74.686 13.779 -83.466 1.00 55.38 186 GLU A CA 1
ATOM 1534 C C . GLU A 1 186 ? 74.663 12.491 -84.323 1.00 55.38 186 GLU A C 1
ATOM 1536 O O . GLU A 1 186 ? 75.668 12.210 -84.971 1.00 55.38 186 GLU A O 1
ATOM 1541 N N . ILE A 1 187 ? 73.577 11.695 -84.341 1.00 54.78 187 ILE A N 1
ATOM 1542 C CA . ILE A 1 187 ? 73.629 10.292 -84.823 1.00 54.78 187 ILE A CA 1
ATOM 1543 C C . ILE A 1 187 ? 72.636 9.911 -85.940 1.00 54.78 187 ILE A C 1
ATOM 1545 O O . ILE A 1 187 ? 72.879 8.902 -86.592 1.00 54.78 187 ILE A O 1
ATOM 1549 N N . ILE A 1 188 ? 71.572 10.657 -86.259 1.00 40.84 188 ILE A N 1
ATOM 1550 C CA . ILE A 1 188 ? 70.628 10.179 -87.300 1.00 40.84 188 ILE A CA 1
ATOM 1551 C C . ILE A 1 188 ? 70.853 10.844 -88.670 1.00 40.84 188 ILE A C 1
ATOM 1553 O O . ILE A 1 188 ? 70.585 12.035 -88.834 1.00 40.84 188 ILE A O 1
ATOM 1557 N N . PRO A 1 189 ? 71.197 10.032 -89.688 1.00 35.03 189 PRO A N 1
ATOM 1558 C CA . PRO A 1 189 ? 70.295 9.773 -90.802 1.00 35.03 189 PRO A CA 1
ATOM 1559 C C . PRO A 1 189 ? 69.688 8.361 -90.718 1.00 35.03 189 PRO A C 1
ATOM 1561 O O . PRO A 1 189 ? 70.405 7.376 -90.620 1.00 35.03 189 PRO A O 1
ATOM 1564 N N . LEU A 1 190 ? 68.352 8.358 -90.785 1.00 36.16 190 LEU A N 1
ATOM 1565 C CA . LEU A 1 190 ? 67.413 7.380 -91.349 1.00 36.16 190 LEU A CA 1
ATOM 1566 C C . LEU A 1 190 ? 67.505 5.881 -90.989 1.00 36.16 190 LEU A C 1
ATOM 1568 O O . LEU A 1 190 ? 68.497 5.229 -91.270 1.00 36.16 190 LEU A O 1
ATOM 1572 N N . GLU A 1 191 ? 66.385 5.358 -90.471 1.00 34.81 191 GLU A N 1
ATOM 1573 C CA . GLU A 1 191 ? 65.610 4.173 -90.931 1.00 34.81 191 GLU A CA 1
ATOM 1574 C C . GLU A 1 191 ? 64.740 3.702 -89.743 1.00 34.81 191 GLU A C 1
ATOM 1576 O O . GLU A 1 191 ? 65.237 3.478 -88.642 1.00 34.81 191 GLU A O 1
ATOM 1581 N N . GLU A 1 192 ? 63.406 3.814 -89.772 1.00 37.16 192 GLU A N 1
ATOM 1582 C CA . GLU A 1 192 ? 62.447 2.999 -90.546 1.00 37.16 192 GLU A CA 1
ATOM 1583 C C . GLU A 1 192 ? 62.747 1.499 -90.464 1.00 37.16 192 GLU A C 1
ATOM 1585 O O . GLU A 1 192 ? 63.573 0.999 -91.209 1.00 37.16 192 GLU A O 1
ATOM 1590 N N . ASP A 1 193 ? 62.073 0.798 -89.540 1.00 41.34 193 ASP A N 1
ATOM 1591 C CA . ASP A 1 193 ? 61.280 -0.417 -89.818 1.00 41.34 193 ASP A CA 1
ATOM 1592 C C . ASP A 1 193 ? 60.946 -1.162 -88.504 1.00 41.34 193 ASP A C 1
ATOM 1594 O O . ASP A 1 193 ? 61.742 -1.930 -87.973 1.00 41.34 193 ASP A O 1
ATOM 1598 N N . GLU A 1 194 ? 59.751 -0.945 -87.944 1.00 43.00 194 GLU A N 1
ATOM 1599 C CA . GLU A 1 194 ? 59.194 -1.801 -86.876 1.00 43.00 194 GLU A CA 1
ATOM 1600 C C . GLU A 1 194 ? 57.673 -1.968 -87.070 1.00 43.00 194 GLU A C 1
ATOM 1602 O O . GLU A 1 194 ? 56.872 -1.785 -86.148 1.00 43.00 194 GLU A O 1
ATOM 1607 N N . ASP A 1 195 ? 57.251 -2.332 -88.288 1.00 47.41 195 ASP A N 1
ATOM 1608 C CA . ASP A 1 195 ? 55.843 -2.668 -88.568 1.00 47.41 195 ASP A CA 1
ATOM 1609 C C . ASP A 1 195 ? 55.552 -4.177 -88.694 1.00 47.41 195 ASP A C 1
ATOM 1611 O O . ASP A 1 195 ? 54.393 -4.600 -88.738 1.00 47.41 195 ASP A O 1
ATOM 1615 N N . SER A 1 196 ? 56.560 -5.047 -88.579 1.00 46.78 196 SER A N 1
ATOM 1616 C CA . SER A 1 196 ? 56.381 -6.492 -88.824 1.00 46.78 196 SER A CA 1
ATOM 1617 C C . SER A 1 196 ? 56.190 -7.393 -87.585 1.00 46.78 196 SER A C 1
ATOM 1619 O O . SER A 1 196 ? 56.160 -8.618 -87.712 1.00 46.78 196 SER A O 1
ATOM 1621 N N . LYS A 1 197 ? 55.962 -6.848 -86.374 1.00 48.06 197 LYS A N 1
ATOM 1622 C CA . LYS A 1 197 ? 55.659 -7.651 -85.152 1.00 48.06 197 LYS A CA 1
ATOM 1623 C C . LYS A 1 197 ? 54.218 -7.548 -84.620 1.00 48.06 197 LYS A C 1
ATOM 1625 O O . LYS A 1 197 ? 53.832 -8.336 -83.752 1.00 48.06 197 LYS A O 1
ATOM 1630 N N . ARG A 1 198 ? 53.371 -6.646 -85.143 1.00 51.88 198 ARG A N 1
ATOM 1631 C CA . ARG A 1 198 ? 51.983 -6.439 -84.646 1.00 51.88 198 ARG A CA 1
ATOM 1632 C C . ARG A 1 198 ? 50.934 -7.401 -85.216 1.00 51.88 198 ARG A C 1
ATOM 1634 O O . ARG A 1 198 ? 49.844 -7.501 -84.652 1.00 51.88 198 ARG A O 1
ATOM 1641 N N . ALA A 1 199 ? 51.237 -8.135 -86.286 1.00 51.91 199 ALA A N 1
ATOM 1642 C CA . ALA A 1 199 ? 50.241 -8.956 -86.982 1.00 51.91 199 ALA A CA 1
ATOM 1643 C C . ALA A 1 199 ? 49.904 -10.288 -86.274 1.00 51.91 199 ALA A C 1
ATOM 1645 O O . ALA A 1 199 ? 48.769 -10.749 -86.361 1.00 51.91 199 ALA A O 1
ATOM 1646 N N . ARG A 1 200 ? 50.824 -10.881 -85.493 1.00 49.75 200 ARG A N 1
ATOM 1647 C CA . ARG A 1 200 ? 50.585 -12.185 -84.829 1.00 49.75 200 ARG A CA 1
ATOM 1648 C C . ARG A 1 200 ? 49.825 -12.112 -83.492 1.00 49.75 200 ARG A C 1
ATOM 1650 O O . ARG A 1 200 ? 49.218 -13.102 -83.100 1.00 49.75 200 ARG A O 1
ATOM 1657 N N . LYS A 1 201 ? 49.760 -10.950 -82.820 1.00 52.59 201 LYS A N 1
ATOM 1658 C CA . LYS A 1 201 ? 48.947 -10.758 -81.589 1.00 52.59 201 LYS A CA 1
ATOM 1659 C C . LYS A 1 201 ? 47.450 -10.533 -81.861 1.00 52.59 201 LYS A C 1
ATOM 1661 O O . LYS A 1 201 ? 46.626 -10.826 -80.997 1.00 52.59 201 LYS A O 1
ATOM 1666 N N . LYS A 1 202 ? 47.082 -10.052 -83.057 1.00 55.06 202 LYS A N 1
ATOM 1667 C CA . LYS A 1 202 ? 45.688 -9.711 -83.403 1.00 55.06 202 LYS A CA 1
ATOM 1668 C C . LYS A 1 202 ? 44.791 -10.941 -83.606 1.00 55.06 202 LYS A C 1
ATOM 1670 O O . LYS A 1 202 ? 43.597 -10.868 -83.335 1.00 55.06 202 LYS A O 1
ATOM 1675 N N . GLN A 1 203 ? 45.350 -12.087 -84.002 1.00 52.59 203 GLN A N 1
ATOM 1676 C CA . GLN A 1 203 ? 44.560 -13.290 -84.302 1.00 52.59 203 GLN A CA 1
ATOM 1677 C C . GLN A 1 203 ? 44.129 -14.070 -83.041 1.00 52.59 203 GLN A C 1
ATOM 1679 O O . GLN A 1 203 ? 43.030 -14.620 -83.002 1.00 52.59 203 GLN A O 1
ATOM 1684 N N . GLN A 1 204 ? 44.931 -14.034 -81.968 1.00 53.75 204 GLN A N 1
ATOM 1685 C CA . GLN A 1 204 ? 44.593 -14.655 -80.675 1.00 53.75 204 GLN A CA 1
ATOM 1686 C C . GLN A 1 204 ? 43.582 -13.810 -79.866 1.00 53.75 204 GLN A C 1
ATOM 1688 O O . GLN A 1 204 ? 42.715 -14.352 -79.174 1.00 53.75 204 GLN A O 1
ATOM 1693 N N . GLN A 1 205 ? 43.621 -12.478 -80.019 1.00 58.06 205 GLN A N 1
ATOM 1694 C CA . GLN A 1 205 ? 42.587 -11.569 -79.502 1.00 58.06 205 GLN A CA 1
ATOM 1695 C C . GLN A 1 205 ? 41.236 -11.766 -80.202 1.00 58.06 205 GLN A C 1
ATOM 1697 O O . GLN A 1 205 ? 40.202 -11.687 -79.541 1.00 58.06 205 GLN A O 1
ATOM 1702 N N . TYR A 1 206 ? 41.231 -12.085 -81.501 1.00 60.31 206 TYR A N 1
ATOM 1703 C CA . TYR A 1 206 ? 39.996 -12.291 -82.262 1.00 60.31 206 TYR A CA 1
ATOM 1704 C C . TYR A 1 206 ? 39.213 -13.522 -81.777 1.00 60.31 206 TYR A C 1
ATOM 1706 O O . TYR A 1 206 ? 38.022 -13.421 -81.496 1.00 60.31 206 TYR A O 1
ATOM 1714 N N . GLN A 1 207 ? 39.878 -14.667 -81.571 1.00 60.25 207 GLN A N 1
ATOM 1715 C CA . GLN A 1 207 ? 39.210 -15.887 -81.082 1.00 60.25 207 GLN A CA 1
ATOM 1716 C C . GLN A 1 207 ? 38.718 -15.765 -79.630 1.00 60.25 207 GLN A C 1
ATOM 1718 O O . GLN A 1 207 ? 37.658 -16.289 -79.286 1.00 60.25 207 GLN A O 1
ATOM 1723 N N . THR A 1 208 ? 39.448 -15.036 -78.780 1.00 61.94 208 THR A N 1
ATOM 1724 C CA . THR A 1 208 ? 39.017 -14.750 -77.399 1.00 61.94 208 THR A CA 1
ATOM 1725 C C . THR A 1 208 ? 37.845 -13.759 -77.376 1.00 61.94 208 THR A C 1
ATOM 1727 O O . THR A 1 208 ? 36.924 -13.904 -76.574 1.00 61.94 208 THR A O 1
ATOM 1730 N N . GLY A 1 209 ? 37.838 -12.784 -78.293 1.00 68.31 209 GLY A N 1
ATOM 1731 C CA . GLY A 1 209 ? 36.748 -11.824 -78.472 1.00 68.31 209 GLY A CA 1
ATOM 1732 C C . GLY A 1 209 ? 35.445 -12.472 -78.943 1.00 68.31 209 GLY A C 1
ATOM 1733 O O . GLY A 1 209 ? 34.388 -12.138 -78.416 1.00 68.31 209 GLY A O 1
ATOM 1734 N N . VAL A 1 210 ? 35.519 -13.446 -79.857 1.00 70.06 210 VAL A N 1
ATOM 1735 C CA . VAL A 1 210 ? 34.342 -14.182 -80.358 1.00 70.06 210 VAL A CA 1
ATOM 1736 C C . VAL A 1 210 ? 33.697 -15.029 -79.257 1.00 70.06 210 VAL A C 1
ATOM 1738 O O . VAL A 1 210 ? 32.492 -14.924 -79.052 1.00 70.06 210 VAL A O 1
ATOM 1741 N N . LYS A 1 211 ? 34.482 -15.781 -78.469 1.00 70.94 211 LYS A N 1
ATOM 1742 C CA . LYS A 1 211 ? 33.944 -16.547 -77.325 1.00 70.94 211 LYS A CA 1
ATOM 1743 C C . LYS A 1 211 ? 33.314 -15.644 -76.262 1.00 70.94 211 LYS A C 1
ATOM 1745 O O . LYS A 1 211 ? 32.274 -15.971 -75.697 1.00 70.94 211 LYS A O 1
ATOM 1750 N N . LYS A 1 212 ? 33.925 -14.483 -76.004 1.00 73.44 212 LYS A N 1
ATOM 1751 C CA . LYS A 1 212 ? 33.386 -13.489 -75.069 1.00 73.44 212 LYS A CA 1
ATOM 1752 C C . LYS A 1 212 ? 32.075 -12.885 -75.586 1.00 73.44 212 LYS A C 1
ATOM 1754 O O . LYS A 1 212 ? 31.151 -12.689 -74.803 1.00 73.44 212 LYS A O 1
ATOM 1759 N N . LEU A 1 213 ? 31.976 -12.629 -76.889 1.00 79.12 213 LEU A N 1
ATOM 1760 C CA . LEU A 1 213 ? 30.758 -12.133 -77.526 1.00 79.12 213 LEU A CA 1
ATOM 1761 C C . LEU A 1 213 ? 29.623 -13.163 -77.458 1.00 79.12 213 LEU A C 1
ATOM 1763 O O . LEU A 1 213 ? 28.511 -12.804 -77.087 1.00 79.12 213 LEU A O 1
ATOM 1767 N N . GLU A 1 214 ? 29.908 -14.433 -77.741 1.00 81.00 214 GLU A N 1
ATOM 1768 C CA . GLU A 1 214 ? 28.926 -15.520 -77.669 1.00 81.00 214 GLU A CA 1
ATOM 1769 C C . GLU A 1 214 ? 28.385 -15.705 -76.242 1.00 81.00 214 GLU A C 1
ATOM 1771 O O . GLU A 1 214 ? 27.170 -15.751 -76.042 1.00 81.00 214 GLU A O 1
ATOM 1776 N N . MET A 1 215 ? 29.262 -15.661 -75.231 1.00 80.81 215 MET A N 1
ATOM 1777 C CA . MET A 1 215 ? 28.850 -15.629 -73.822 1.00 80.81 215 MET A CA 1
ATOM 1778 C C . MET A 1 215 ? 27.983 -14.408 -73.488 1.00 80.81 215 MET A C 1
ATOM 1780 O O . MET A 1 215 ? 26.970 -14.544 -72.808 1.00 80.81 215 MET A O 1
ATOM 1784 N N . HIS A 1 216 ? 28.347 -13.211 -73.961 1.00 81.81 216 HIS A N 1
ATOM 1785 C CA . HIS A 1 216 ? 27.542 -12.009 -73.729 1.00 81.81 216 HIS A CA 1
ATOM 1786 C C . HIS A 1 216 ? 26.165 -12.095 -74.398 1.00 81.81 216 HIS A C 1
ATOM 1788 O O . HIS A 1 216 ? 25.178 -11.675 -73.797 1.00 81.81 216 HIS A O 1
ATOM 1794 N N . MET A 1 217 ? 26.072 -12.678 -75.596 1.00 81.44 217 MET A N 1
ATOM 1795 C CA . MET A 1 217 ? 24.801 -12.902 -76.288 1.00 81.44 217 MET A CA 1
ATOM 1796 C C . MET A 1 217 ? 23.928 -13.935 -75.570 1.00 81.44 217 MET A C 1
ATOM 1798 O O . MET A 1 217 ? 22.719 -13.730 -75.459 1.00 81.44 217 MET A O 1
ATOM 1802 N N . GLN A 1 218 ? 24.522 -15.013 -75.053 1.00 82.50 218 GLN A N 1
ATOM 1803 C CA . GLN A 1 218 ? 23.804 -16.013 -74.264 1.00 82.50 218 GLN A CA 1
ATOM 1804 C C . GLN A 1 218 ? 23.289 -15.415 -72.949 1.00 82.50 218 GLN A C 1
ATOM 1806 O O . GLN A 1 218 ? 22.098 -15.521 -72.668 1.00 82.50 218 GLN A O 1
ATOM 1811 N N . CYS A 1 219 ? 24.136 -14.697 -72.202 1.00 80.50 219 CYS A N 1
ATOM 1812 C CA . CYS A 1 219 ? 23.726 -13.981 -70.991 1.00 80.50 219 CYS A CA 1
ATOM 1813 C C . CYS A 1 219 ? 22.618 -12.960 -71.276 1.00 80.50 219 CYS A C 1
ATOM 1815 O O . CYS A 1 219 ? 21.658 -12.872 -70.517 1.00 80.50 219 CYS A O 1
ATOM 1817 N N . HIS A 1 220 ? 22.718 -12.205 -72.374 1.00 78.38 220 HIS A N 1
ATOM 1818 C CA . HIS A 1 220 ? 21.681 -11.252 -72.762 1.00 78.38 220 HIS A CA 1
ATOM 1819 C C . HIS A 1 220 ? 20.349 -11.953 -73.048 1.00 78.38 220 HIS A C 1
ATOM 1821 O O . HIS A 1 220 ? 19.317 -11.511 -72.553 1.00 78.38 220 HIS A O 1
ATOM 1827 N N . ARG A 1 221 ? 20.367 -13.080 -73.770 1.00 80.75 221 ARG A N 1
ATOM 1828 C CA . ARG A 1 221 ? 19.160 -13.870 -74.050 1.00 80.75 221 ARG A CA 1
ATOM 1829 C C . ARG A 1 221 ? 18.501 -14.371 -72.761 1.00 80.75 221 ARG A C 1
ATOM 1831 O O . ARG A 1 221 ? 17.302 -14.187 -72.594 1.00 80.75 221 ARG A O 1
ATOM 1838 N N . THR A 1 222 ? 19.290 -14.898 -71.825 1.00 81.19 222 THR A N 1
ATOM 1839 C CA . THR A 1 222 ? 18.793 -15.349 -70.516 1.00 81.19 222 THR A CA 1
ATOM 1840 C C . THR A 1 222 ? 18.197 -14.204 -69.696 1.00 81.19 222 THR A C 1
ATOM 1842 O O . THR A 1 222 ? 17.158 -14.374 -69.066 1.00 81.19 222 THR A O 1
ATOM 1845 N N . ILE A 1 223 ? 18.813 -13.018 -69.718 1.00 80.00 223 ILE A N 1
ATOM 1846 C CA . ILE A 1 223 ? 18.276 -11.845 -69.017 1.00 80.00 223 ILE A CA 1
ATOM 1847 C C . ILE A 1 223 ? 16.922 -11.442 -69.616 1.00 80.00 223 ILE A C 1
ATOM 1849 O O . ILE A 1 223 ? 15.977 -11.242 -68.862 1.00 80.00 223 ILE A O 1
ATOM 1853 N N . VAL A 1 224 ? 16.810 -11.376 -70.947 1.00 80.62 224 VAL A N 1
ATOM 1854 C CA . VAL A 1 224 ? 15.563 -11.020 -71.649 1.00 80.62 224 VAL A CA 1
ATOM 1855 C C . VAL A 1 224 ? 14.449 -12.040 -71.377 1.00 80.62 224 VAL A C 1
ATOM 1857 O O . VAL A 1 224 ? 13.298 -11.647 -71.206 1.00 80.62 224 VAL A O 1
ATOM 1860 N N . GLU A 1 225 ? 14.771 -13.335 -71.303 1.00 81.38 225 GLU A N 1
ATOM 1861 C CA . GLU A 1 225 ? 13.807 -14.396 -70.969 1.00 81.38 225 GLU A CA 1
ATOM 1862 C C . GLU A 1 225 ? 13.256 -14.265 -69.540 1.00 81.38 225 GLU A C 1
ATOM 1864 O O . GLU A 1 225 ? 12.064 -14.474 -69.325 1.00 81.38 225 GLU A O 1
ATOM 1869 N N . VAL A 1 226 ? 14.095 -13.890 -68.569 1.00 78.00 226 VAL A N 1
ATOM 1870 C CA . VAL A 1 226 ? 13.697 -13.785 -67.153 1.00 78.00 226 VAL A CA 1
ATOM 1871 C C . VAL A 1 226 ? 12.964 -12.475 -66.849 1.00 78.00 226 VAL A C 1
ATOM 1873 O O . VAL A 1 226 ? 12.035 -12.471 -66.043 1.00 78.00 226 VAL A O 1
ATOM 1876 N N . THR A 1 227 ? 13.359 -11.358 -67.465 1.00 73.31 227 THR A N 1
ATOM 1877 C CA . THR A 1 227 ? 12.749 -10.041 -67.200 1.00 73.31 227 THR A CA 1
ATOM 1878 C C . THR A 1 227 ? 11.628 -9.676 -68.171 1.00 73.31 227 THR A C 1
ATOM 1880 O O . THR A 1 227 ? 10.836 -8.785 -67.871 1.00 73.31 227 THR A O 1
ATOM 1883 N N . GLY A 1 228 ? 11.541 -10.339 -69.328 1.00 78.38 228 GLY A N 1
ATOM 1884 C CA . GLY A 1 228 ? 10.572 -10.031 -70.384 1.00 78.38 228 GLY A CA 1
ATOM 1885 C C . GLY A 1 228 ? 10.852 -8.723 -71.137 1.00 78.38 228 GLY A C 1
ATOM 1886 O O . GLY A 1 228 ? 10.031 -8.291 -71.949 1.00 78.38 228 GLY A O 1
ATOM 1887 N N . GLU A 1 229 ? 11.998 -8.078 -70.895 1.00 73.12 229 GLU A N 1
ATOM 1888 C CA . GLU A 1 229 ? 12.342 -6.767 -71.448 1.00 73.12 229 GLU A CA 1
ATOM 1889 C C . GLU A 1 229 ? 13.468 -6.830 -72.467 1.00 73.12 229 GLU A C 1
ATOM 1891 O O . GLU A 1 229 ? 14.531 -7.385 -72.211 1.00 73.12 229 GLU A O 1
ATOM 1896 N N . ARG A 1 230 ? 13.238 -6.209 -73.630 1.00 70.62 230 ARG A N 1
ATOM 1897 C CA . ARG A 1 230 ? 14.184 -6.187 -74.758 1.00 70.62 230 ARG A CA 1
ATOM 1898 C C . ARG A 1 230 ? 15.137 -4.987 -74.751 1.00 70.62 230 ARG A C 1
ATOM 1900 O O . ARG A 1 230 ? 16.102 -4.991 -75.508 1.00 70.62 230 ARG A O 1
ATOM 1907 N N . ASP A 1 231 ? 14.872 -3.973 -73.927 1.00 78.38 231 ASP A N 1
ATOM 1908 C CA . ASP A 1 231 ? 15.675 -2.749 -73.848 1.00 78.38 231 ASP A CA 1
ATOM 1909 C C . ASP A 1 231 ? 16.676 -2.822 -72.685 1.00 78.38 231 ASP A C 1
ATOM 1911 O O . ASP A 1 231 ? 16.302 -2.763 -71.511 1.00 78.38 231 ASP A O 1
ATOM 1915 N N . LEU A 1 232 ? 17.966 -2.926 -73.020 1.00 71.06 232 LEU A N 1
ATOM 1916 C CA . LEU A 1 232 ? 19.055 -3.042 -72.048 1.00 71.06 232 LEU A CA 1
ATOM 1917 C C . LEU A 1 232 ? 19.119 -1.840 -71.090 1.00 71.06 232 LEU A C 1
ATOM 1919 O O . LEU A 1 232 ? 19.512 -2.001 -69.934 1.00 71.06 232 LEU A O 1
ATOM 1923 N N . HIS A 1 233 ? 18.701 -0.652 -71.540 1.00 78.31 233 HIS A N 1
ATOM 1924 C CA . HIS A 1 233 ? 18.713 0.553 -70.713 1.00 78.31 233 HIS A CA 1
ATOM 1925 C C . HIS A 1 233 ? 17.588 0.588 -69.670 1.00 78.31 233 HIS A C 1
ATOM 1927 O O . HIS A 1 233 ? 17.714 1.321 -68.690 1.00 78.31 233 HIS A O 1
ATOM 1933 N N . GLN A 1 234 ? 16.526 -0.211 -69.827 1.00 80.19 234 GLN A N 1
ATOM 1934 C CA . GLN A 1 234 ? 15.393 -0.254 -68.890 1.00 80.19 234 GLN A CA 1
ATOM 1935 C C . GLN A 1 234 ? 15.475 -1.383 -67.860 1.00 80.19 234 GLN A C 1
ATOM 1937 O O . GLN A 1 234 ? 14.951 -1.231 -66.753 1.00 80.19 234 GLN A O 1
ATOM 1942 N N . ILE A 1 235 ? 16.224 -2.446 -68.166 1.00 80.88 235 ILE A N 1
ATOM 1943 C CA . ILE A 1 235 ? 16.428 -3.586 -67.262 1.00 80.88 235 ILE A CA 1
ATOM 1944 C C . ILE A 1 235 ? 17.082 -3.143 -65.947 1.00 80.88 235 ILE A C 1
ATOM 1946 O O . ILE A 1 235 ? 16.633 -3.542 -64.876 1.00 80.88 235 ILE A O 1
ATOM 1950 N N . GLY A 1 236 ? 18.109 -2.286 -66.010 1.00 81.38 236 GLY A N 1
ATOM 1951 C CA . GLY A 1 236 ? 18.786 -1.758 -64.819 1.00 81.38 236 GLY A CA 1
ATOM 1952 C C . GLY A 1 236 ? 17.837 -0.975 -63.898 1.00 81.38 236 GLY A C 1
ATOM 1953 O O . GLY A 1 236 ? 17.637 -1.387 -62.757 1.00 81.38 236 GLY A O 1
ATOM 1954 N N . PRO A 1 237 ? 17.195 0.106 -64.384 1.00 86.19 237 PRO A N 1
ATOM 1955 C CA . PRO A 1 237 ? 16.246 0.891 -63.596 1.00 86.19 237 PRO A CA 1
ATOM 1956 C C . PRO A 1 237 ? 15.081 0.078 -63.017 1.00 86.19 237 PRO A C 1
ATOM 1958 O O . PRO A 1 237 ? 14.712 0.283 -61.859 1.00 86.19 237 PRO A O 1
ATOM 1961 N N . ARG A 1 238 ? 14.502 -0.860 -63.778 1.00 82.88 238 ARG A N 1
ATOM 1962 C CA . ARG A 1 238 ? 13.407 -1.702 -63.273 1.00 82.88 238 ARG A CA 1
ATOM 1963 C C . ARG A 1 238 ? 13.870 -2.752 -62.278 1.00 82.88 238 ARG A C 1
ATOM 1965 O O . ARG A 1 238 ? 13.136 -3.008 -61.326 1.00 82.88 238 ARG A O 1
ATOM 1972 N N . PHE A 1 239 ? 15.066 -3.316 -62.444 1.00 84.94 239 PHE A N 1
ATOM 1973 C CA . PHE A 1 239 ? 15.653 -4.190 -61.434 1.00 84.94 239 PHE A CA 1
ATOM 1974 C C . PHE A 1 239 ? 15.829 -3.434 -60.115 1.00 84.94 239 PHE A C 1
ATOM 1976 O O . PHE A 1 239 ? 15.309 -3.883 -59.099 1.00 84.94 239 PHE A O 1
ATOM 1983 N N . THR A 1 240 ? 16.432 -2.240 -60.144 1.00 87.00 240 THR A N 1
ATOM 1984 C CA . THR A 1 240 ? 16.576 -1.388 -58.953 1.00 87.00 240 THR A CA 1
ATOM 1985 C C . THR A 1 240 ? 15.219 -1.037 -58.340 1.00 87.00 240 THR A C 1
ATOM 1987 O O . THR A 1 240 ? 15.058 -1.060 -57.122 1.00 87.00 240 THR A O 1
ATOM 1990 N N . GLN A 1 241 ? 14.207 -0.741 -59.162 1.00 89.19 241 GLN A N 1
ATOM 1991 C CA . GLN A 1 241 ? 12.861 -0.449 -58.672 1.00 89.19 241 GLN A CA 1
ATOM 1992 C C . GLN A 1 241 ? 12.205 -1.674 -58.017 1.00 89.19 241 GLN A C 1
ATOM 1994 O O . GLN A 1 241 ? 11.540 -1.539 -56.989 1.00 89.19 241 GLN A O 1
ATOM 1999 N N . ASN A 1 242 ? 12.361 -2.861 -58.604 1.00 88.56 242 ASN A N 1
ATOM 2000 C CA . ASN A 1 242 ? 11.794 -4.096 -58.073 1.00 88.56 242 ASN A CA 1
ATOM 2001 C C . ASN A 1 242 ? 12.523 -4.552 -56.804 1.00 88.56 242 ASN A C 1
ATOM 2003 O O . ASN A 1 242 ? 11.883 -4.966 -55.843 1.00 88.56 242 ASN A O 1
ATOM 2007 N N . GLU A 1 243 ? 13.847 -4.403 -56.764 1.00 91.25 243 GLU A N 1
ATOM 2008 C CA . GLU A 1 243 ? 14.661 -4.613 -55.569 1.00 91.25 243 GLU A CA 1
ATOM 2009 C C . GLU A 1 243 ? 14.236 -3.658 -54.452 1.00 91.25 243 GLU A C 1
ATOM 2011 O O . GLU A 1 243 ? 13.996 -4.101 -53.334 1.00 91.25 243 GLU A O 1
ATOM 2016 N N . HIS A 1 244 ? 14.028 -2.373 -54.756 1.00 92.12 244 HIS A N 1
ATOM 2017 C CA . HIS A 1 244 ? 13.538 -1.412 -53.772 1.00 92.12 244 HIS A CA 1
ATOM 2018 C C . HIS A 1 244 ? 12.159 -1.806 -53.225 1.00 92.12 244 HIS A C 1
ATOM 2020 O O . HIS A 1 244 ? 11.975 -1.833 -52.010 1.00 92.12 244 HIS A O 1
ATOM 2026 N N . LYS A 1 245 ? 11.215 -2.196 -54.096 1.00 92.88 245 LYS A N 1
ATOM 2027 C CA . LYS A 1 245 ? 9.892 -2.698 -53.682 1.00 92.88 245 LYS A CA 1
ATOM 2028 C C . LYS A 1 245 ? 10.005 -3.944 -52.804 1.00 92.88 245 LYS A C 1
ATOM 2030 O O . LYS A 1 245 ? 9.362 -4.004 -51.761 1.00 92.88 245 LYS A O 1
ATOM 2035 N N . ASN A 1 246 ? 10.846 -4.905 -53.183 1.00 92.56 246 ASN A N 1
ATOM 2036 C CA . ASN A 1 246 ? 11.092 -6.110 -52.392 1.00 92.56 246 ASN A CA 1
ATOM 2037 C C . ASN A 1 246 ? 11.709 -5.780 -51.030 1.00 92.56 246 ASN A C 1
ATOM 2039 O O . ASN A 1 246 ? 11.254 -6.309 -50.019 1.00 92.56 246 ASN A O 1
ATOM 2043 N N . CYS A 1 247 ? 12.675 -4.863 -50.972 1.00 93.44 247 CYS A N 1
ATOM 2044 C CA . CYS A 1 247 ? 13.249 -4.375 -49.721 1.00 93.44 247 CYS A CA 1
ATOM 2045 C C . CYS A 1 247 ? 12.186 -3.714 -48.832 1.00 93.44 247 CYS A C 1
ATOM 2047 O O . CYS A 1 247 ? 12.131 -3.998 -47.635 1.00 93.44 247 CYS A O 1
ATOM 2049 N N . THR A 1 248 ? 11.291 -2.900 -49.402 1.00 95.19 248 THR A N 1
ATOM 2050 C CA . THR A 1 248 ? 10.156 -2.324 -48.666 1.00 95.19 248 THR A CA 1
ATOM 2051 C C . THR A 1 248 ? 9.208 -3.408 -48.153 1.00 95.19 248 THR A C 1
ATOM 2053 O O . THR A 1 248 ? 8.828 -3.376 -46.985 1.00 95.19 248 THR A O 1
ATOM 2056 N N . TYR A 1 249 ? 8.851 -4.401 -48.974 1.00 95.62 249 TYR A N 1
ATOM 2057 C CA . TYR A 1 249 ? 7.980 -5.499 -48.545 1.00 95.62 249 TYR A CA 1
ATOM 2058 C C . TYR A 1 249 ? 8.601 -6.327 -47.421 1.00 95.62 249 TYR A C 1
ATOM 2060 O O . TYR A 1 249 ? 7.920 -6.615 -46.439 1.00 95.62 249 TYR A O 1
ATOM 2068 N N . ILE A 1 250 ? 9.888 -6.662 -47.520 1.00 95.56 250 ILE A N 1
ATOM 2069 C CA . ILE A 1 250 ? 10.612 -7.390 -46.471 1.00 95.56 250 ILE A CA 1
ATOM 2070 C C . ILE A 1 250 ? 10.646 -6.566 -45.180 1.00 95.56 250 ILE A C 1
ATOM 2072 O O . ILE A 1 250 ? 10.379 -7.104 -44.107 1.00 95.56 250 ILE A O 1
ATOM 2076 N N . SER A 1 251 ? 10.905 -5.259 -45.273 1.00 94.50 251 SER A N 1
ATOM 2077 C CA . SER A 1 251 ? 10.873 -4.363 -44.114 1.00 94.50 251 SER A CA 1
ATOM 2078 C C . SER A 1 251 ? 9.495 -4.345 -43.450 1.00 94.50 251 SER A C 1
ATOM 2080 O O . SER A 1 251 ? 9.397 -4.509 -42.235 1.00 94.50 251 SER A O 1
ATOM 2082 N N . ASN A 1 252 ? 8.424 -4.235 -44.239 1.00 96.56 252 ASN A N 1
ATOM 2083 C CA . ASN A 1 252 ? 7.054 -4.241 -43.728 1.00 96.56 252 ASN A CA 1
ATOM 2084 C C . ASN A 1 252 ? 6.693 -5.583 -43.075 1.00 96.56 252 ASN A C 1
ATOM 2086 O O . ASN A 1 252 ? 6.084 -5.612 -42.008 1.00 96.56 252 ASN A O 1
ATOM 2090 N N . ILE A 1 253 ? 7.086 -6.709 -43.682 1.00 97.19 253 ILE A N 1
ATOM 2091 C CA . ILE A 1 253 ? 6.880 -8.045 -43.103 1.00 97.19 253 ILE A CA 1
ATOM 2092 C C . ILE A 1 253 ? 7.621 -8.161 -41.768 1.00 97.19 253 ILE A C 1
ATOM 2094 O O . ILE A 1 253 ? 7.042 -8.645 -40.793 1.00 97.19 253 ILE A O 1
ATOM 2098 N N . ASN A 1 254 ? 8.864 -7.679 -41.694 1.00 96.25 254 ASN A N 1
ATOM 2099 C CA . ASN A 1 254 ? 9.648 -7.680 -40.462 1.00 96.25 254 ASN A CA 1
ATOM 2100 C C . ASN A 1 254 ? 8.998 -6.820 -39.373 1.00 96.25 254 ASN A C 1
ATOM 2102 O O . ASN A 1 254 ? 8.892 -7.264 -38.231 1.00 96.25 254 ASN A O 1
ATOM 2106 N N . GLU A 1 255 ? 8.499 -5.632 -39.716 1.00 95.69 255 GLU A N 1
ATOM 2107 C CA . GLU A 1 255 ? 7.783 -4.767 -38.776 1.00 95.69 255 GLU A CA 1
ATOM 2108 C C . GLU A 1 255 ? 6.508 -5.440 -38.245 1.00 95.69 255 GLU A C 1
ATOM 2110 O O . GLU A 1 255 ? 6.278 -5.479 -37.033 1.00 95.69 255 GLU A O 1
ATOM 2115 N N . LEU A 1 256 ? 5.709 -6.050 -39.127 1.00 96.25 256 LEU A N 1
ATOM 2116 C CA . LEU A 1 256 ? 4.512 -6.798 -38.737 1.00 96.25 256 LEU A CA 1
ATOM 2117 C C . LEU A 1 256 ? 4.850 -7.999 -37.845 1.00 96.25 256 LEU A C 1
ATOM 2119 O O . LEU A 1 256 ? 4.139 -8.268 -36.874 1.00 96.25 256 LEU A O 1
ATOM 2123 N N . HIS A 1 257 ? 5.944 -8.706 -38.132 1.00 96.69 257 HIS A N 1
ATOM 2124 C CA . HIS A 1 257 ? 6.443 -9.789 -37.287 1.00 96.69 257 HIS A CA 1
ATOM 2125 C C . HIS A 1 257 ? 6.879 -9.286 -35.906 1.00 96.69 257 HIS A C 1
ATOM 2127 O O . HIS A 1 257 ? 6.500 -9.882 -34.897 1.00 96.69 257 HIS A O 1
ATOM 2133 N N . CYS A 1 258 ? 7.606 -8.169 -35.837 1.00 95.94 258 CYS A N 1
ATOM 2134 C CA . CYS A 1 258 ? 7.968 -7.528 -34.574 1.00 95.94 258 CYS A CA 1
ATOM 2135 C C . CYS A 1 258 ? 6.721 -7.133 -33.776 1.00 95.94 258 CYS A C 1
ATOM 2137 O O . CYS A 1 258 ? 6.602 -7.494 -32.604 1.00 95.94 258 CYS A O 1
ATOM 2139 N N . LYS A 1 259 ? 5.745 -6.476 -34.413 1.00 96.38 259 LYS A N 1
ATOM 2140 C CA . LYS A 1 259 ? 4.484 -6.081 -33.770 1.00 96.38 259 LYS A CA 1
ATOM 2141 C C . LYS A 1 259 ? 3.707 -7.288 -33.246 1.00 96.38 259 LYS A C 1
ATOM 2143 O O . LYS A 1 259 ? 3.231 -7.264 -32.113 1.00 96.38 259 LYS A O 1
ATOM 2148 N N . ARG A 1 260 ? 3.621 -8.369 -34.029 1.00 96.62 260 ARG A N 1
ATOM 2149 C CA . ARG A 1 260 ? 3.014 -9.635 -33.592 1.00 96.62 260 ARG A CA 1
ATOM 2150 C C . ARG A 1 260 ? 3.725 -10.197 -32.362 1.00 96.62 260 ARG A C 1
ATOM 2152 O O . ARG A 1 260 ? 3.054 -10.606 -31.421 1.00 96.62 260 ARG A O 1
ATOM 2159 N N . ASN A 1 261 ? 5.056 -10.219 -32.354 1.00 95.62 261 ASN A N 1
ATOM 2160 C CA . ASN A 1 261 ? 5.828 -10.756 -31.233 1.00 95.62 261 ASN A CA 1
ATOM 2161 C C . ASN A 1 261 ? 5.622 -9.936 -29.954 1.00 95.62 261 ASN A C 1
ATOM 2163 O O . ASN A 1 261 ? 5.432 -10.522 -28.891 1.00 95.62 261 ASN A O 1
ATOM 2167 N N . VAL A 1 262 ? 5.576 -8.604 -30.059 1.00 96.06 262 VAL A N 1
ATOM 2168 C CA . VAL A 1 262 ? 5.262 -7.715 -28.927 1.00 96.06 262 VAL A CA 1
ATOM 2169 C C . VAL A 1 262 ? 3.857 -7.989 -28.388 1.00 96.06 262 VAL A C 1
ATOM 2171 O O . VAL A 1 262 ? 3.687 -8.161 -27.183 1.00 96.06 262 VAL A O 1
ATOM 2174 N N . LEU A 1 263 ? 2.854 -8.094 -29.266 1.00 95.62 263 LEU A N 1
ATOM 2175 C CA . LEU A 1 263 ? 1.478 -8.404 -28.860 1.00 95.62 263 LEU A CA 1
ATOM 2176 C C . LEU A 1 263 ? 1.358 -9.792 -28.221 1.00 95.62 263 LEU A C 1
ATOM 2178 O O . LEU A 1 263 ? 0.659 -9.950 -27.221 1.00 95.62 263 LEU A O 1
ATOM 2182 N N . LYS A 1 264 ? 2.059 -10.792 -28.765 1.00 96.44 264 LYS A N 1
ATOM 2183 C CA . LYS A 1 264 ? 2.102 -12.142 -28.199 1.00 96.44 264 LYS A CA 1
ATOM 2184 C C . LYS A 1 264 ? 2.721 -12.128 -26.803 1.00 96.44 264 LYS A C 1
ATOM 2186 O O . LYS A 1 264 ? 2.108 -12.634 -25.874 1.00 96.44 264 LYS A O 1
ATOM 2191 N N . HIS A 1 265 ? 3.869 -11.474 -26.637 1.00 95.94 265 HIS A N 1
ATOM 2192 C CA . HIS A 1 265 ? 4.516 -11.346 -25.335 1.00 95.94 265 HIS A CA 1
ATOM 2193 C C . HIS A 1 265 ? 3.632 -10.612 -24.313 1.00 95.94 265 HIS A C 1
ATOM 2195 O O . HIS A 1 265 ? 3.519 -11.053 -23.170 1.00 95.94 265 HIS A O 1
ATOM 2201 N N . GLY A 1 266 ? 2.945 -9.542 -24.729 1.00 95.75 266 GLY A N 1
ATOM 2202 C CA . GLY A 1 266 ? 1.963 -8.856 -23.886 1.00 95.75 266 GLY A CA 1
ATOM 2203 C C . GLY A 1 266 ? 0.798 -9.766 -23.484 1.00 95.75 266 GLY A C 1
ATOM 2204 O O . GLY A 1 266 ? 0.411 -9.788 -22.319 1.00 95.75 266 GLY A O 1
ATOM 2205 N N . THR A 1 267 ? 0.293 -10.575 -24.418 1.00 94.69 267 THR A N 1
ATOM 2206 C CA . THR A 1 267 ? -0.772 -11.557 -24.153 1.00 94.69 267 THR A CA 1
ATOM 2207 C C . THR A 1 267 ? -0.317 -12.622 -23.157 1.00 94.69 267 THR A C 1
ATOM 2209 O O . THR A 1 267 ? -1.043 -12.930 -22.217 1.00 94.69 267 THR A O 1
ATOM 2212 N N . ASP A 1 268 ? 0.885 -13.167 -23.334 1.00 96.50 268 ASP A N 1
ATOM 2213 C CA . ASP A 1 268 ? 1.440 -14.198 -22.454 1.00 96.50 268 ASP A CA 1
ATOM 2214 C C . ASP A 1 268 ? 1.697 -13.642 -21.043 1.00 96.50 268 ASP A C 1
ATOM 2216 O O . ASP A 1 268 ? 1.367 -14.287 -20.049 1.00 96.50 268 ASP A O 1
ATOM 2220 N N . THR A 1 269 ? 2.181 -12.401 -20.948 1.00 95.94 269 THR A N 1
ATOM 2221 C CA . THR A 1 269 ? 2.349 -11.690 -19.669 1.00 95.94 269 THR A CA 1
ATOM 2222 C C . THR A 1 269 ? 1.006 -11.488 -18.969 1.00 95.94 269 THR A C 1
ATOM 2224 O O . THR A 1 269 ? 0.872 -11.752 -17.777 1.00 95.94 269 THR A O 1
ATOM 2227 N N . MET A 1 270 ? -0.020 -11.065 -19.710 1.00 94.06 270 MET A N 1
ATOM 2228 C CA . MET A 1 270 ? -1.357 -10.842 -19.164 1.00 94.06 270 MET A CA 1
ATOM 2229 C C . MET A 1 270 ? -2.006 -12.149 -18.696 1.00 94.06 270 MET A C 1
ATOM 2231 O O . MET A 1 270 ? -2.591 -12.175 -17.619 1.00 94.06 270 MET A O 1
ATOM 2235 N N . LYS A 1 271 ? -1.828 -13.253 -19.434 1.00 95.75 271 LYS A N 1
ATOM 2236 C CA . LYS A 1 271 ? -2.241 -14.594 -18.990 1.00 95.75 271 LYS A CA 1
ATOM 2237 C C . LYS A 1 271 ? -1.533 -15.022 -17.705 1.00 95.75 271 LYS A C 1
ATOM 2239 O O . LYS A 1 271 ? -2.187 -15.528 -16.803 1.00 95.75 271 LYS A O 1
ATOM 2244 N N . SER A 1 272 ? -0.222 -14.793 -17.605 1.00 95.94 272 SER A N 1
ATOM 2245 C CA . SER A 1 272 ? 0.535 -15.106 -16.387 1.00 95.94 272 SER A CA 1
ATOM 2246 C C . SER A 1 272 ? 0.042 -14.299 -15.184 1.00 95.94 272 SER A C 1
ATOM 2248 O O . SER A 1 272 ? -0.072 -14.847 -14.093 1.00 95.94 272 SER A O 1
ATOM 2250 N N . ASN A 1 273 ? -0.289 -13.020 -15.381 1.00 93.88 273 ASN A N 1
ATOM 2251 C CA . ASN A 1 273 ? -0.846 -12.176 -14.324 1.00 93.88 273 ASN A CA 1
ATOM 2252 C C . ASN A 1 273 ? -2.248 -12.630 -13.902 1.00 93.88 273 ASN A C 1
ATOM 2254 O O . ASN A 1 273 ? -2.547 -12.609 -12.715 1.00 93.88 273 ASN A O 1
ATOM 2258 N N . ILE A 1 274 ? -3.094 -13.057 -14.848 1.00 93.62 274 ILE A N 1
ATOM 2259 C CA . ILE A 1 274 ? -4.418 -13.617 -14.534 1.00 93.62 274 ILE A CA 1
ATOM 2260 C C . ILE A 1 274 ? -4.267 -14.864 -13.660 1.00 93.62 274 ILE A C 1
ATOM 2262 O O . ILE A 1 274 ? -4.873 -14.918 -12.599 1.00 93.62 274 ILE A O 1
ATOM 2266 N N . LEU A 1 275 ? -3.403 -15.811 -14.043 1.00 95.75 275 LEU A N 1
ATOM 2267 C CA . LEU A 1 275 ? -3.161 -17.024 -13.250 1.00 95.75 275 LEU A CA 1
ATOM 2268 C C . LEU A 1 275 ? -2.631 -16.708 -11.845 1.00 95.75 275 LEU A C 1
ATOM 2270 O O . LEU A 1 275 ? -3.039 -17.338 -10.872 1.00 95.75 275 LEU A O 1
ATOM 2274 N N . PHE A 1 276 ? -1.740 -15.721 -11.731 1.00 95.25 276 PHE A N 1
ATOM 2275 C CA . PHE A 1 276 ? -1.235 -15.265 -10.438 1.00 95.25 276 PHE A CA 1
ATOM 2276 C C . PHE A 1 276 ? -2.357 -14.696 -9.556 1.00 95.25 276 PHE A C 1
ATOM 2278 O O . PHE A 1 276 ? -2.478 -15.086 -8.398 1.00 95.25 276 PHE A O 1
ATOM 2285 N N . LEU A 1 277 ? -3.211 -13.830 -10.111 1.00 92.88 277 LEU A N 1
ATOM 2286 C CA . LEU A 1 277 ? -4.345 -13.247 -9.389 1.00 92.88 277 LEU A CA 1
ATOM 2287 C C . LEU A 1 277 ? -5.404 -14.294 -9.018 1.00 92.88 277 LEU A C 1
ATOM 2289 O O . LEU A 1 277 ? -5.982 -14.219 -7.940 1.00 92.88 277 LEU A O 1
ATOM 2293 N N . GLU A 1 278 ? -5.652 -15.287 -9.873 1.00 94.06 278 GLU A N 1
ATOM 2294 C CA . GLU A 1 278 ? -6.543 -16.411 -9.561 1.00 94.06 278 GLU A CA 1
ATOM 2295 C C . GLU A 1 278 ? -6.010 -17.238 -8.384 1.00 94.06 278 GLU A C 1
ATOM 2297 O O . GLU A 1 278 ? -6.773 -17.613 -7.492 1.00 94.06 278 GLU A O 1
ATOM 2302 N N . GLN A 1 279 ? -4.698 -17.487 -8.343 1.00 93.69 279 GLN A N 1
ATOM 2303 C CA . GLN A 1 279 ? -4.062 -18.189 -7.231 1.00 93.69 279 GLN A CA 1
ATOM 2304 C C . GLN A 1 279 ? -4.110 -17.371 -5.934 1.00 93.69 279 GLN A C 1
ATOM 2306 O O . GLN A 1 279 ? -4.392 -17.923 -4.870 1.00 93.69 279 GLN A O 1
ATOM 2311 N N . GLU A 1 280 ? -3.862 -16.064 -6.017 1.00 91.88 280 GLU A N 1
ATOM 2312 C CA . GLU A 1 280 ? -3.962 -15.152 -4.878 1.00 91.88 280 GLU A CA 1
ATOM 2313 C C . GLU A 1 280 ? -5.400 -15.084 -4.343 1.00 91.88 280 GLU A C 1
ATOM 2315 O O . GLU A 1 280 ? -5.603 -15.213 -3.135 1.00 91.88 280 GLU A O 1
ATOM 2320 N N . ASN A 1 281 ? -6.404 -14.973 -5.219 1.00 89.44 281 ASN A N 1
ATOM 2321 C CA . ASN A 1 281 ? -7.817 -15.000 -4.832 1.00 89.44 281 ASN A CA 1
ATOM 2322 C C . ASN A 1 281 ? -8.193 -16.308 -4.145 1.00 89.44 281 ASN A C 1
ATOM 2324 O O . ASN A 1 281 ? -8.842 -16.274 -3.106 1.00 89.44 281 ASN A O 1
ATOM 2328 N N . LYS A 1 282 ? -7.738 -17.454 -4.664 1.00 92.19 282 LYS A N 1
ATOM 2329 C CA . LYS A 1 282 ? -7.994 -18.744 -4.019 1.00 92.19 282 LYS A CA 1
ATOM 2330 C C . LYS A 1 282 ? -7.435 -18.787 -2.591 1.00 92.19 282 LYS A C 1
ATOM 2332 O O . LYS A 1 282 ? -8.116 -19.265 -1.690 1.00 92.19 282 LYS A O 1
ATOM 2337 N N . GLY A 1 283 ? -6.236 -18.242 -2.371 1.00 89.81 283 GLY A N 1
ATOM 2338 C CA . GLY A 1 283 ? -5.660 -18.124 -1.028 1.00 89.81 283 GLY A CA 1
ATOM 2339 C C . GLY A 1 283 ? -6.471 -17.208 -0.101 1.00 89.81 283 GLY A C 1
ATOM 2340 O O . GLY A 1 283 ? -6.663 -17.530 1.070 1.00 89.81 283 GLY A O 1
ATOM 2341 N N . HIS A 1 284 ? -6.993 -16.093 -0.622 1.00 89.06 284 HIS A N 1
ATOM 2342 C CA . HIS A 1 284 ? -7.881 -15.206 0.137 1.00 89.06 284 HIS A CA 1
ATOM 2343 C C . HIS A 1 284 ? -9.222 -15.876 0.465 1.00 89.06 284 HIS A C 1
ATOM 2345 O O . HIS A 1 284 ? -9.690 -15.766 1.596 1.00 89.06 284 HIS A O 1
ATOM 2351 N N . ASP A 1 285 ? -9.818 -16.604 -0.480 1.00 90.62 285 ASP A N 1
ATOM 2352 C CA . ASP A 1 285 ? -11.070 -17.337 -0.277 1.00 90.62 285 ASP A CA 1
ATOM 2353 C C . ASP A 1 285 ? -10.909 -18.439 0.779 1.00 90.62 285 ASP A C 1
ATOM 2355 O O . ASP A 1 285 ? -11.766 -18.592 1.649 1.00 90.62 285 ASP A O 1
ATOM 2359 N N . GLU A 1 286 ? -9.788 -19.167 0.766 1.00 93.38 286 GLU A N 1
ATOM 2360 C CA . GLU A 1 286 ? -9.448 -20.154 1.800 1.00 93.38 286 GLU A CA 1
ATOM 2361 C C . GLU A 1 286 ? -9.324 -19.496 3.186 1.00 93.38 286 GLU A C 1
ATOM 2363 O O . GLU A 1 286 ? -9.864 -20.010 4.168 1.00 93.38 286 GLU A O 1
ATOM 2368 N N . GLN A 1 287 ? -8.693 -18.319 3.275 1.00 92.12 287 GLN A N 1
ATOM 2369 C CA . GLN A 1 287 ? -8.586 -17.569 4.529 1.00 92.12 287 GLN A CA 1
ATOM 2370 C C . GLN A 1 287 ? -9.946 -17.051 5.024 1.00 92.12 287 GLN A C 1
ATOM 2372 O O . GLN A 1 287 ? -10.231 -17.104 6.224 1.00 92.12 287 GLN A O 1
ATOM 2377 N N . ILE A 1 288 ? -10.790 -16.545 4.120 1.00 89.19 288 ILE A N 1
ATOM 2378 C CA . ILE A 1 288 ? -12.146 -16.087 4.444 1.00 89.19 288 ILE A CA 1
ATOM 2379 C C . ILE A 1 288 ? -12.991 -17.263 4.935 1.00 89.19 288 ILE A C 1
ATOM 2381 O O . ILE A 1 288 ? -13.683 -17.120 5.942 1.00 89.19 288 ILE A O 1
ATOM 2385 N N . ASN A 1 289 ? -12.913 -18.416 4.269 1.00 92.25 289 ASN A N 1
ATOM 2386 C CA . ASN A 1 289 ? -13.641 -19.617 4.669 1.00 92.25 289 ASN A CA 1
ATOM 2387 C C . ASN A 1 289 ? -13.184 -20.129 6.037 1.00 92.25 289 ASN A C 1
ATOM 2389 O O . ASN A 1 289 ? -14.033 -20.353 6.890 1.00 92.25 289 ASN A O 1
ATOM 2393 N N . SER A 1 290 ? -11.875 -20.208 6.297 1.00 93.56 290 SER A N 1
ATOM 2394 C CA . SER A 1 290 ? -11.361 -20.588 7.622 1.00 93.56 290 SER A CA 1
ATOM 2395 C C . SER A 1 290 ? -11.862 -19.640 8.715 1.00 93.56 290 SER A C 1
ATOM 2397 O O . SER A 1 290 ? -12.361 -20.083 9.744 1.00 93.56 290 SER A O 1
ATOM 2399 N N . LYS A 1 291 ? -11.827 -18.325 8.470 1.00 92.38 291 LYS A N 1
ATOM 2400 C CA . LYS A 1 291 ? -12.353 -17.348 9.430 1.00 92.38 291 LYS A CA 1
ATOM 2401 C C . LYS A 1 291 ? -13.870 -17.460 9.615 1.00 92.38 291 LYS A C 1
ATOM 2403 O O . LYS A 1 291 ? -14.384 -17.150 10.688 1.00 92.38 291 LYS A O 1
ATOM 2408 N N . ARG A 1 292 ? -14.598 -17.854 8.569 1.00 91.56 292 ARG A N 1
ATOM 2409 C CA . ARG A 1 292 ? -16.041 -18.099 8.633 1.00 91.56 292 ARG A CA 1
ATOM 2410 C C . ARG A 1 292 ? -16.350 -19.316 9.498 1.00 91.56 292 ARG A C 1
ATOM 2412 O O . ARG A 1 292 ? -17.212 -19.201 10.358 1.00 91.56 292 ARG A O 1
ATOM 2419 N N . GLU A 1 293 ? -15.624 -20.415 9.309 1.00 95.75 293 GLU A N 1
ATOM 2420 C CA . GLU A 1 293 ? -15.739 -21.628 10.128 1.00 95.75 293 GLU A CA 1
ATOM 2421 C C . GLU A 1 293 ? -15.417 -21.350 11.605 1.00 95.75 293 GLU A C 1
ATOM 2423 O O . GLU A 1 293 ? -16.129 -21.826 12.491 1.00 95.75 293 GLU A O 1
ATOM 2428 N N . ASP A 1 294 ? -14.403 -20.522 11.884 1.00 94.06 294 ASP A N 1
ATOM 2429 C CA . ASP A 1 294 ? -14.068 -20.099 13.250 1.00 94.06 294 ASP A CA 1
ATOM 2430 C C . ASP A 1 294 ? -15.222 -19.322 13.906 1.00 94.06 294 ASP A C 1
ATOM 2432 O O . ASP A 1 294 ? -15.611 -19.613 15.040 1.00 94.06 294 ASP A O 1
ATOM 2436 N N . LEU A 1 295 ? -15.796 -18.350 13.186 1.00 93.06 295 LEU A N 1
ATOM 2437 C CA . LEU A 1 295 ? -16.927 -17.551 13.670 1.00 93.06 295 LEU A CA 1
ATOM 2438 C C . LEU A 1 295 ? -18.202 -18.383 13.831 1.00 93.06 295 LEU A C 1
ATOM 2440 O O . LEU A 1 295 ? -18.964 -18.155 14.768 1.00 93.06 295 LEU A O 1
ATOM 2444 N N . GLU A 1 296 ? -18.445 -19.339 12.936 1.00 93.00 296 GLU A N 1
ATOM 2445 C CA . GLU A 1 296 ? -19.577 -20.262 13.021 1.00 93.00 296 GLU A CA 1
ATOM 2446 C C . GLU A 1 296 ? -19.439 -21.170 14.248 1.00 93.00 296 GLU A C 1
ATOM 2448 O O . GLU A 1 296 ? -20.363 -21.256 15.055 1.00 93.00 296 GLU A O 1
ATOM 2453 N N . SER A 1 297 ? -18.240 -21.712 14.479 1.00 93.62 297 SER A N 1
ATOM 2454 C CA . SER A 1 297 ? -17.916 -22.497 15.676 1.00 93.62 297 SER A CA 1
ATOM 2455 C C . SER A 1 297 ? -18.070 -21.688 16.969 1.00 93.62 297 SER A C 1
ATOM 2457 O O . SER A 1 297 ? -18.500 -22.209 17.999 1.00 93.62 297 SER A O 1
ATOM 2459 N N . GLU A 1 298 ? -17.687 -20.410 16.958 1.00 93.94 298 GLU A N 1
ATOM 2460 C CA . GLU A 1 298 ? -17.855 -19.511 18.100 1.00 93.94 298 GLU A CA 1
ATOM 2461 C C . GLU A 1 298 ? -19.335 -19.175 18.343 1.00 93.94 298 GLU A C 1
ATOM 2463 O O . GLU A 1 298 ? -19.806 -19.250 19.480 1.00 93.94 298 GLU A O 1
ATOM 2468 N N . SER A 1 299 ? -20.093 -18.898 17.282 1.00 89.44 299 SER A N 1
ATOM 2469 C CA . SER A 1 299 ? -21.539 -18.675 17.352 1.00 89.44 299 SER A CA 1
ATOM 2470 C C . SER A 1 299 ? -22.279 -19.896 17.899 1.00 89.44 299 SER A C 1
ATOM 2472 O O . SER A 1 299 ? -23.156 -19.753 18.750 1.00 89.44 299 SER A O 1
ATOM 2474 N N . GLU A 1 300 ? -21.916 -21.101 17.461 1.00 93.44 300 GLU A N 1
ATOM 2475 C CA . GLU A 1 300 ? -22.529 -22.344 17.933 1.00 93.44 300 GLU A CA 1
ATOM 2476 C C . GLU A 1 300 ? -22.246 -22.588 19.424 1.00 93.44 300 GLU A C 1
ATOM 2478 O O . GLU A 1 300 ? -23.154 -22.946 20.180 1.00 93.44 300 GLU A O 1
ATOM 2483 N N . LYS A 1 301 ? -21.029 -22.276 19.899 1.00 92.06 301 LYS A N 1
ATOM 2484 C CA . LYS A 1 301 ? -20.698 -22.300 21.337 1.00 92.06 301 LYS A CA 1
ATOM 2485 C C . LYS A 1 301 ? -21.562 -21.332 22.142 1.00 92.06 301 LYS A C 1
ATOM 2487 O O . LYS A 1 301 ? -22.061 -21.712 23.201 1.00 92.06 301 LYS A O 1
ATOM 2492 N N . TYR A 1 302 ? -21.746 -20.100 21.667 1.00 85.38 302 TYR A N 1
ATOM 2493 C CA . TYR A 1 302 ? -22.602 -19.125 22.346 1.00 85.38 302 TYR A CA 1
ATOM 2494 C C . TYR A 1 302 ? -24.077 -19.537 22.332 1.00 85.38 302 TYR A C 1
ATOM 2496 O O . TYR A 1 302 ? -24.750 -19.365 23.347 1.00 85.38 302 TYR A O 1
ATOM 2504 N N . SER A 1 303 ? -2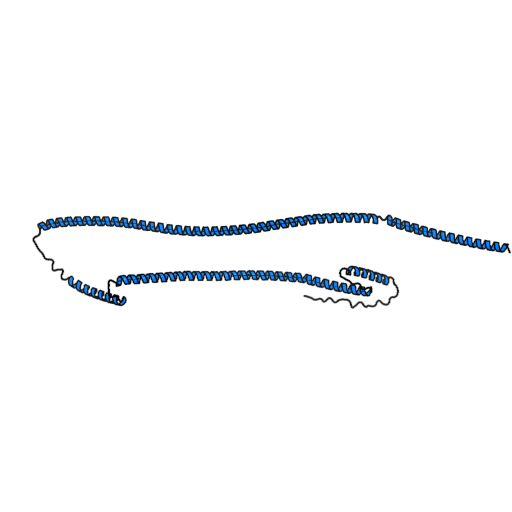4.559 -20.147 21.246 1.00 87.44 303 SER A N 1
ATOM 2505 C CA . SER A 1 303 ? -25.912 -20.713 21.181 1.00 87.44 303 SER A CA 1
ATOM 2506 C C . SER A 1 303 ? -26.100 -21.815 22.225 1.00 87.44 303 SER A C 1
ATOM 2508 O O . SER A 1 303 ? -27.031 -21.755 23.020 1.00 87.44 303 SER A O 1
ATOM 2510 N N . CYS A 1 304 ? -25.160 -22.763 22.317 1.00 84.75 304 CYS A N 1
ATOM 2511 C CA . CYS A 1 304 ? -25.210 -23.831 23.321 1.00 84.75 304 CYS A CA 1
ATOM 2512 C C . CYS A 1 304 ? -25.156 -23.288 24.758 1.00 84.75 304 CYS A C 1
ATOM 2514 O O . CYS A 1 304 ? -25.835 -23.796 25.653 1.00 84.75 304 CYS A O 1
ATOM 2516 N N . LEU A 1 305 ? -24.346 -22.249 24.992 1.00 84.94 305 LEU A N 1
ATOM 2517 C CA . LEU A 1 305 ? -24.276 -21.573 26.285 1.00 84.94 305 LEU A CA 1
ATOM 2518 C C . LEU A 1 305 ? -25.576 -20.848 26.632 1.00 84.94 305 LEU A C 1
ATOM 2520 O O . LEU A 1 305 ? -25.907 -20.830 27.812 1.00 84.94 305 LEU A O 1
ATOM 2524 N N . SER A 1 306 ? -26.294 -20.295 25.648 1.00 82.06 306 SER A N 1
ATOM 2525 C CA . SER A 1 306 ? -27.604 -19.647 25.820 1.00 82.06 306 SER A CA 1
ATOM 2526 C C . SER A 1 306 ? -28.732 -20.653 26.057 1.00 82.06 306 SER A C 1
ATOM 2528 O O . SER A 1 306 ? -29.594 -20.416 26.897 1.00 82.06 306 SER A O 1
ATOM 2530 N N . ASP A 1 307 ? -28.690 -21.817 25.409 1.00 81.06 307 ASP A N 1
ATOM 2531 C CA . ASP A 1 307 ? -29.709 -22.856 25.590 1.00 81.06 307 ASP A CA 1
ATOM 2532 C C . ASP A 1 307 ? -29.681 -23.468 27.003 1.00 81.06 307 ASP A C 1
ATOM 2534 O O . ASP A 1 307 ? -30.693 -23.973 27.494 1.00 81.06 307 ASP A O 1
ATOM 2538 N N . SER A 1 308 ? -28.527 -23.460 27.684 1.00 82.44 308 SER A N 1
ATOM 2539 C CA . SER A 1 308 ? -28.392 -24.044 29.027 1.00 82.44 308 SER A CA 1
ATOM 2540 C C . SER A 1 308 ? -29.117 -23.272 30.149 1.00 82.44 308 SER A C 1
ATOM 2542 O O . SER A 1 308 ? -29.840 -23.923 30.913 1.00 82.44 308 SER A O 1
ATOM 2544 N N . PRO A 1 309 ? -28.998 -21.931 30.292 1.00 78.00 309 PRO A N 1
ATOM 2545 C CA . PRO A 1 309 ? -29.800 -21.170 31.237 1.00 78.00 309 PRO A CA 1
ATOM 2546 C C . PRO A 1 309 ? -31.270 -21.149 30.828 1.00 78.00 309 PRO A C 1
ATOM 2548 O O . PRO A 1 309 ? -32.098 -21.230 31.723 1.00 78.00 309 PRO A O 1
ATOM 2551 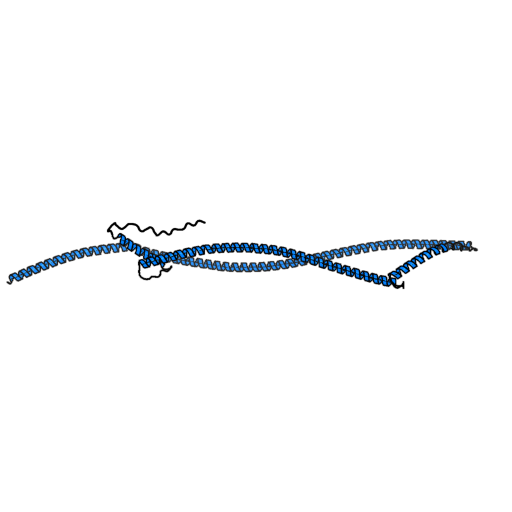N N . ASP A 1 310 ? -31.608 -21.137 29.534 1.00 82.69 310 ASP A N 1
ATOM 2552 C CA . ASP A 1 310 ? -33.007 -21.164 29.088 1.00 82.69 310 ASP A CA 1
ATOM 2553 C C . ASP A 1 310 ? -33.703 -22.466 29.505 1.00 82.69 310 ASP A C 1
ATOM 2555 O O . ASP A 1 310 ? -34.800 -22.437 30.069 1.00 82.69 310 ASP A O 1
ATOM 2559 N N . LYS A 1 311 ? -33.032 -23.617 29.345 1.00 86.94 311 LYS A N 1
ATOM 2560 C CA . LYS A 1 311 ? -33.521 -24.909 29.859 1.00 86.94 311 LYS A CA 1
ATOM 2561 C C . LYS A 1 311 ? -33.662 -24.904 31.382 1.00 86.94 311 LYS A C 1
ATOM 2563 O O . LYS A 1 311 ? -34.685 -25.352 31.894 1.00 86.94 311 LYS A O 1
ATOM 2568 N N . ARG A 1 312 ? -32.681 -24.355 32.110 1.00 84.12 312 ARG A N 1
ATOM 2569 C CA . ARG A 1 312 ? -32.743 -24.242 33.580 1.00 84.12 312 ARG A CA 1
ATOM 2570 C C . ARG A 1 312 ? -33.850 -23.299 34.051 1.00 84.12 312 ARG A C 1
ATOM 2572 O O . ARG A 1 312 ? -34.525 -23.605 35.026 1.00 84.12 312 ARG A O 1
ATOM 2579 N N . CYS A 1 313 ? -34.071 -22.182 33.366 1.00 83.75 313 CYS A N 1
ATOM 2580 C CA . CYS A 1 313 ? -35.175 -21.269 33.640 1.00 83.75 313 CYS A CA 1
ATOM 2581 C C . CYS A 1 313 ? -36.522 -21.945 33.376 1.00 83.75 313 CYS A C 1
ATOM 2583 O O . CYS A 1 313 ? -37.417 -21.822 34.205 1.00 83.75 313 CYS A O 1
ATOM 2585 N N . ALA A 1 314 ? -36.656 -22.711 32.289 1.00 87.69 314 ALA A N 1
ATOM 2586 C CA . ALA A 1 314 ? -37.866 -23.480 32.003 1.00 87.69 314 ALA A CA 1
ATOM 2587 C C . ALA A 1 314 ? -38.135 -24.573 33.055 1.00 87.69 314 ALA A C 1
ATOM 2589 O O . ALA A 1 314 ? -39.284 -24.804 33.423 1.00 87.69 314 ALA A O 1
ATOM 2590 N N . GLU A 1 315 ? -37.094 -25.237 33.565 1.00 88.00 315 GLU A N 1
ATOM 2591 C CA . GLU A 1 315 ? -37.211 -26.193 34.674 1.00 88.00 315 GLU A CA 1
ATOM 2592 C C . GLU A 1 315 ? -37.645 -25.518 35.976 1.00 88.00 315 GLU A C 1
ATOM 2594 O O . GLU A 1 315 ? -38.599 -25.975 36.601 1.00 88.00 315 GLU A O 1
ATOM 2599 N N . VAL A 1 316 ? -36.997 -24.412 36.357 1.00 85.44 316 VAL A N 1
ATOM 2600 C CA . VAL A 1 316 ? -37.362 -23.645 37.558 1.00 85.44 316 VAL A CA 1
ATOM 2601 C C . VAL A 1 316 ? -38.794 -23.122 37.451 1.00 85.44 316 VAL A C 1
ATOM 2603 O O . VAL A 1 316 ? -39.555 -23.251 38.408 1.00 85.44 316 VAL A O 1
ATOM 2606 N N . GLN A 1 317 ? -39.194 -22.607 36.285 1.00 87.44 317 GLN A N 1
ATOM 2607 C CA . GLN A 1 317 ? -40.562 -22.155 36.042 1.00 87.44 317 GLN A CA 1
ATOM 2608 C C . GLN A 1 317 ? -41.564 -23.299 36.221 1.00 87.44 317 GLN A C 1
ATOM 2610 O O . GLN A 1 317 ? -42.534 -23.139 36.949 1.00 87.44 317 GLN A O 1
ATOM 2615 N N . ARG A 1 318 ? -41.285 -24.483 35.659 1.00 90.38 318 ARG A N 1
ATOM 2616 C CA . ARG A 1 318 ? -42.142 -25.665 35.829 1.00 90.38 318 ARG A CA 1
ATOM 2617 C C . ARG A 1 318 ? -42.291 -26.056 37.300 1.00 90.38 318 ARG A C 1
ATOM 2619 O O . ARG A 1 318 ? -43.405 -26.278 37.753 1.00 90.38 318 ARG A O 1
ATOM 2626 N N . THR A 1 319 ? -41.191 -26.085 38.057 1.00 86.31 319 THR A N 1
ATOM 2627 C CA . THR A 1 319 ? -41.247 -26.399 39.497 1.00 86.31 319 THR A CA 1
ATOM 2628 C C . THR A 1 319 ? -42.003 -25.342 40.299 1.00 86.31 319 THR A C 1
ATOM 2630 O O . THR A 1 319 ? -42.698 -25.675 41.255 1.00 86.31 319 THR A O 1
ATOM 2633 N N . LEU A 1 320 ? -41.901 -24.068 39.911 1.00 84.31 320 LEU A N 1
ATOM 2634 C CA . LEU A 1 320 ? -42.663 -22.988 40.529 1.00 84.31 320 LEU A CA 1
ATOM 2635 C C . LEU A 1 320 ? -44.157 -23.106 40.221 1.00 84.31 320 LEU A C 1
ATOM 2637 O O . LEU A 1 320 ? -44.968 -22.923 41.126 1.00 84.31 320 LEU A O 1
ATOM 2641 N N . ASP A 1 321 ? -44.521 -23.447 38.987 1.00 85.81 321 ASP A N 1
ATOM 2642 C CA . ASP A 1 321 ? -45.911 -23.665 38.588 1.00 85.81 321 ASP A CA 1
ATOM 2643 C C . ASP A 1 321 ? -46.505 -24.885 39.324 1.00 85.81 321 ASP A C 1
ATOM 2645 O O . ASP A 1 321 ? -47.616 -24.808 39.848 1.00 85.81 321 ASP A O 1
ATOM 2649 N N . GLU A 1 322 ? -45.742 -25.979 39.457 1.00 87.50 322 GLU A N 1
ATOM 2650 C CA . GLU A 1 322 ? -46.118 -27.172 40.234 1.00 87.50 322 GLU A CA 1
ATOM 2651 C C . GLU A 1 322 ? -46.325 -26.854 41.724 1.00 87.50 322 GLU A C 1
ATOM 2653 O O . GLU A 1 322 ? -47.338 -27.247 42.305 1.00 87.50 322 GLU A O 1
ATOM 2658 N N . LEU A 1 323 ? -45.409 -26.102 42.345 1.00 83.56 323 LEU A N 1
ATOM 2659 C CA . LEU A 1 323 ? -45.544 -25.660 43.737 1.00 83.56 323 LEU A CA 1
ATOM 2660 C C . LEU A 1 323 ? -46.740 -24.723 43.922 1.00 83.56 323 LEU A C 1
ATOM 2662 O O . LEU A 1 323 ? -47.474 -24.850 44.899 1.00 83.56 323 LEU A O 1
ATOM 2666 N N . THR A 1 324 ? -46.965 -23.809 42.979 1.00 82.25 324 THR A N 1
ATOM 2667 C CA . THR A 1 324 ? -48.109 -22.887 43.009 1.00 82.25 324 THR A CA 1
ATOM 2668 C C . THR A 1 324 ? -49.425 -23.657 42.906 1.00 82.25 324 THR A C 1
ATOM 2670 O O . THR A 1 324 ? -50.357 -23.380 43.662 1.00 82.25 324 THR A O 1
ATOM 2673 N N . ALA A 1 325 ? -49.495 -24.670 42.037 1.00 83.12 325 ALA A N 1
ATOM 2674 C CA . ALA A 1 325 ? -50.656 -25.546 41.913 1.00 83.12 325 ALA A CA 1
ATOM 2675 C C . ALA A 1 325 ? -50.885 -26.394 43.177 1.00 83.12 325 ALA A C 1
ATOM 2677 O O . ALA A 1 325 ? -52.016 -26.485 43.649 1.00 83.12 325 ALA A O 1
ATOM 2678 N N . ALA A 1 326 ? -49.826 -26.963 43.765 1.00 81.12 326 ALA A N 1
ATOM 2679 C CA . ALA A 1 326 ? -49.915 -27.743 45.001 1.00 81.12 326 ALA A CA 1
ATOM 2680 C C . ALA A 1 326 ? -50.376 -26.891 46.196 1.00 81.12 326 ALA A C 1
ATOM 2682 O O . ALA A 1 326 ? -51.238 -27.314 46.964 1.00 81.12 326 ALA A O 1
ATOM 2683 N N . ILE A 1 327 ? -49.845 -25.672 46.326 1.00 79.25 327 ILE A N 1
ATOM 2684 C CA . ILE A 1 327 ? -50.252 -24.712 47.360 1.00 79.25 327 ILE A CA 1
ATOM 2685 C C . ILE A 1 327 ? -51.701 -24.277 47.151 1.00 79.25 327 ILE A C 1
ATOM 2687 O O . ILE A 1 327 ? -52.440 -24.205 48.125 1.00 79.25 327 ILE A O 1
ATOM 2691 N N . SER A 1 328 ? -52.123 -24.041 45.905 1.00 76.38 328 SER A N 1
ATOM 2692 C CA . SER A 1 328 ? -53.524 -23.722 45.589 1.00 76.38 328 SER A CA 1
ATOM 2693 C C . SER A 1 328 ? -54.462 -24.863 45.987 1.00 76.38 328 SER A C 1
ATOM 2695 O O . SER A 1 328 ? -55.469 -24.615 46.636 1.00 76.38 328 SER A O 1
ATOM 2697 N N . GLY A 1 329 ? -54.098 -26.114 45.678 1.00 77.81 329 GLY A N 1
ATOM 2698 C CA . GLY A 1 329 ? -54.888 -27.289 46.059 1.00 77.81 329 GLY A CA 1
ATOM 2699 C C . GLY A 1 329 ? -54.992 -27.490 47.576 1.00 77.81 329 GLY A C 1
ATOM 2700 O O . GLY A 1 329 ? -56.071 -27.783 48.079 1.00 77.81 329 GLY A O 1
ATOM 2701 N N . LEU A 1 330 ? -53.899 -27.275 48.317 1.00 72.44 330 LEU A N 1
ATOM 2702 C CA . LEU A 1 330 ? -53.905 -27.302 49.787 1.00 72.44 330 LEU A CA 1
ATOM 2703 C C . LEU A 1 330 ? -54.715 -26.145 50.389 1.00 72.44 330 LEU A C 1
ATOM 2705 O O . LEU A 1 330 ? -55.352 -26.315 51.428 1.00 72.44 330 LEU A O 1
ATOM 2709 N N . LEU A 1 331 ? -54.695 -24.969 49.752 1.00 70.00 331 LEU A N 1
ATOM 2710 C CA . LEU A 1 331 ? -55.509 -23.835 50.181 1.00 70.00 331 LEU A CA 1
ATOM 2711 C C . LEU A 1 331 ? -56.998 -24.128 49.998 1.00 70.00 331 LEU A C 1
ATOM 2713 O O . LEU A 1 331 ? -57.756 -23.874 50.927 1.00 70.00 331 LEU A O 1
ATOM 2717 N N . ASP A 1 332 ? -57.389 -24.706 48.860 1.00 72.44 332 ASP A N 1
ATOM 2718 C CA . ASP A 1 332 ? -58.775 -25.104 48.583 1.00 72.44 332 ASP A CA 1
ATOM 2719 C C . ASP A 1 332 ? -59.293 -26.142 49.602 1.00 72.44 332 ASP A C 1
ATOM 2721 O O . ASP A 1 332 ? -60.481 -26.157 49.927 1.00 72.44 332 ASP A O 1
ATOM 2725 N N . GLU A 1 333 ? -58.414 -26.996 50.141 1.00 69.88 333 GLU A N 1
ATOM 2726 C CA . GLU A 1 333 ? -58.764 -28.019 51.139 1.00 69.88 333 GLU A CA 1
ATOM 2727 C C . GLU A 1 333 ? -58.916 -27.451 52.566 1.00 69.88 333 GLU A C 1
ATOM 2729 O O . GLU A 1 333 ? -59.725 -27.944 53.354 1.00 69.88 333 GLU A O 1
ATOM 2734 N N . ILE A 1 334 ? -58.171 -26.392 52.905 1.00 64.25 334 ILE A N 1
ATOM 2735 C CA . ILE A 1 334 ? -58.131 -25.793 54.254 1.00 64.25 334 ILE A CA 1
ATOM 2736 C C . ILE A 1 334 ? -59.043 -24.556 54.366 1.00 64.25 334 ILE A C 1
ATOM 2738 O O . ILE A 1 334 ? -59.564 -24.268 55.447 1.00 64.25 334 ILE A O 1
ATOM 2742 N N . MET A 1 335 ? -59.265 -23.825 53.270 1.00 60.62 335 MET A N 1
ATOM 2743 C CA . MET A 1 335 ? -60.096 -22.620 53.201 1.00 60.62 335 MET A CA 1
ATOM 2744 C C . MET A 1 335 ? -60.972 -22.630 51.929 1.00 60.62 335 MET A C 1
ATOM 2746 O O . MET A 1 335 ? -60.464 -22.403 50.839 1.00 60.62 335 MET A O 1
ATOM 2750 N N . PRO A 1 336 ? -62.306 -22.794 52.029 1.00 58.19 336 PRO A N 1
ATOM 2751 C CA . PRO A 1 336 ? -63.201 -22.847 50.864 1.00 58.19 336 PRO A CA 1
ATOM 2752 C C . PRO A 1 336 ? -63.537 -21.468 50.251 1.00 58.19 336 PRO A C 1
ATOM 2754 O O . PRO A 1 336 ? -64.531 -21.327 49.534 1.00 58.19 336 PRO A O 1
ATOM 2757 N N . GLU A 1 337 ? -62.746 -20.430 50.531 1.00 54.72 337 GLU A N 1
ATOM 2758 C CA . GLU A 1 337 ? -62.883 -19.113 49.902 1.00 54.72 337 GLU A CA 1
ATOM 2759 C C . GLU A 1 337 ? -61.931 -19.038 48.706 1.00 54.72 337 GLU A C 1
ATOM 2761 O O . GLU A 1 337 ? -60.721 -19.140 48.863 1.00 54.72 337 GLU A O 1
ATOM 2766 N N . ALA A 1 338 ? -62.487 -18.886 47.499 1.00 54.12 338 ALA A N 1
ATOM 2767 C CA . ALA A 1 338 ? -61.741 -18.931 46.243 1.00 54.12 338 ALA A CA 1
ATOM 2768 C C . ALA A 1 338 ? -60.672 -17.825 46.173 1.00 54.12 338 ALA A C 1
ATOM 2770 O O . ALA A 1 338 ? -60.966 -16.672 45.839 1.00 54.12 338 ALA A O 1
ATOM 2771 N N . VAL A 1 339 ? -59.423 -18.180 46.469 1.00 60.22 339 VAL A N 1
ATOM 2772 C CA . VAL A 1 339 ? -58.275 -17.273 46.430 1.00 60.22 339 VAL A CA 1
ATOM 2773 C C . VAL A 1 339 ? -57.318 -17.719 45.329 1.00 60.22 339 VAL A C 1
ATOM 2775 O O . VAL A 1 339 ? -56.838 -18.845 45.309 1.00 60.22 339 VAL A O 1
ATOM 2778 N N . ILE A 1 340 ? -57.032 -16.813 44.393 1.00 63.12 340 ILE A N 1
ATOM 2779 C CA . ILE A 1 340 ? -56.136 -17.076 43.261 1.00 63.12 340 ILE A CA 1
ATOM 2780 C C . ILE A 1 340 ? -54.684 -16.888 43.719 1.00 63.12 340 ILE A C 1
ATOM 2782 O O . ILE A 1 340 ? -54.248 -15.768 44.014 1.00 63.12 340 ILE A O 1
ATOM 2786 N N . VAL A 1 341 ? -53.928 -17.983 43.758 1.00 61.53 341 VAL A N 1
ATOM 2787 C CA . VAL A 1 341 ? -52.500 -17.975 44.090 1.00 61.53 341 VAL A CA 1
ATOM 2788 C C . VAL A 1 341 ? -51.681 -17.620 42.836 1.00 61.53 341 VAL A C 1
ATOM 2790 O O . VAL A 1 341 ? -51.787 -18.268 41.802 1.00 61.53 341 VAL A O 1
ATOM 2793 N N . ASN A 1 342 ? -50.857 -16.578 42.938 1.00 68.19 342 ASN A N 1
ATOM 2794 C CA . ASN A 1 342 ? -49.908 -16.072 41.945 1.00 68.19 342 ASN A CA 1
ATOM 2795 C C . ASN A 1 342 ? -48.502 -16.008 42.566 1.00 68.19 342 ASN A C 1
ATOM 2797 O O . ASN A 1 342 ? -48.358 -15.865 43.775 1.00 68.19 342 ASN A O 1
ATOM 2801 N N . LEU A 1 343 ? -47.445 -16.006 41.750 1.00 62.97 343 LEU A N 1
ATOM 2802 C CA . LEU A 1 343 ? -46.049 -16.067 42.217 1.00 62.97 343 LEU A CA 1
ATOM 2803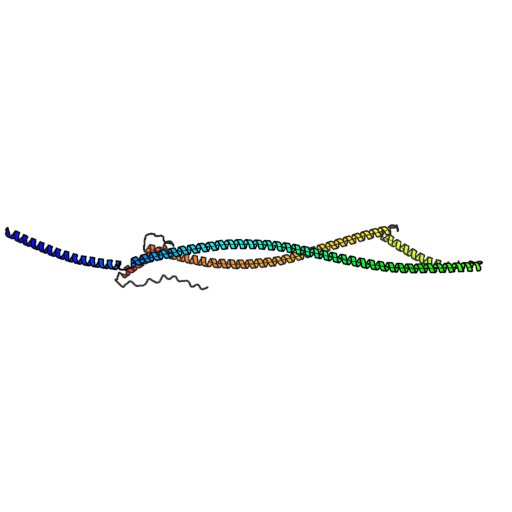 C C . LEU A 1 343 ? -45.680 -15.042 43.318 1.00 62.97 343 LEU A C 1
ATOM 2805 O O . LEU A 1 343 ? -44.933 -15.365 44.238 1.00 62.97 343 LEU A O 1
ATOM 2809 N N . ASP A 1 344 ? -46.247 -13.834 43.262 1.00 68.81 344 ASP A N 1
ATOM 2810 C CA . ASP A 1 344 ? -46.007 -12.761 44.242 1.00 68.81 344 ASP A CA 1
ATOM 2811 C C . ASP A 1 344 ? -46.677 -12.999 45.606 1.00 68.81 344 ASP A C 1
ATOM 2813 O O . ASP A 1 344 ? -46.257 -12.439 46.621 1.00 68.81 344 ASP A O 1
ATOM 2817 N N . ASN A 1 345 ? -47.733 -13.813 45.642 1.00 71.25 345 ASN A N 1
ATOM 2818 C CA . ASN A 1 345 ? -48.525 -14.078 46.841 1.00 71.25 345 ASN A CA 1
ATOM 2819 C C . ASN A 1 345 ? -48.317 -15.504 47.396 1.00 71.25 345 ASN A C 1
ATOM 2821 O O . ASN A 1 345 ? -48.648 -15.743 48.557 1.00 71.25 345 ASN A O 1
ATOM 2825 N N . VAL A 1 346 ? -47.673 -16.405 46.634 1.00 70.50 346 VAL A N 1
ATOM 2826 C CA . VAL A 1 346 ? -47.321 -17.781 47.042 1.00 70.50 346 VAL A CA 1
ATOM 2827 C C . VAL A 1 346 ? -46.657 -17.804 48.418 1.00 70.50 346 VAL A C 1
ATOM 2829 O O . VAL A 1 346 ? -47.119 -18.525 49.297 1.00 70.50 346 VAL A O 1
ATOM 2832 N N . ALA A 1 347 ? -45.632 -16.976 48.649 1.00 73.44 347 ALA A 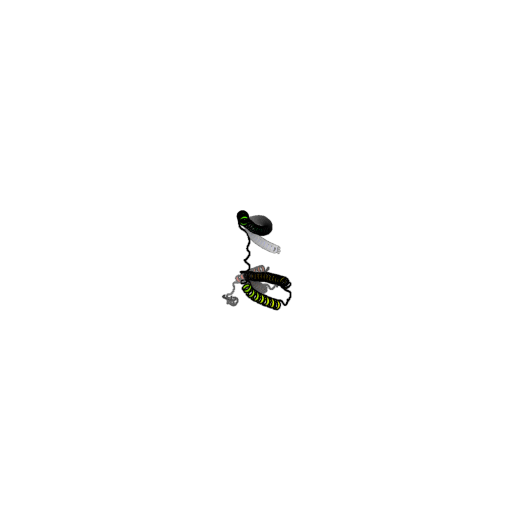N 1
ATOM 2833 C CA . ALA A 1 347 ? -44.888 -16.965 49.914 1.00 73.44 347 ALA A CA 1
ATOM 2834 C C . ALA A 1 347 ? -45.744 -16.537 51.120 1.00 73.44 347 ALA A C 1
ATOM 2836 O O . ALA A 1 347 ? -45.550 -17.029 52.230 1.00 73.44 347 ALA A O 1
ATOM 2837 N N . GLN A 1 348 ? -46.709 -15.638 50.907 1.00 71.81 348 GLN A N 1
ATOM 2838 C CA . GLN A 1 348 ? -47.634 -15.208 51.958 1.00 71.81 348 GLN A CA 1
ATOM 2839 C C . GLN A 1 348 ? -48.623 -16.328 52.288 1.00 71.81 348 GLN A C 1
ATOM 2841 O O . GLN A 1 348 ? -48.844 -16.623 53.460 1.00 71.81 348 GLN A O 1
ATOM 2846 N N . PHE A 1 349 ? -49.146 -17.011 51.268 1.00 71.62 349 PHE A N 1
ATOM 2847 C CA . PHE A 1 349 ? -50.043 -18.150 51.452 1.00 71.62 349 PHE A CA 1
ATOM 2848 C C . PHE A 1 349 ? -49.348 -19.384 52.028 1.00 71.62 349 PHE A C 1
ATOM 2850 O O . PHE A 1 349 ? -49.957 -20.095 52.821 1.00 71.62 349 PHE A O 1
ATOM 2857 N N . THR A 1 350 ? -48.061 -19.599 51.735 1.00 72.25 350 THR A N 1
ATOM 2858 C CA . THR A 1 350 ? -47.286 -20.671 52.385 1.00 72.25 350 THR A CA 1
ATOM 2859 C C . THR A 1 350 ? -47.125 -20.398 53.882 1.00 72.25 350 THR A C 1
ATOM 2861 O O . THR A 1 350 ? -47.288 -21.308 54.685 1.00 72.25 350 THR A O 1
ATOM 2864 N N . GLY A 1 351 ? -46.880 -19.141 54.275 1.00 77.56 351 GLY A N 1
ATOM 2865 C CA . GLY A 1 351 ? -46.815 -18.753 55.689 1.00 77.56 351 GLY A CA 1
ATOM 2866 C C . GLY A 1 351 ? -48.154 -18.907 56.420 1.00 77.56 351 GLY A C 1
ATOM 2867 O O . GLY A 1 351 ? -48.183 -19.374 57.555 1.00 77.56 351 GLY A O 1
ATOM 2868 N N . ILE A 1 352 ? -49.269 -18.582 55.756 1.00 75.50 352 ILE A N 1
ATOM 2869 C CA . ILE A 1 352 ? -50.621 -18.791 56.303 1.00 75.50 352 ILE A CA 1
ATOM 2870 C C . ILE A 1 352 ? -50.925 -20.292 56.447 1.00 75.50 352 ILE A C 1
ATOM 2872 O O . ILE A 1 352 ? -51.479 -20.713 57.462 1.00 75.50 352 ILE A O 1
ATOM 2876 N N . LEU A 1 353 ? -50.526 -21.112 55.469 1.00 70.50 353 LEU A N 1
ATOM 2877 C CA . LEU A 1 353 ? -50.627 -22.571 55.548 1.00 70.50 353 LEU A CA 1
ATOM 2878 C C . LEU A 1 353 ? -49.782 -23.141 56.692 1.00 70.50 353 LEU A C 1
ATOM 2880 O O . LEU A 1 353 ? -50.283 -23.968 57.444 1.00 70.50 353 LEU A O 1
ATOM 2884 N N . GLU A 1 354 ? -48.535 -22.695 56.869 1.00 75.69 354 GLU A N 1
ATOM 2885 C CA . GLU A 1 354 ? -47.691 -23.128 57.991 1.00 75.69 354 GLU A CA 1
ATOM 2886 C C . GLU A 1 354 ? -48.307 -22.768 59.347 1.00 75.69 354 GLU A C 1
ATOM 2888 O O . GLU A 1 354 ? -48.258 -23.574 60.276 1.00 75.69 354 GLU A O 1
ATOM 2893 N N . GLU A 1 355 ? -48.903 -21.582 59.482 1.00 78.06 355 GLU A N 1
ATOM 2894 C CA . GLU A 1 355 ? -49.580 -21.162 60.711 1.00 78.06 355 GLU A CA 1
ATOM 2895 C C . GLU A 1 355 ? -50.855 -21.985 60.961 1.00 78.06 355 GLU A C 1
ATOM 2897 O O . GLU A 1 355 ? -51.085 -22.445 62.080 1.00 78.06 355 GLU A O 1
ATOM 2902 N N . SER A 1 356 ? -51.642 -22.253 59.916 1.00 71.31 356 SER A N 1
ATOM 2903 C CA . SER A 1 356 ? -52.820 -23.130 59.963 1.00 71.31 356 SER A CA 1
ATOM 2904 C C . SER A 1 356 ? -52.463 -24.569 60.357 1.00 71.31 356 SER A C 1
ATOM 2906 O O . SER A 1 356 ? -53.034 -25.115 61.304 1.00 71.31 356 SER A O 1
ATOM 2908 N N . ILE A 1 357 ? -51.468 -25.164 59.694 1.00 74.44 357 ILE A N 1
ATOM 2909 C CA . ILE A 1 357 ? -50.989 -26.522 59.972 1.00 74.44 357 ILE A CA 1
ATOM 2910 C C . ILE A 1 357 ? -50.411 -26.603 61.386 1.00 74.44 357 ILE A C 1
ATOM 2912 O O . ILE A 1 357 ? -50.718 -27.551 62.105 1.00 74.44 357 ILE A O 1
ATOM 2916 N N . ASN A 1 358 ? -49.626 -25.613 61.830 1.00 76.81 358 ASN A N 1
ATOM 2917 C CA . ASN A 1 358 ? -49.125 -25.570 63.207 1.00 76.81 358 ASN A CA 1
ATOM 2918 C C . ASN A 1 358 ? -50.262 -25.459 64.225 1.00 76.81 358 ASN A C 1
ATOM 2920 O O . ASN A 1 358 ? -50.225 -26.142 65.246 1.00 76.81 358 ASN A O 1
ATOM 2924 N N . ASN A 1 359 ? -51.289 -24.654 63.951 1.00 73.44 359 ASN A N 1
ATOM 2925 C CA . ASN A 1 359 ? -52.461 -24.557 64.816 1.00 73.44 359 ASN A CA 1
ATOM 2926 C C . ASN A 1 359 ? -53.226 -25.888 64.887 1.00 73.44 359 ASN A C 1
ATOM 2928 O O . ASN A 1 359 ? -53.573 -26.314 65.986 1.00 73.44 359 ASN A O 1
ATOM 2932 N N . LEU A 1 360 ? -53.409 -26.588 63.761 1.00 70.75 360 LEU A N 1
ATOM 2933 C CA . LEU A 1 360 ? -53.992 -27.937 63.717 1.00 70.75 360 LEU A CA 1
ATOM 2934 C C . LEU A 1 360 ? -53.139 -28.968 64.473 1.00 70.75 360 LEU A C 1
ATOM 2936 O O . LEU A 1 360 ? -53.680 -29.787 65.211 1.00 70.75 360 LEU A O 1
ATOM 2940 N N . LEU A 1 361 ? -51.809 -28.908 64.358 1.00 66.62 361 LEU A N 1
ATOM 2941 C CA . LEU A 1 361 ? -50.874 -29.764 65.101 1.00 66.62 361 LEU A CA 1
ATOM 2942 C C . LEU A 1 361 ? -50.913 -29.497 66.611 1.00 66.62 361 LEU A C 1
ATOM 2944 O O . LEU A 1 361 ? -50.842 -30.431 67.409 1.00 66.62 361 LEU A O 1
ATOM 2948 N N . ILE A 1 362 ? -51.054 -28.235 67.018 1.00 70.38 362 ILE A N 1
ATOM 2949 C CA . ILE A 1 362 ? -51.246 -27.849 68.422 1.00 70.38 362 ILE A CA 1
ATOM 2950 C C . ILE A 1 362 ? -52.605 -28.351 68.927 1.00 70.38 362 ILE A C 1
ATOM 2952 O O . ILE A 1 362 ? -52.696 -28.832 70.057 1.00 70.38 362 ILE A O 1
ATOM 2956 N N . GLN A 1 363 ? -53.645 -28.307 68.092 1.00 61.91 363 GLN A N 1
ATOM 2957 C CA . GLN A 1 363 ? -54.970 -28.845 68.406 1.00 61.91 363 GLN A CA 1
ATOM 2958 C C . GLN A 1 363 ? -54.952 -30.378 68.535 1.00 61.91 363 GLN A C 1
ATOM 2960 O O . GLN A 1 363 ? -55.548 -30.919 69.460 1.00 61.91 363 GLN A O 1
ATOM 2965 N N . ALA A 1 364 ? -54.203 -31.075 67.677 1.00 58.69 364 ALA A N 1
ATOM 2966 C CA . ALA A 1 364 ? -54.006 -32.522 67.753 1.00 58.69 364 ALA A CA 1
ATOM 2967 C C . ALA A 1 364 ? -53.174 -32.944 68.980 1.00 58.69 364 ALA A C 1
ATOM 2969 O O . ALA A 1 364 ? -53.485 -33.944 69.616 1.00 58.69 364 ALA A O 1
ATOM 2970 N N . ASN A 1 365 ? -52.161 -32.159 69.367 1.00 55.66 365 ASN A N 1
ATOM 2971 C CA . ASN A 1 365 ? -51.337 -32.425 70.555 1.00 55.66 365 ASN A CA 1
ATOM 2972 C C . ASN A 1 365 ? -51.998 -32.029 71.888 1.00 55.66 365 ASN A C 1
ATOM 2974 O O . ASN A 1 365 ? -51.493 -32.399 72.945 1.00 55.66 365 ASN A O 1
ATOM 2978 N N . SER A 1 366 ? -53.100 -31.272 71.869 1.00 47.31 366 SER A N 1
ATOM 2979 C CA . SER A 1 366 ? -53.870 -30.909 73.072 1.00 47.31 366 SER A CA 1
ATOM 2980 C C . SER A 1 366 ? -55.067 -31.833 73.336 1.00 47.31 366 SER A C 1
ATOM 2982 O O . SER A 1 366 ? -55.772 -31.652 74.330 1.00 47.31 366 SER A O 1
ATOM 2984 N N . VAL A 1 367 ? -55.255 -32.866 72.508 1.00 45.72 367 VAL A N 1
ATOM 2985 C CA . VAL A 1 367 ? -56.215 -33.953 72.726 1.00 45.72 367 VAL A CA 1
ATOM 2986 C C . VAL A 1 367 ? -55.442 -35.235 73.045 1.00 45.72 367 VAL A C 1
ATOM 2988 O O . VAL A 1 367 ? -55.127 -36.032 72.167 1.00 45.72 367 VAL A O 1
ATOM 2991 N N . GLU A 1 368 ? -55.145 -35.467 74.324 1.00 47.16 368 GLU A N 1
ATOM 2992 C CA . GLU A 1 368 ? -54.965 -36.840 74.801 1.00 47.16 368 GLU A CA 1
ATOM 2993 C C . GLU A 1 368 ? -56.354 -37.466 74.937 1.00 47.16 368 GLU A C 1
ATOM 2995 O O . GLU A 1 368 ? -57.072 -37.142 75.880 1.00 47.16 368 GLU A O 1
ATOM 3000 N N . LEU A 1 369 ? -56.732 -38.345 74.001 1.00 37.84 369 LEU A N 1
ATOM 3001 C CA . LEU A 1 369 ? -57.443 -39.595 74.300 1.00 37.84 369 LEU A CA 1
ATOM 3002 C C . LEU A 1 369 ? -57.563 -40.509 73.061 1.00 37.84 369 LEU A C 1
ATOM 3004 O O . LEU A 1 369 ? -58.245 -40.198 72.090 1.00 37.84 369 LEU A O 1
ATOM 3008 N N . ASP A 1 370 ? -56.943 -41.680 73.234 1.00 34.00 370 ASP A N 1
ATOM 3009 C CA . ASP A 1 370 ? -57.199 -43.015 72.671 1.00 34.00 370 ASP A CA 1
ATOM 3010 C C . ASP A 1 370 ? -56.229 -43.572 71.588 1.00 34.00 370 ASP A C 1
ATOM 3012 O O . ASP A 1 370 ? -56.206 -43.116 70.441 1.00 34.00 370 ASP A O 1
ATOM 3016 N N . PRO A 1 371 ? -55.401 -44.591 71.924 1.00 47.00 371 PRO A N 1
ATOM 3017 C CA . PRO A 1 371 ? -54.385 -45.154 71.045 1.00 47.00 371 PRO A CA 1
ATOM 3018 C C . PRO A 1 371 ? -54.970 -46.278 70.185 1.00 47.00 371 PRO A C 1
ATOM 3020 O O . PRO A 1 371 ? -54.801 -47.452 70.505 1.00 47.00 371 PRO A O 1
ATOM 3023 N N . GLN A 1 372 ? -55.640 -45.940 69.080 1.00 40.19 372 GLN A N 1
ATOM 3024 C CA . GLN A 1 372 ? -5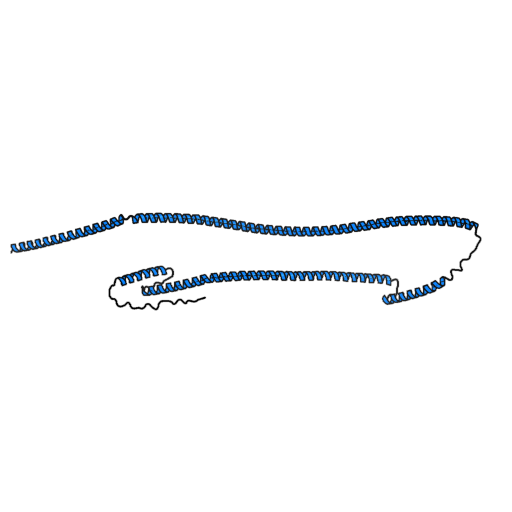5.962 -46.914 68.024 1.00 40.19 372 GLN A CA 1
ATOM 3025 C C . GLN A 1 372 ? -56.377 -46.259 66.691 1.00 40.19 372 GLN A C 1
ATOM 3027 O O . GLN A 1 372 ? -57.465 -46.481 66.177 1.00 40.19 372 GLN A O 1
ATOM 3032 N N . SER A 1 373 ? -55.487 -45.475 66.076 1.00 38.03 373 SER A N 1
ATOM 3033 C CA . SER A 1 373 ? -55.558 -45.212 64.622 1.00 38.03 373 SER A CA 1
ATOM 3034 C C . SER A 1 373 ? -54.215 -44.852 63.974 1.00 38.03 373 SER A C 1
ATOM 3036 O O . SER A 1 373 ? -54.169 -44.394 62.835 1.00 38.03 373 SER A O 1
ATOM 3038 N N . ILE A 1 374 ? -53.091 -45.132 64.646 1.00 44.53 374 ILE A N 1
ATOM 3039 C CA . ILE A 1 374 ? -51.762 -45.069 64.024 1.00 44.53 374 ILE A CA 1
ATOM 3040 C C . ILE A 1 374 ? -51.509 -46.395 63.300 1.00 44.53 374 ILE A C 1
ATOM 3042 O O . ILE A 1 374 ? -50.780 -47.252 63.790 1.00 44.53 374 ILE A O 1
ATOM 3046 N N . LEU A 1 375 ? -52.123 -46.579 62.133 1.00 35.66 375 LEU A N 1
ATOM 3047 C CA . LEU A 1 375 ? -51.642 -47.531 61.134 1.00 35.66 375 LEU A CA 1
ATOM 3048 C C . LEU A 1 375 ? -51.768 -46.917 59.736 1.00 35.66 375 LEU A C 1
ATOM 3050 O O . LEU A 1 375 ? -52.818 -46.952 59.111 1.00 35.66 375 LEU A O 1
ATOM 3054 N N . LEU A 1 376 ? -50.627 -46.395 59.276 1.00 44.88 376 LEU A N 1
ATOM 3055 C CA . LEU A 1 376 ? -50.102 -46.559 57.918 1.00 44.88 376 LEU A CA 1
ATOM 3056 C C . LEU A 1 376 ? -51.052 -46.266 56.745 1.00 44.88 376 LEU A C 1
ATOM 3058 O O . LEU A 1 376 ? -51.624 -47.181 56.165 1.00 44.88 376 LEU A O 1
ATOM 3062 N N . THR A 1 377 ? -51.007 -45.028 56.254 1.00 36.12 377 THR A N 1
ATOM 3063 C CA . THR A 1 377 ? -51.097 -44.742 54.810 1.00 36.12 377 THR A CA 1
ATOM 3064 C C . THR A 1 377 ? -50.115 -43.631 54.431 1.00 36.12 377 THR A C 1
ATOM 3066 O O . THR A 1 377 ? -50.498 -42.566 53.971 1.00 36.12 377 THR A O 1
ATOM 3069 N N . ASN A 1 378 ? -48.822 -43.874 54.651 1.00 38.88 378 ASN A N 1
ATOM 3070 C CA . ASN A 1 378 ? -47.748 -43.123 54.000 1.00 38.88 378 ASN A CA 1
ATOM 3071 C C . ASN A 1 378 ? -46.896 -44.123 53.228 1.00 38.88 378 ASN A C 1
ATOM 3073 O O . ASN A 1 378 ? -45.936 -44.660 53.777 1.00 38.88 378 ASN A O 1
ATOM 3077 N N . SER A 1 379 ? -47.276 -44.431 51.987 1.00 38.44 379 SER A N 1
ATOM 3078 C CA . SER A 1 379 ? -46.419 -45.170 51.047 1.00 38.44 379 SER A CA 1
ATOM 3079 C C . SER A 1 379 ? -46.771 -44.936 49.570 1.00 38.44 379 SER A C 1
ATOM 3081 O O . SER A 1 379 ? -46.508 -45.825 48.782 1.00 38.44 379 SER A O 1
ATOM 3083 N N . ASP A 1 380 ? -47.310 -43.775 49.165 1.00 38.16 380 ASP A N 1
ATOM 3084 C CA . ASP A 1 380 ? -47.555 -43.503 47.726 1.00 38.16 380 ASP A CA 1
ATOM 3085 C C . ASP A 1 380 ? -47.170 -42.090 47.241 1.00 38.16 380 ASP A C 1
ATOM 3087 O O . ASP A 1 380 ? -47.516 -41.691 46.134 1.00 38.16 380 ASP A O 1
ATOM 3091 N N . LEU A 1 381 ? -46.388 -41.324 48.008 1.00 41.09 381 LEU A N 1
ATOM 3092 C CA . LEU A 1 381 ? -45.899 -40.008 47.565 1.00 41.09 381 LEU A CA 1
ATOM 3093 C C . LEU A 1 381 ? -44.376 -39.904 47.684 1.00 41.09 381 LEU A C 1
ATOM 3095 O O . LEU A 1 381 ? -43.832 -39.128 48.463 1.00 41.09 381 LEU A O 1
ATOM 3099 N N . LEU A 1 382 ? -43.681 -40.703 46.878 1.00 34.78 382 LEU A N 1
ATOM 3100 C CA . LEU A 1 382 ? -42.330 -40.382 46.424 1.00 34.78 382 LEU A CA 1
ATOM 3101 C C . LEU A 1 382 ? -42.356 -40.328 44.893 1.00 34.78 382 LEU A C 1
ATOM 3103 O O . LEU A 1 382 ? -42.623 -41.358 44.270 1.00 34.78 382 LEU A O 1
ATOM 3107 N N . PRO A 1 383 ? -42.059 -39.182 44.256 1.00 39.19 383 PRO A N 1
ATOM 3108 C CA . PRO A 1 383 ? -41.746 -39.192 42.841 1.00 39.19 383 PRO A CA 1
ATOM 3109 C C . PRO A 1 383 ? -40.409 -39.917 42.668 1.00 39.19 383 PRO A C 1
ATOM 3111 O O . PRO A 1 383 ? -39.367 -39.501 43.179 1.00 39.19 383 PRO A O 1
ATOM 3114 N N . VAL A 1 384 ? -40.459 -41.042 41.960 1.00 39.41 384 VAL A N 1
ATOM 3115 C CA . VAL A 1 384 ? -39.281 -41.750 41.464 1.00 39.41 384 VAL A CA 1
ATOM 3116 C C . VAL A 1 384 ? -38.527 -40.793 40.540 1.00 39.41 384 VAL A C 1
ATOM 3118 O O . VAL A 1 384 ? -38.972 -40.512 39.431 1.00 39.41 384 VAL A O 1
ATOM 3121 N N . LEU A 1 385 ? -37.388 -40.279 41.005 1.00 38.97 385 LEU A N 1
ATOM 3122 C CA . LEU A 1 385 ? -36.407 -39.603 40.159 1.00 38.97 385 LEU A CA 1
ATOM 3123 C C . LEU A 1 385 ? -35.851 -40.620 39.149 1.00 38.97 385 LEU A C 1
ATOM 3125 O O . LEU A 1 385 ? -35.256 -41.617 39.574 1.00 38.97 385 LEU A O 1
ATOM 3129 N N . PRO A 1 386 ? -35.985 -40.402 37.828 1.00 39.16 386 PRO A N 1
ATOM 3130 C CA . PRO A 1 386 ? -35.269 -41.214 36.868 1.00 39.16 386 PRO A CA 1
ATOM 3131 C C . PRO A 1 386 ? -33.792 -40.807 36.881 1.00 39.16 386 PRO A C 1
ATOM 3133 O O . PRO A 1 386 ? -33.405 -39.720 36.458 1.00 39.16 386 PRO A O 1
ATOM 3136 N N . LEU A 1 387 ? -32.961 -41.725 37.371 1.00 42.75 387 LEU A N 1
ATOM 3137 C CA . LEU A 1 387 ? -31.541 -41.797 37.052 1.00 42.75 387 LEU A CA 1
ATOM 3138 C C . LEU A 1 387 ? -31.393 -42.001 35.539 1.00 42.75 387 LEU A C 1
ATOM 3140 O O . LEU A 1 387 ? -31.505 -43.125 35.051 1.00 42.75 387 LEU A O 1
ATOM 3144 N N . THR A 1 388 ? -31.101 -40.935 34.800 1.00 39.75 388 THR A N 1
ATOM 3145 C CA . THR A 1 388 ? -30.499 -41.048 33.469 1.00 39.75 388 THR A CA 1
ATOM 3146 C C . THR A 1 388 ? -29.047 -40.606 33.528 1.00 39.75 388 THR A C 1
ATOM 3148 O O . THR A 1 388 ? -28.719 -39.434 33.701 1.00 39.75 388 THR A O 1
ATOM 3151 N N . HIS A 1 389 ? -28.197 -41.622 33.423 1.00 40.03 389 HIS A N 1
ATOM 3152 C CA . HIS A 1 389 ? -26.815 -41.568 32.983 1.00 40.03 389 HIS A CA 1
ATOM 3153 C C . HIS A 1 389 ? -26.705 -41.011 31.548 1.00 40.03 389 HIS A C 1
ATOM 3155 O O . HIS A 1 389 ? -27.501 -41.409 30.701 1.00 40.03 389 HIS A O 1
ATOM 3161 N N . PHE A 1 390 ? -25.629 -40.242 31.325 1.00 39.06 390 PHE A N 1
ATOM 3162 C CA . PHE A 1 390 ? -25.023 -39.774 30.062 1.00 39.06 390 PHE A CA 1
ATOM 3163 C C . PHE A 1 390 ? -25.753 -38.714 29.233 1.00 39.06 390 PHE A C 1
ATOM 3165 O O . PHE A 1 390 ? -26.831 -38.999 28.672 1.00 39.06 390 PHE A O 1
#

Radius of gyration: 74.87 Å; chains: 1; bounding box: 174×64×216 Å

Organism: Cottoperca gobio (NCBI:txid56716)

InterPro domains:
  IPR049258 ODAD1, central coiled coil region [PF21773] (65-334)
  IPR051876 Outer dynein arm-docking/Coiled-coil domain-containing protein [PTHR21694] (7-365)

Sequence (390 aa):
MATDILKEQYNSLQEENDQYKKFTSEQKDNLVSLERDVTASKSRTQEKLTVPGGRKQEEKHRKHRKRIRVLENKLYQDTIKFDNLLCSNKDCRKDIAHLVQLKGSLCNSEEKSNRHLAKQQNSTDKLEKGRTLVFHQSSEAETRMQKLRECTQVETAQFTKRRMQLKMNIHHDVKLNTFMETKLKEIIPLEEDEDSKRARKKQQQYQTGVKKLEMHMQCHRTIVEVTGERDLHQIGPRFTQNEHKNCTYISNINELHCKRNVLKHGTDTMKSNILFLEQENKGHDEQINSKREDLESESEKYSCLSDSPDKRCAEVQRTLDELTAAISGLLDEIMPEAVIVNLDNVAQFTGILEESINNLLIQANSVELDPQSILLTNSDLLPVLPLTHF

Foldseek 3Di:
DVVVVVVVVVVVVVVVVVVVVVVVVVVVVVVVVVVVVVVVVVVVVVVVVPPCPPVVVVVVVVVVVVVVVVVVVVVVVVVVVVVVVVVVVVVVVVVVVVVVVVVVVVVVVVVVVVVVVVVVVVVVVVVVVVVVVVVVVVVVVVVVVVVVVVVVVVVVVVVVVVVVVVVVVVVVVVVVVVVVVVVVVVDDDDDDDDPPPPPVVVVVVVVVVVVVVVVVVVVLVVLCVVPVDPDPVVSVVVVVVVVVVVVVVVVVVVVVVVVVVVVVVVVVVVVVVVVVVVVVVVVVVVVVVVVVVVVVVVVVVVVVVVVVVVVVVVVVVVVLVVLQVVLLVLCCVQPVDDDRGDSVCSVVSVVVVVVSVVVVVVVVVVDDDDPPDPDDDDDDPDPPDDDDDD

pLDDT: mean 81.88, std 18.06, range [34.0, 98.44]

=== Feature glossary ===
Reading guide. The protein is described through the following features:

Foldseek 3Di. A 3Di character summarizes, for each residue, the relative orientation of the Cα frame of its nearest spatial neighbor. Because it encodes fold topology rather than chemistry, 3Di alignments detect remote structural similarity that sequence alignment misses.

Contact-map, Ramachandran, and PAE plots. Plot images: a contact map (which residues are close in 3D, as an N×N binary image), a Ramachandran scatter (backbone torsion angles, revealing secondary-structure composition at a glance), and — for AlphaFold structures — a PAE heatmap (pairwise prediction confidence).

Radius of gyration, Cα contacts, bounding box. Radius of gyration (Rg) is the root-mean-square distance of Cα atoms from their centroid — a single number for overall size and compactness. A globular domain of N residues has Rg ≈ 2.2·N^0.38 Å; an extended or disordered chain has a much larger Rg. The Cα contact count is the number of residue pairs whose Cα atoms are within 8 Å and are more than four positions apart in sequence — a standard proxy for tertiary packing density. The bounding box is the smallest axis-aligned box enclosing all Cα atoms.

Secondary structure (8-state, DSSP). Eight-state secondary structure (DSSP): H is the canonical α-helix, G the tighter 3₁₀-helix, I the wider π-helix; E/B are β-structure, T and S are turns and bends, and '-' is everything else. DSSP derives these from the pattern of main-chain N–H···O=C hydrogen bonds, not from the sequence.

B-factor. B-factor (Debye–Waller factor) reflects atomic displacement in the crystal lattice. It is an experimental observable (units Å²), not a prediction; low values mean the atom is pinned down, high values mean it moves or is heterogeneous across the crystal.

pLDDT. pLDDT is the predicted lDDT-Cα score: AlphaFold's confidence that the local environment of each residue (all inter-atomic distances within 15 Å) is correctly placed. It is a per-residue number between 0 and 100, with higher meaning more reliable.

Nearest PDB structures. Nearest PDB neighbors are the top structural matches found by Foldseek when searching this structure against the entire Protein Data Bank. Each hit reports a TM-score (0 to 1; >0.5 almost always implies the same fold) and an E-value. These are *structural* homologs — they may share no detectable sequence similarity.

Solvent-accessible surface area. Accessible surface area quantifies burial. A residue with SASA near zero is packed into the hydrophobic core; one with SASA >100 Å² sits on the surface. Computed here via the Shrake–Rupley numerical algorithm with a 1.4 Å probe.

Rendered structure images. Structure images are PyMOL renders from six orthogonal camera directions. Cartoon representation draws helices as coils and strands as arrows; sticks shows the backbone as bonds; surface shows the solvent-excluded envelope. Rainbow coloring maps sequence position to hue (blue→red, N→C); chain coloring assigns a distinct color per polypeptide.

Backbone torsions (φ/ψ). φ (phi) and ψ (psi) are the two rotatable backbone dihedrals per residue: φ is the C(i-1)–N–Cα–C torsion, ψ is the N–Cα–C–N(i+1) torsion, both in degrees on (−180°, 180°]. α-helical residues cluster near (−60°, −45°); β-strand residues near (−120°, +130°). A Ramachandran plot is simply a scatter of (φ, ψ) for every residue.

Predicted aligned error. Predicted Aligned Error (PAE) is an AlphaFold confidence matrix: entry (i, j) is the expected error in the position of residue j, in ångströms, when the prediction is superimposed on the true structure at residue i. Low PAE within a block of residues means that block is internally rigid and well-predicted; high PAE between two blocks means their relative placement is uncertain even if each block individually is confident.

mmCIF coordinates. Structure coordinates are given as an mmCIF _atom_site loop: one row per atom with element, residue name, chain id, sequence number, and x/y/z position in Å. Only the four main-chain atoms per residue are included here; side chains are omitted to keep the record compact.

InterPro / GO / CATH / organism. Database cross-references. InterPro integrates a dozen domain/family signature databases into unified entries with residue-range hits. GO terms attach function/process/location labels with evidence codes. CATH codes position the fold in a four-level structural taxonomy. Organism is the NCBI-taxonomy species name.

Secondary structure (3-state, P-SEA). SS3 is a coarse helix/strand/coil call (letters a/b/c) made by the P-SEA algorithm from inter-Cα distances and dihedrals. It is less detailed than DSSP but needs only Cα positions.

Sequence. Sequence gives the chain of amino acids in standard one-letter code (A=alanine, C=cysteine, …, Y=tyrosine), read N→C. It is the only feature that is directly encoded by the gene; all structural features are derived from the folded form of this sequence.